Protein 5CJJ (pdb70)

Nearest PDB structures (foldseek):
  5cjj-assembly1_A  TM=1.005E+00  e=1.159E-37  Campylobacter jejuni subsp. jejuni NCTC 11168 = ATCC 700819
  5cjj-assembly1_B  TM=9.776E-01  e=5.437E-34  Campylobacter jejuni subsp. jejuni NCTC 11168 = ATCC 700819
  6v2t-assembly1_A  TM=7.018E-01  e=7.622E-09  Shewanella sp. FDAARGOS_354
  6nbp-assembly1_A-2  TM=7.426E-01  e=2.550E-08  Pantoea ananatis
  6j1f-assembly1_A  TM=6.116E-01  e=8.961E-07  Aquifex aeolicus VF5

Structure (mmCIF, N/CA/C/O backbone):
data_5CJJ
#
_entry.id   5CJJ
#
_cell.length_a   65.162
_cell.length_b   65.162
_cell.length_c   368.905
_cell.angle_alpha   90.00
_cell.angle_beta   90.00
_cell.angle_gamma   120.00
#
_symmetry.space_group_name_H-M   'P 61 2 2'
#
loop_
_entity.id
_entity.type
_entity.pdbx_description
1 polymer 'Phosphoribosylglycinamide formyltransferase'
2 non-polymer GLYCEROL
3 non-polymer DI(HYDROXYETHYL)ETHER
4 non-polymer 'CHLORIDE ION'
5 non-polymer 'SULFATE ION'
6 water water
#
loop_
_atom_site.group_PDB
_atom_site.id
_atom_site.type_symbol
_atom_site.label_atom_id
_atom_site.label_alt_id
_atom_site.label_comp_id
_atom_site.label_asym_id
_atom_site.label_entity_id
_atom_site.label_seq_id
_atom_site.pdbx_PDB_ins_code
_atom_site.Cartn_x
_atom_site.Cartn_y
_atom_site.Cartn_z
_atom_site.occupancy
_atom_site.B_iso_or_equiv
_atom_site.auth_seq_id
_atom_site.auth_comp_id
_atom_site.auth_asym_id
_atom_site.auth_atom_id
_atom_site.pdbx_PDB_model_num
ATOM 1 N N . ASN A 1 2 ? 0.143 22.870 11.556 1.00 102.15 -1 ASN A N 1
ATOM 2 C CA . ASN A 1 2 ? -0.512 22.577 12.825 1.00 103.84 -1 ASN A CA 1
ATOM 3 C C . ASN A 1 2 ? 0.451 21.911 13.805 1.00 105.41 -1 ASN A C 1
ATOM 4 O O . ASN A 1 2 ? 0.036 21.191 14.712 1.00 107.58 -1 ASN A O 1
ATOM 9 N N . ALA A 1 3 ? 1.743 22.165 13.617 1.00 103.61 0 ALA A N 1
ATOM 10 C CA . ALA A 1 3 ? 2.776 21.586 14.470 1.00 98.15 0 ALA A CA 1
ATOM 11 C C . ALA A 1 3 ? 3.267 22.583 15.515 1.00 93.94 0 ALA A C 1
ATOM 12 O O . ALA A 1 3 ? 3.107 23.793 15.354 1.00 89.85 0 ALA A O 1
ATOM 22 N N . LEU A 1 5 ? 6.557 23.491 18.468 1.00 44.60 2 LEU A N 1
ATOM 23 C CA . LEU A 1 5 ? 7.765 23.273 19.248 1.00 38.17 2 LEU A CA 1
ATOM 24 C C . LEU A 1 5 ? 7.591 23.970 20.588 1.00 40.68 2 LEU A C 1
ATOM 25 O O . LEU A 1 5 ? 7.604 25.198 20.665 1.00 44.06 2 LEU A O 1
ATOM 30 N N . VAL A 1 6 ? 7.419 23.185 21.643 1.00 44.08 3 VAL A N 1
ATOM 31 C CA . VAL A 1 6 ? 7.142 23.742 22.959 1.00 40.90 3 VAL A CA 1
ATOM 32 C C . VAL A 1 6 ? 8.413 23.919 23.783 1.00 43.34 3 VAL A C 1
ATOM 33 O O . VAL A 1 6 ? 9.048 22.946 24.188 1.00 40.68 3 VAL A O 1
ATOM 37 N N . LYS A 1 7 ? 8.777 25.173 24.024 1.00 43.00 4 LYS A N 1
ATOM 38 C CA . LYS A 1 7 ? 9.927 25.489 24.857 1.00 35.41 4 LYS A CA 1
ATOM 39 C C . LYS A 1 7 ? 9.511 25.560 26.324 1.00 39.67 4 LYS A C 1
ATOM 40 O O . LYS A 1 7 ? 8.494 26.166 26.665 1.00 28.19 4 LYS A O 1
ATOM 46 N N . LEU A 1 8 ? 10.302 24.939 27.191 1.00 37.84 5 LEU A N 1
ATOM 47 C CA . LEU A 1 8 ? 9.954 24.850 28.603 1.00 33.89 5 LEU A CA 1
ATOM 48 C C . LEU A 1 8 ? 11.045 25.404 29.515 1.00 35.28 5 LEU A C 1
ATOM 49 O O . LEU A 1 8 ? 12.237 25.279 29.231 1.00 33.61 5 LEU A O 1
ATOM 54 N N . ALA A 1 9 ? 10.620 26.019 30.614 1.00 33.22 6 ALA A N 1
ATOM 55 C CA . ALA A 1 9 ? 11.533 26.460 31.660 1.00 32.44 6 ALA A CA 1
ATOM 56 C C . ALA A 1 9 ? 11.210 25.712 32.949 1.00 38.38 6 ALA A C 1
ATOM 57 O O . ALA A 1 9 ? 10.049 25.618 33.346 1.00 36.73 6 ALA A O 1
ATOM 59 N N . VAL A 1 10 ? 12.235 25.161 33.589 1.00 45.43 7 VAL A N 1
ATOM 60 C CA . VAL A 1 10 ? 12.042 24.412 34.825 1.00 48.00 7 VAL A CA 1
ATOM 61 C C . VAL A 1 10 ? 12.816 25.055 35.971 1.00 52.94 7 VAL A C 1
ATOM 62 O O . VAL A 1 10 ? 14.038 25.187 35.910 1.00 58.41 7 VAL A O 1
ATOM 66 N N . LEU A 1 11 ? 12.097 25.453 37.014 1.00 54.26 8 LEU A N 1
ATOM 67 C CA . LEU A 1 11 ? 12.707 26.126 38.155 1.00 54.84 8 LEU A CA 1
ATOM 68 C C . LEU A 1 11 ? 12.913 25.168 39.325 1.00 57.20 8 LEU A C 1
ATOM 69 O O . LEU A 1 11 ? 12.021 24.394 39.672 1.00 55.99 8 LEU A O 1
ATOM 74 N N . PHE A 1 12 ? 14.095 25.228 39.930 1.00 67.96 9 PHE A N 1
ATOM 75 C CA . PHE A 1 12 ? 14.433 24.349 41.043 1.00 75.84 9 PHE A CA 1
ATOM 76 C C . PHE A 1 12 ? 15.347 25.057 42.038 1.00 79.10 9 PHE A C 1
ATOM 77 O O . PHE A 1 12 ? 16.001 26.041 41.698 1.00 70.82 9 PHE A O 1
ATOM 85 N N . SER A 1 13 ? 15.390 24.555 43.268 1.00 86.04 10 SER A N 1
ATOM 86 C CA . SER A 1 13 ? 16.184 25.192 44.312 1.00 86.03 10 SER A CA 1
ATOM 87 C C . SER A 1 13 ? 17.157 24.238 45.002 1.00 90.11 10 SER A C 1
ATOM 88 O O . SER A 1 13 ? 18.030 24.676 45.751 1.00 90.41 10 SER A O 1
ATOM 91 N N . GLY A 1 14 ? 17.017 22.939 44.752 1.00 89.44 11 GLY A N 1
ATOM 92 C CA . GLY A 1 14 ? 17.831 21.964 45.455 1.00 98.31 11 GLY A CA 1
ATOM 93 C C . GLY A 1 14 ? 18.212 20.698 44.709 1.00 106.65 11 GLY A C 1
ATOM 94 O O . GLY A 1 14 ? 19.069 20.718 43.825 1.00 104.30 11 GLY A O 1
ATOM 95 N N . ASN A 1 15 ? 17.568 19.594 45.080 1.00 115.42 12 ASN A N 1
ATOM 96 C CA . ASN A 1 15 ? 17.953 18.252 44.635 1.00 116.70 12 ASN A CA 1
ATOM 97 C C . ASN A 1 15 ? 18.087 18.051 43.122 1.00 107.68 12 ASN A C 1
ATOM 98 O O . ASN A 1 15 ? 19.165 17.719 42.633 1.00 104.62 12 ASN A O 1
ATOM 103 N N . GLY A 1 16 ? 16.994 18.243 42.389 1.00 101.81 13 GLY A N 1
ATOM 104 C CA . GLY A 1 16 ? 17.010 18.089 40.945 1.00 96.22 13 GLY A CA 1
ATOM 105 C C . GLY A 1 16 ? 16.313 16.833 40.453 1.00 92.83 13 GLY A C 1
ATOM 106 O O . GLY A 1 16 ? 16.436 16.463 39.285 1.00 97.34 13 GLY A O 1
ATOM 107 N N . SER A 1 17 ? 15.578 16.178 41.347 1.00 85.70 14 SER A N 1
ATOM 108 C CA . SER A 1 17 ? 14.843 14.962 41.010 1.00 86.14 14 SER A CA 1
ATOM 109 C C . SER A 1 17 ? 13.753 15.210 39.969 1.00 79.78 14 SER A C 1
ATOM 110 O O . SER A 1 17 ? 13.819 14.682 38.860 1.00 75.76 14 SER A O 1
ATOM 113 N N . ASN A 1 18 ? 12.754 16.011 40.331 1.00 84.04 15 ASN A N 1
ATOM 114 C CA . ASN A 1 18 ? 11.662 16.346 39.417 1.00 82.30 15 ASN A CA 1
ATOM 115 C C . ASN A 1 18 ? 12.162 17.055 38.163 1.00 76.56 15 ASN A C 1
ATOM 116 O O . ASN A 1 18 ? 11.551 16.965 37.096 1.00 70.34 15 ASN A O 1
ATOM 121 N N . LEU A 1 19 ? 13.278 17.763 38.306 1.00 75.12 16 LEU A N 1
ATOM 122 C CA . LEU A 1 19 ? 13.943 18.394 37.174 1.00 60.85 16 LEU A CA 1
ATOM 123 C C . LEU A 1 19 ? 14.460 17.343 36.200 1.00 59.65 16 LEU A C 1
ATOM 124 O O . LEU A 1 19 ? 14.218 17.430 34.998 1.00 53.60 16 LEU A O 1
ATOM 129 N N . GLU A 1 20 ? 15.167 16.347 36.723 1.00 69.67 17 GLU A N 1
ATOM 130 C CA . GLU A 1 20 ? 15.749 15.306 35.882 1.00 73.66 17 GLU A CA 1
ATOM 131 C C . GLU A 1 20 ? 14.696 14.422 35.229 1.00 68.38 17 GLU A C 1
ATOM 132 O O . GLU A 1 20 ? 14.880 13.955 34.106 1.00 64.55 17 GLU A O 1
ATOM 138 N N . ASN A 1 21 ? 13.597 14.189 35.938 1.00 63.89 18 ASN A N 1
ATOM 139 C CA . ASN A 1 21 ? 12.516 13.370 35.410 1.00 70.36 18 ASN A CA 1
ATOM 140 C C . ASN A 1 21 ? 11.819 14.033 34.227 1.00 64.50 18 ASN A C 1
ATOM 141 O O . ASN A 1 21 ? 11.367 13.357 33.302 1.00 60.86 18 ASN A O 1
ATOM 146 N N . ILE A 1 22 ? 11.739 15.359 34.256 1.00 58.78 19 ILE A N 1
ATOM 147 C CA . ILE A 1 22 ? 11.085 16.091 33.179 1.00 60.25 19 ILE A CA 1
ATOM 148 C C . ILE A 1 22 ? 11.971 16.157 31.934 1.00 63.34 19 ILE A C 1
ATOM 149 O O . ILE A 1 22 ? 11.472 16.286 30.819 1.00 53.21 19 ILE A O 1
ATOM 154 N N . LEU A 1 23 ? 13.282 16.049 32.127 1.00 63.23 20 LEU A N 1
ATOM 155 C CA . LEU A 1 23 ? 14.229 16.129 31.020 1.00 60.31 20 LEU A CA 1
ATOM 156 C C . LEU A 1 23 ? 14.232 14.841 30.207 1.00 72.94 20 LEU A C 1
ATOM 157 O O . LEU A 1 23 ? 14.160 14.870 28.978 1.00 81.36 20 LEU A O 1
ATOM 162 N N . GLU A 1 24 ? 14.316 13.714 30.906 1.00 73.47 21 GLU A N 1
ATOM 163 C CA . GLU A 1 24 ? 14.360 12.401 30.271 1.00 79.54 21 GLU A CA 1
ATOM 164 C C . GLU A 1 24 ? 13.150 12.135 29.381 1.00 77.21 21 GLU A C 1
ATOM 165 O O . GLU A 1 24 ? 13.253 11.436 28.372 1.00 84.27 21 GLU A O 1
ATOM 171 N N . LYS A 1 25 ? 12.006 12.698 29.753 1.00 69.74 22 LYS A N 1
ATOM 172 C CA . LYS A 1 25 ? 10.762 12.397 29.058 1.00 69.34 22 LYS A CA 1
ATOM 173 C C . LYS A 1 25 ? 10.288 13.508 28.124 1.00 69.42 22 LYS A C 1
ATOM 174 O O . LYS A 1 25 ? 9.313 13.327 27.396 1.00 64.27 22 LYS A O 1
ATOM 176 N N . LEU A 1 26 ? 10.969 14.650 28.131 1.00 67.00 23 LEU A N 1
ATOM 177 C CA . LEU A 1 26 ? 10.511 15.785 27.331 1.00 63.06 23 LEU A CA 1
ATOM 178 C C . LEU A 1 26 ? 11.592 16.500 26.517 1.00 58.11 23 LEU A C 1
ATOM 179 O O . LEU A 1 26 ? 11.321 16.970 25.412 1.00 49.59 23 LEU A O 1
ATOM 184 N N . HIS A 1 27 ? 12.804 16.592 27.059 1.00 42.78 24 HIS A N 1
ATOM 185 C CA . HIS A 1 27 ? 13.859 17.376 26.417 1.00 44.66 24 HIS A CA 1
ATOM 186 C C . HIS A 1 27 ? 14.226 16.850 25.033 1.00 53.56 24 HIS A C 1
ATOM 187 O O . HIS A 1 27 ? 14.770 15.754 24.898 1.00 61.95 24 HIS A O 1
ATOM 194 N N . LYS A 1 28 ? 13.911 17.645 24.013 1.00 53.44 25 LYS A N 1
ATOM 195 C CA . LYS A 1 28 ? 14.164 17.303 22.611 1.00 54.69 25 LYS A CA 1
ATOM 196 C C . LYS A 1 28 ? 13.442 16.038 22.138 1.00 63.42 25 LYS A C 1
ATOM 197 O O . LYS A 1 28 ? 13.636 15.589 21.010 1.00 66.73 25 LYS A O 1
ATOM 203 N N . LYS A 1 29 ? 12.597 15.484 23.003 1.00 60.59 26 LYS A N 1
ATOM 204 C CA . LYS A 1 29 ? 11.769 14.341 22.647 1.00 56.86 26 LYS A CA 1
ATOM 205 C C . LYS A 1 29 ? 10.572 14.806 21.830 1.00 59.63 26 LYS A C 1
ATOM 206 O O . LYS A 1 29 ? 10.021 15.879 22.078 1.00 57.49 26 LYS A O 1
ATOM 212 N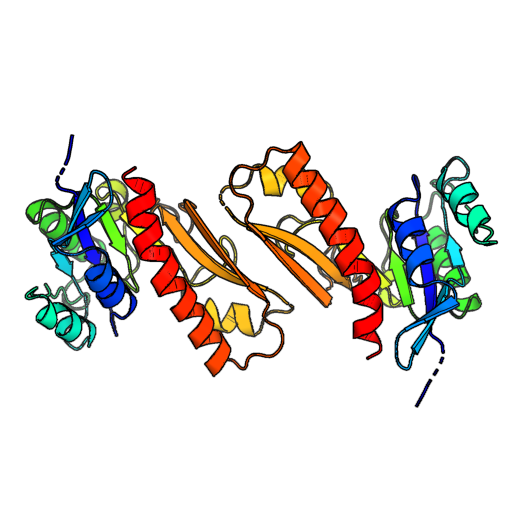 N . THR A 1 30 ? 10.173 13.996 20.857 1.00 66.72 27 THR A N 1
ATOM 213 C CA . THR A 1 30 ? 8.986 14.291 20.066 1.00 63.54 27 THR A CA 1
ATOM 214 C C . THR A 1 30 ? 7.848 13.364 20.468 1.00 63.69 27 THR A C 1
ATOM 215 O O . THR A 1 30 ? 7.950 12.144 20.334 1.00 67.27 27 THR A O 1
ATOM 219 N N . ILE A 1 31 ? 6.766 13.949 20.967 1.00 62.43 28 ILE A N 1
ATOM 220 C CA . ILE A 1 31 ? 5.620 13.173 21.420 1.00 66.98 28 ILE A CA 1
ATOM 221 C C . ILE A 1 31 ? 4.345 13.635 20.726 1.00 68.17 28 ILE A C 1
ATOM 222 O O . ILE A 1 31 ? 3.802 14.694 21.040 1.00 71.98 28 ILE A O 1
ATOM 227 N N . GLY A 1 32 ? 3.876 12.835 19.775 1.00 62.84 29 GLY A N 1
ATOM 228 C CA . GLY A 1 32 ? 2.694 13.178 19.008 1.00 79.60 29 GLY A CA 1
ATOM 229 C C . GLY A 1 32 ? 2.989 14.243 17.972 1.00 73.80 29 GLY A C 1
ATOM 230 O O . GLY A 1 32 ? 3.986 14.167 17.255 1.00 72.85 29 GLY A O 1
ATOM 231 N N . GLU A 1 33 ? 2.121 15.246 17.901 1.00 76.73 30 GLU A N 1
ATOM 232 C CA . GLU A 1 33 ? 2.269 16.322 16.931 1.00 89.89 30 GLU A CA 1
ATOM 233 C C . GLU A 1 33 ? 3.140 17.437 17.501 1.00 88.96 30 GLU A C 1
ATOM 234 O O . GLU A 1 33 ? 3.472 18.398 16.806 1.00 94.40 30 GLU A O 1
ATOM 240 N N . ASN A 1 34 ? 3.512 17.300 18.771 1.00 75.72 31 ASN A N 1
ATOM 241 C CA . ASN A 1 34 ? 4.319 18.313 19.444 1.00 51.12 31 ASN A CA 1
ATOM 242 C C . ASN A 1 34 ? 5.741 17.853 19.750 1.00 51.79 31 ASN A C 1
ATOM 243 O O . ASN A 1 34 ? 5.974 16.689 20.075 1.00 60.63 31 ASN A O 1
ATOM 248 N N . THR A 1 35 ? 6.687 18.780 19.637 1.00 47.23 32 THR A N 1
ATOM 249 C CA . THR A 1 35 ? 8.067 18.532 20.038 1.00 49.40 32 THR A CA 1
ATOM 250 C C . THR A 1 35 ? 8.416 19.474 21.182 1.00 46.25 32 THR A C 1
ATOM 251 O O . THR A 1 35 ? 8.049 20.647 21.161 1.00 45.89 32 THR A O 1
ATOM 255 N N . TYR A 1 36 ? 9.125 18.960 22.180 1.00 44.95 33 TYR A N 1
ATOM 256 C CA . TYR A 1 36 ? 9.409 19.730 23.383 1.00 50.18 33 TYR A CA 1
ATOM 257 C C . TYR A 1 36 ? 10.903 19.899 23.606 1.00 51.86 33 TYR A C 1
ATOM 258 O O . TYR A 1 36 ? 11.691 19.036 23.234 1.00 42.71 33 TYR A O 1
ATOM 267 N N . GLU A 1 37 ? 11.288 21.014 24.219 1.00 32.00 34 GLU A N 1
ATOM 268 C CA . GLU A 1 37 ? 12.662 21.200 24.671 1.00 31.41 34 GLU A CA 1
ATOM 269 C C . GLU A 1 37 ? 12.715 22.154 25.860 1.00 31.91 34 GLU A C 1
ATOM 270 O O . GLU A 1 37 ? 11.961 23.125 25.928 1.00 37.50 34 GLU A O 1
ATOM 276 N N . ILE A 1 38 ? 13.597 21.855 26.807 1.00 40.63 35 ILE A N 1
ATOM 277 C CA . ILE A 1 38 ? 13.800 22.716 27.964 1.00 44.27 35 ILE A CA 1
ATOM 278 C C . ILE A 1 38 ? 14.853 23.767 27.629 1.00 39.21 35 ILE A C 1
ATOM 279 O O . ILE A 1 38 ? 16.018 23.447 27.394 1.00 35.25 35 ILE A O 1
ATOM 284 N N . VAL A 1 39 ? 14.425 25.024 27.595 1.00 42.51 36 VAL A N 1
ATOM 285 C CA . VAL A 1 39 ? 15.298 26.120 27.198 1.00 37.36 36 VAL A CA 1
ATOM 286 C C . VAL A 1 39 ? 15.865 26.869 28.398 1.00 35.38 36 VAL A C 1
ATOM 287 O O . VAL A 1 39 ? 16.672 27.785 28.238 1.00 38.56 36 VAL A O 1
ATOM 291 N N . LEU A 1 40 ? 15.441 26.479 29.597 1.00 37.96 37 LEU A N 1
ATOM 292 C CA . LEU A 1 40 ? 15.904 27.142 30.812 1.00 32.23 37 LEU A CA 1
ATOM 293 C C . LEU A 1 40 ? 15.816 26.265 32.061 1.00 37.28 37 LEU A C 1
ATOM 294 O O . LEU A 1 40 ? 14.771 25.689 32.360 1.00 35.77 37 LEU A O 1
ATOM 299 N N . CYS A 1 41 ? 16.933 26.168 32.777 1.00 50.32 38 CYS A N 1
ATOM 300 C CA . CYS A 1 41 ? 16.962 25.573 34.107 1.00 56.09 38 CYS A CA 1
ATOM 301 C C . CYS A 1 41 ? 17.476 26.630 35.076 1.00 57.18 38 CYS A C 1
ATOM 302 O O . CYS A 1 41 ? 18.581 27.146 34.909 1.00 58.19 38 CYS A O 1
ATOM 305 N N . LEU A 1 42 ? 16.675 26.954 36.085 1.00 57.46 39 LEU A N 1
ATOM 306 C CA . LEU A 1 42 ? 16.996 28.066 36.972 1.00 58.08 39 LEU A CA 1
ATOM 307 C C . LEU A 1 42 ? 17.132 27.631 38.426 1.00 61.54 39 LEU A C 1
ATOM 308 O O . LEU A 1 42 ? 16.355 26.813 38.919 1.00 59.01 39 LEU A O 1
ATOM 313 N N . CYS A 1 43 ? 18.131 28.186 39.105 1.00 70.24 40 CYS A N 1
ATOM 314 C CA . CYS A 1 43 ? 18.347 27.907 40.518 1.00 65.98 40 CYS A CA 1
ATOM 315 C C . CYS A 1 43 ? 18.722 29.183 41.268 1.00 67.11 40 CYS A C 1
ATOM 316 O O . CYS A 1 43 ? 19.309 30.100 40.695 1.00 59.99 40 CYS A O 1
ATOM 319 N N . ASN A 1 44 ? 18.379 29.239 42.551 1.00 74.81 41 ASN A N 1
ATOM 320 C CA . ASN A 1 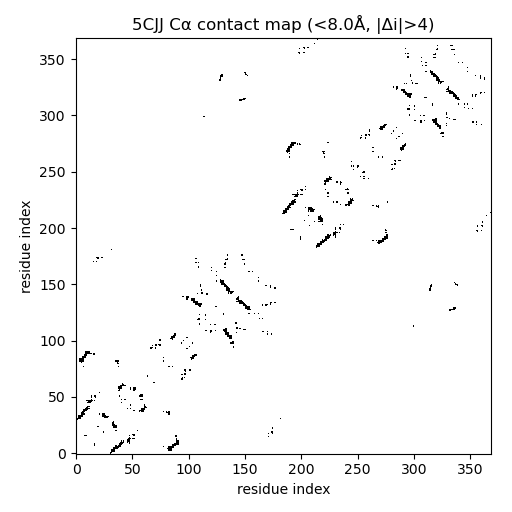44 ? 18.661 30.421 43.360 1.00 83.67 41 ASN A CA 1
ATOM 321 C C . ASN A 1 44 ? 19.796 30.198 44.355 1.00 94.79 41 ASN A C 1
ATOM 322 O O . ASN A 1 44 ? 20.284 31.141 44.978 1.00 95.36 41 ASN A O 1
ATOM 327 N N . LYS A 1 45 ? 20.213 28.944 44.493 1.00 97.55 42 LYS A N 1
ATOM 328 C CA . LYS A 1 45 ? 21.301 28.583 45.392 1.00 103.25 42 LYS A CA 1
ATOM 329 C C . LYS A 1 45 ? 22.378 27.810 44.636 1.00 108.58 42 LYS A C 1
ATOM 330 O O . LYS A 1 45 ? 22.108 26.757 44.060 1.00 109.19 42 LYS A O 1
ATOM 332 N N . LYS A 1 46 ? 23.598 28.338 44.642 1.00 111.57 43 LYS A N 1
ATOM 333 C CA . LYS A 1 46 ? 24.693 27.757 43.868 1.00 108.26 43 LYS A CA 1
ATOM 334 C C . LYS A 1 46 ? 25.112 26.373 44.362 1.00 110.57 43 LYS A C 1
ATOM 335 O O . LYS A 1 46 ? 25.635 25.566 43.594 1.00 105.35 43 LYS A O 1
ATOM 337 N N . ASP A 1 47 ? 24.874 26.101 45.641 1.00 120.76 44 ASP A N 1
ATOM 338 C CA . ASP A 1 47 ? 25.305 24.843 46.244 1.00 127.62 44 ASP A CA 1
ATOM 339 C C . ASP A 1 47 ? 24.367 23.679 45.925 1.00 122.27 44 ASP A C 1
ATOM 340 O O . ASP A 1 47 ? 24.653 22.534 46.273 1.00 127.25 44 ASP A O 1
ATOM 342 N N . ALA A 1 48 ? 23.252 23.976 45.265 1.00 109.46 45 ALA A N 1
ATOM 343 C CA . ALA A 1 48 ? 22.276 22.950 44.912 1.00 98.02 45 ALA A CA 1
ATOM 344 C C . ALA A 1 48 ? 22.870 21.931 43.943 1.00 101.39 45 ALA A C 1
ATOM 345 O O . ALA A 1 48 ? 23.656 22.281 43.063 1.00 104.40 45 ALA A O 1
ATOM 347 N N . PHE A 1 49 ? 22.482 20.670 44.113 1.00 101.70 46 PHE A N 1
ATOM 348 C CA . PHE A 1 49 ? 23.062 19.568 43.352 1.00 97.23 46 PHE A CA 1
ATOM 349 C C . PHE A 1 49 ? 22.442 19.411 41.968 1.00 97.36 46 PHE A C 1
ATOM 350 O O . PHE A 1 49 ? 23.058 18.842 41.066 1.00 100.81 46 PHE A O 1
ATOM 352 N N . GLY A 1 50 ? 21.223 19.917 41.805 1.00 92.04 47 GLY A N 1
ATOM 353 C CA . GLY A 1 50 ? 20.501 19.795 40.550 1.00 78.30 47 GLY A CA 1
ATOM 354 C C . GLY A 1 50 ? 21.180 20.487 39.384 1.00 70.26 47 GLY A C 1
ATOM 355 O O . GLY A 1 50 ? 20.861 20.224 38.224 1.00 64.01 47 GLY A O 1
ATOM 356 N N . ILE A 1 51 ? 22.117 21.376 39.694 1.00 78.65 48 ILE A N 1
ATOM 357 C CA . ILE A 1 51 ? 22.861 22.102 38.672 1.00 84.34 48 ILE A CA 1
ATOM 358 C C . ILE A 1 51 ? 23.729 21.157 37.848 1.00 94.85 48 ILE A C 1
ATOM 359 O O . ILE A 1 51 ? 23.764 21.243 36.621 1.00 89.29 48 ILE A O 1
ATOM 364 N N . GLN A 1 52 ? 24.426 20.254 38.530 1.00 107.68 49 GLN A N 1
ATOM 365 C CA . GLN A 1 52 ? 25.259 19.266 37.854 1.00 108.80 49 GLN A CA 1
ATOM 366 C C . GLN A 1 52 ? 24.404 18.180 37.215 1.00 105.38 49 GLN A C 1
ATOM 367 O O . GLN A 1 52 ? 24.839 17.496 36.289 1.00 105.40 49 GLN A O 1
ATOM 373 N N . ARG A 1 53 ? 23.186 18.023 37.722 1.00 98.51 50 ARG A N 1
ATOM 374 C CA . ARG A 1 53 ? 22.231 17.108 37.120 1.00 90.95 50 ARG A CA 1
ATOM 375 C C . ARG A 1 53 ? 21.755 17.678 35.794 1.00 85.54 50 ARG A C 1
ATOM 376 O O . ARG A 1 53 ? 21.500 16.939 34.842 1.00 83.61 50 ARG A O 1
ATOM 384 N N . ALA A 1 54 ? 21.639 19.000 35.738 1.00 75.20 51 ALA A N 1
ATOM 385 C CA . ALA A 1 54 ? 21.238 19.679 34.514 1.00 69.95 51 ALA A CA 1
ATOM 386 C C . ALA A 1 54 ? 22.350 19.608 33.474 1.00 74.53 51 ALA A C 1
ATOM 387 O O . ALA A 1 54 ? 22.088 19.599 32.272 1.00 69.34 51 ALA A O 1
ATOM 389 N N . LYS A 1 55 ? 23.593 19.544 33.945 1.00 81.94 52 LYS A N 1
ATOM 390 C CA . LYS A 1 55 ? 24.754 19.492 33.061 1.00 81.35 52 LYS A CA 1
ATOM 391 C C . LYS A 1 55 ? 24.875 18.120 32.397 1.00 84.68 52 LYS A C 1
ATOM 392 O O . LYS A 1 55 ? 25.723 17.908 31.529 1.00 89.20 52 LYS A O 1
ATOM 396 N N . LYS A 1 56 ? 24.019 17.191 32.811 1.00 81.48 53 LYS A N 1
ATOM 397 C CA . LYS A 1 56 ? 23.990 15.854 32.227 1.00 82.58 53 LYS A CA 1
ATOM 398 C C . LYS A 1 56 ? 23.139 15.810 30.961 1.00 83.90 53 LYS A C 1
ATOM 399 O O . LYS A 1 56 ? 23.086 14.794 30.273 1.00 90.00 53 LYS A O 1
ATOM 403 N N . PHE A 1 57 ? 22.470 16.916 30.656 1.00 93.80 54 PHE A N 1
ATOM 404 C CA . PHE A 1 57 ? 21.679 17.009 29.435 1.00 89.82 54 PHE A CA 1
ATOM 405 C C . PHE A 1 57 ? 22.190 18.145 28.559 1.00 80.95 54 PHE A C 1
ATOM 406 O O . PHE A 1 57 ? 21.481 18.633 27.678 1.00 72.80 54 PHE A O 1
ATOM 414 N N . GLY A 1 58 ? 23.429 18.558 28.806 1.00 82.58 55 GLY A N 1
ATOM 415 C CA . GLY A 1 58 ? 24.027 19.662 28.079 1.00 83.32 55 GLY A CA 1
ATOM 416 C C . GLY A 1 58 ? 23.349 20.973 28.422 1.00 80.93 55 GLY A C 1
ATOM 417 O O . GLY A 1 58 ? 23.327 21.903 27.616 1.00 82.28 55 GLY A O 1
ATOM 418 N N . LEU A 1 59 ? 22.793 21.043 29.627 1.00 74.10 56 LEU A N 1
ATOM 419 C CA . LEU A 1 59 ? 22.046 22.216 30.060 1.00 66.18 56 LEU A CA 1
ATOM 420 C C . LEU A 1 59 ? 22.695 22.917 31.244 1.00 69.86 56 LEU A C 1
ATOM 421 O O . LEU A 1 59 ? 22.647 22.429 32.373 1.00 76.40 56 LEU A O 1
ATOM 426 N N . ASN A 1 60 ? 23.301 24.068 30.977 1.00 74.11 57 ASN A N 1
ATOM 427 C CA . ASN A 1 60 ? 23.827 24.912 32.038 1.00 79.81 57 ASN A CA 1
ATOM 428 C C . ASN A 1 60 ? 22.683 25.521 32.832 1.00 76.32 57 ASN A C 1
ATOM 429 O O . ASN A 1 60 ? 21.612 25.790 32.288 1.00 76.59 57 ASN A O 1
ATOM 434 N N . THR A 1 61 ? 22.911 25.739 34.122 1.00 76.83 58 THR A N 1
ATOM 435 C CA . THR A 1 61 ? 21.877 26.280 34.995 1.00 72.27 58 THR A CA 1
ATOM 436 C C . THR A 1 61 ? 22.101 27.751 35.324 1.00 74.25 58 THR A C 1
ATOM 437 O O . THR A 1 61 ? 23.168 28.137 35.801 1.00 82.04 58 THR A O 1
ATOM 441 N N . VAL A 1 62 ? 21.085 28.566 35.062 1.00 63.95 59 VAL A N 1
ATOM 442 C CA . VAL A 1 62 ? 21.108 29.969 35.445 1.00 60.64 59 VAL A CA 1
ATOM 443 C C . VAL A 1 62 ? 20.970 30.086 36.956 1.00 62.87 59 VAL A C 1
ATOM 444 O O . VAL A 1 62 ? 19.972 29.653 37.533 1.00 65.27 59 VAL A O 1
ATOM 448 N N . ILE A 1 63 ? 21.984 30.666 37.591 1.00 64.52 60 ILE A N 1
ATOM 449 C CA . ILE A 1 63 ? 22.006 30.816 39.041 1.00 69.50 60 ILE A CA 1
ATOM 450 C C . ILE A 1 63 ? 21.488 32.187 39.469 1.00 65.56 60 ILE A C 1
ATOM 451 O O . ILE A 1 63 ? 22.132 33.208 39.226 1.00 63.17 60 ILE A O 1
ATOM 453 N N . LYS A 1 67 ? 18.031 33.736 48.158 1.00 80.75 64 LYS A N 1
ATOM 454 C CA . LYS A 1 67 ? 18.437 34.401 49.390 1.00 91.37 64 LYS A CA 1
ATOM 455 C C . LYS A 1 67 ? 19.629 35.318 49.144 1.00 95.95 64 LYS A C 1
ATOM 456 O O . LYS A 1 67 ? 20.465 35.522 50.027 1.00 88.97 64 LYS A O 1
ATOM 458 N N . ALA A 1 68 ? 19.696 35.865 47.935 1.00 101.46 65 ALA A N 1
ATOM 459 C CA . ALA A 1 68 ? 20.756 36.789 47.558 1.00 102.62 65 ALA A CA 1
ATOM 460 C C . ALA A 1 68 ? 20.191 38.198 47.411 1.00 99.48 65 ALA A C 1
ATOM 461 O O . ALA A 1 68 ? 20.918 39.146 47.118 1.00 92.53 65 ALA A O 1
ATOM 463 N N . TYR A 1 69 ? 18.882 38.321 47.612 1.00 103.32 66 TYR A N 1
ATOM 464 C CA . TYR A 1 69 ? 18.213 39.616 47.586 1.00 108.05 66 TYR A CA 1
ATOM 465 C C . TYR A 1 69 ? 17.481 39.862 48.899 1.00 110.47 66 TYR A C 1
ATOM 466 O O . TYR A 1 69 ? 17.005 38.923 49.534 1.00 115.27 66 TYR A O 1
ATOM 475 N N . ASN A 1 70 ? 17.393 41.126 49.301 1.00 107.73 67 ASN A N 1
ATOM 476 C CA . ASN A 1 70 ? 16.593 41.509 50.457 1.00 109.75 67 ASN A CA 1
ATOM 477 C C . ASN A 1 70 ? 15.227 41.984 49.987 1.00 108.93 67 ASN A C 1
ATOM 478 O O . ASN A 1 70 ? 14.378 42.376 50.787 1.00 107.04 67 ASN A O 1
ATOM 480 N N . THR A 1 71 ? 15.031 41.941 48.672 1.00 107.08 68 THR A N 1
ATOM 481 C CA . THR A 1 71 ? 13.789 42.378 48.046 1.00 98.89 68 THR A CA 1
ATOM 482 C C . THR A 1 71 ? 13.246 41.284 47.132 1.00 96.19 68 THR A C 1
ATOM 483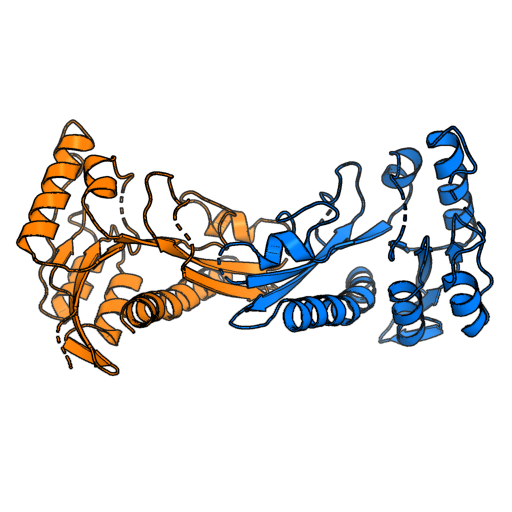 O O . THR A 1 71 ? 13.910 40.875 46.178 1.00 97.24 68 THR A O 1
ATOM 487 N N . ARG A 1 72 ? 12.033 40.823 47.428 1.00 83.19 69 ARG A N 1
ATOM 488 C CA . ARG A 1 72 ? 11.404 39.750 46.665 1.00 73.37 69 ARG A CA 1
ATOM 489 C C . ARG A 1 72 ? 10.960 40.243 45.288 1.00 66.29 69 ARG A C 1
ATOM 490 O O . ARG A 1 72 ? 11.111 39.531 44.294 1.00 56.35 69 ARG A O 1
ATOM 498 N N . GLU A 1 73 ? 10.439 41.468 45.236 1.00 75.56 70 GLU A N 1
ATOM 499 C CA . GLU A 1 73 ? 9.992 42.078 43.988 1.00 73.32 70 GLU A CA 1
ATOM 500 C C . GLU A 1 73 ? 11.158 42.247 43.016 1.00 75.09 70 GLU A C 1
ATOM 501 O O . GLU A 1 73 ? 11.012 42.055 41.807 1.00 78.04 70 GLU A O 1
ATOM 504 N N . GLU A 1 74 ? 12.320 42.595 43.559 1.00 76.83 71 GLU A N 1
ATOM 505 C CA . GLU A 1 74 ? 13.526 42.752 42.758 1.00 75.63 71 GLU A CA 1
ATOM 506 C C . GLU A 1 74 ? 14.046 41.393 42.310 1.00 77.12 71 GLU A C 1
ATOM 507 O O . GLU A 1 74 ? 14.593 41.257 41.216 1.00 70.34 71 GLU A O 1
ATOM 509 N N . PHE A 1 75 ? 13.863 40.387 43.159 1.00 80.07 72 PHE A N 1
ATOM 510 C CA . PHE A 1 75 ? 14.313 39.035 42.849 1.00 75.78 72 PHE A CA 1
ATOM 511 C C . PHE A 1 75 ? 13.459 38.382 41.765 1.00 72.69 72 PHE A C 1
ATOM 512 O O . PHE A 1 75 ? 13.989 37.826 40.803 1.00 67.81 72 PHE A O 1
ATOM 520 N N . ASP A 1 76 ? 12.140 38.458 41.923 1.00 68.99 73 ASP A N 1
ATOM 521 C CA . ASP A 1 76 ? 11.212 37.863 40.964 1.00 60.08 73 ASP A CA 1
ATOM 522 C C . ASP A 1 76 ? 11.285 38.542 39.602 1.00 56.89 73 ASP A C 1
ATOM 523 O O . ASP A 1 76 ? 10.927 37.950 38.584 1.00 53.23 73 ASP A O 1
ATOM 528 N N . THR A 1 77 ? 11.750 39.786 39.589 1.00 56.25 74 THR A N 1
ATOM 529 C CA . THR A 1 77 ? 11.882 40.540 38.350 1.00 52.38 74 THR A CA 1
ATOM 530 C C . THR A 1 77 ? 12.920 39.889 37.438 1.00 50.98 74 THR A C 1
ATOM 531 O O . THR A 1 77 ? 12.786 39.904 36.214 1.00 38.63 74 THR A O 1
ATOM 535 N N . ILE A 1 78 ? 13.952 39.311 38.045 1.00 58.73 75 ILE A N 1
ATOM 536 C CA . ILE A 1 78 ? 15.002 38.634 37.292 1.00 57.29 75 ILE A CA 1
ATOM 537 C C . ILE A 1 78 ? 14.508 37.290 36.763 1.00 51.33 75 ILE A C 1
ATOM 538 O O . ILE A 1 78 ? 14.843 36.890 35.647 1.00 51.45 75 ILE A O 1
ATOM 543 N N . LEU A 1 79 ? 13.708 36.602 37.573 1.00 54.16 76 LEU A N 1
ATOM 544 C CA . LEU A 1 79 ? 13.112 35.332 37.173 1.00 51.24 76 LEU A CA 1
ATOM 545 C C . LEU A 1 79 ? 12.266 35.508 35.917 1.00 43.70 76 LEU A C 1
ATOM 546 O O . LEU A 1 79 ? 12.409 34.756 34.954 1.00 39.18 76 LEU A O 1
ATOM 551 N N . VAL A 1 80 ? 11.388 36.507 35.939 1.00 41.21 77 VAL A N 1
ATOM 552 C CA . VAL A 1 80 ? 10.547 36.831 34.792 1.00 41.11 77 VAL A CA 1
ATOM 553 C C . VAL A 1 80 ? 11.408 37.165 33.581 1.00 41.07 77 VAL A C 1
ATOM 554 O O . VAL A 1 80 ? 11.108 36.757 32.458 1.00 39.64 77 VAL A O 1
ATOM 558 N N . GLN A 1 81 ? 12.485 37.904 33.826 1.00 47.16 78 GLN A N 1
ATOM 559 C CA . GLN A 1 81 ? 13.400 38.319 32.769 1.00 48.71 78 GLN A CA 1
ATOM 560 C C . GLN A 1 81 ? 14.034 37.118 32.073 1.00 46.15 78 GLN A C 1
ATOM 561 O O . GLN A 1 81 ? 14.018 37.024 30.847 1.00 51.83 78 GLN A O 1
ATOM 567 N N . LYS A 1 82 ? 14.574 36.197 32.865 1.00 40.80 79 LYS A N 1
ATOM 568 C CA . LYS A 1 82 ? 15.253 35.019 32.332 1.00 41.22 79 LYS A CA 1
ATOM 569 C C . LYS A 1 82 ? 14.313 34.097 31.560 1.00 42.59 79 LYS A C 1
ATOM 570 O O . LYS A 1 82 ? 14.665 33.591 30.495 1.00 28.96 79 LYS A O 1
ATOM 576 N N . ILE A 1 83 ? 13.121 33.880 32.106 1.00 28.43 80 ILE A N 1
ATOM 577 C CA . ILE A 1 83 ? 12.128 33.018 31.475 1.00 38.86 80 ILE A CA 1
ATOM 578 C C . ILE A 1 83 ? 11.662 33.586 30.136 1.00 39.88 80 ILE A C 1
ATOM 579 O O . ILE A 1 83 ? 11.495 32.852 29.161 1.00 32.10 80 ILE A O 1
ATOM 584 N N . LYS A 1 84 ? 11.463 34.899 30.091 1.00 31.86 81 LYS A N 1
ATOM 585 C CA . LYS A 1 84 ? 10.968 35.552 28.884 1.00 31.77 81 LYS A CA 1
ATOM 586 C C . LYS A 1 84 ? 11.980 35.548 27.741 1.00 27.24 81 LYS A C 1
ATOM 587 O O . LYS A 1 84 ? 11.634 35.234 26.602 1.00 33.00 81 LYS A O 1
ATOM 593 N N . GLU A 1 85 ? 13.229 35.890 28.043 1.00 29.28 82 GLU A N 1
ATOM 594 C CA . GLU A 1 85 ? 14.257 35.959 27.008 1.00 37.12 82 GLU A CA 1
ATOM 595 C C . GLU A 1 85 ? 14.772 34.576 26.610 1.00 40.95 82 GLU A C 1
ATOM 596 O O . GLU A 1 85 ? 15.623 34.451 25.730 1.00 41.75 82 GLU A O 1
ATOM 602 N N . SER A 1 86 ? 14.244 33.543 27.258 1.00 36.65 83 SER A N 1
ATOM 603 C CA . SER A 1 86 ? 14.563 32.168 26.896 1.00 28.73 83 SER A CA 1
ATOM 604 C C . SER A 1 86 ? 13.594 31.679 25.825 1.00 33.93 83 SER A C 1
ATOM 605 O O . SER A 1 86 ? 13.871 30.713 25.115 1.00 32.62 83 SER A O 1
ATOM 608 N N . GLY A 1 87 ? 12.456 32.357 25.716 1.00 33.64 84 GLY A N 1
ATOM 609 C CA . GLY A 1 87 ? 11.441 32.002 24.742 1.00 28.47 84 GLY A CA 1
ATOM 610 C C . GLY A 1 87 ? 10.538 30.889 25.233 1.00 32.74 84 GLY A C 1
ATOM 611 O O . GLY A 1 87 ? 9.812 30.274 24.450 1.00 38.82 84 GLY A O 1
ATOM 612 N N . ALA A 1 88 ? 10.585 30.634 26.536 1.00 28.58 85 ALA A N 1
ATOM 613 C CA . ALA A 1 88 ? 9.802 29.564 27.146 1.00 24.62 85 ALA A CA 1
ATOM 614 C C . ALA A 1 88 ? 8.302 29.814 27.018 1.00 23.66 85 ALA A C 1
ATOM 615 O O . ALA A 1 88 ? 7.814 30.894 27.346 1.00 28.22 85 ALA A O 1
ATOM 617 N N . ASN A 1 89 ? 7.578 28.810 26.537 1.00 21.17 86 ASN A N 1
ATOM 618 C CA . ASN A 1 89 ? 6.135 28.920 26.384 1.00 21.82 86 ASN A CA 1
ATOM 619 C C . ASN A 1 89 ? 5.408 28.565 27.678 1.00 27.49 86 ASN A C 1
ATOM 620 O O . ASN A 1 89 ? 4.288 29.011 27.918 1.00 30.26 86 ASN A O 1
ATOM 625 N N . LEU A 1 90 ? 6.063 27.761 28.508 1.00 22.97 87 LEU A N 1
ATOM 626 C CA . LEU A 1 90 ? 5.500 27.340 29.782 1.00 31.80 87 LEU A CA 1
ATOM 627 C C . LEU A 1 90 ? 6.601 27.159 30.819 1.00 32.77 87 LEU A C 1
ATOM 628 O O . LEU A 1 90 ? 7.660 26.603 30.524 1.00 29.30 87 LEU A O 1
ATOM 633 N N . THR A 1 91 ? 6.350 27.631 32.035 1.00 29.36 88 THR A N 1
ATOM 634 C CA . THR A 1 91 ? 7.294 27.447 33.130 1.00 29.85 88 THR A CA 1
ATOM 635 C C . THR A 1 91 ? 6.803 26.345 34.066 1.00 35.72 88 THR A C 1
ATOM 636 O O . THR A 1 91 ? 5.648 26.348 34.485 1.00 35.51 88 THR A O 1
ATOM 640 N N . VAL A 1 92 ? 7.680 25.400 34.384 1.00 34.73 89 VAL A N 1
ATOM 641 C CA . VAL A 1 92 ? 7.315 24.297 35.265 1.00 32.72 89 VAL A CA 1
ATOM 642 C C . VAL A 1 92 ? 8.070 24.365 36.586 1.00 41.72 89 VAL A C 1
ATOM 643 O O . VAL A 1 92 ? 9.291 24.212 36.622 1.00 48.07 89 VAL A O 1
ATOM 647 N N . LEU A 1 93 ? 7.338 24.599 37.670 1.00 45.58 90 LEU A N 1
ATOM 648 C CA . LEU A 1 93 ? 7.939 24.649 38.997 1.00 51.17 90 LEU A CA 1
ATOM 649 C C . LEU A 1 93 ? 8.183 23.242 39.528 1.00 48.95 90 LEU A C 1
ATOM 650 O O . LEU A 1 93 ? 7.242 22.498 39.805 1.00 51.28 90 LEU A O 1
ATOM 655 N N . ALA A 1 94 ? 9.454 22.885 39.664 1.00 51.42 91 ALA A N 1
ATOM 656 C CA . ALA A 1 94 ? 9.834 21.553 40.115 1.00 72.74 91 ALA A CA 1
ATOM 657 C C . ALA A 1 94 ? 10.755 21.632 41.327 1.00 76.91 91 ALA A C 1
ATOM 658 O O . ALA A 1 94 ? 11.960 21.834 41.187 1.00 70.94 91 ALA A O 1
ATOM 660 N N . GLY A 1 95 ? 10.179 21.477 42.515 1.00 79.24 92 GLY A N 1
ATOM 661 C CA . GLY A 1 95 ? 10.940 21.558 43.748 1.00 61.85 92 GLY A CA 1
ATOM 662 C C . GLY A 1 95 ? 11.444 22.963 44.024 1.00 66.75 92 GLY A C 1
ATOM 663 O O . GLY A 1 95 ? 12.373 23.153 44.808 1.00 65.31 92 GLY A O 1
ATOM 664 N N . PHE A 1 96 ? 10.833 23.949 43.374 1.00 63.59 93 PHE A N 1
ATOM 665 C CA . PHE A 1 96 ? 11.204 25.348 43.566 1.00 69.40 93 PHE A CA 1
ATOM 666 C C . PHE A 1 96 ? 10.650 25.861 44.889 1.00 86.79 93 PHE A C 1
ATOM 667 O O . PHE A 1 96 ? 9.452 26.116 45.012 1.00 90.88 93 PHE A O 1
ATOM 683 N N . ARG A 1 98 ? 10.421 28.714 46.955 1.00 86.03 95 ARG A N 1
ATOM 684 C CA . ARG A 1 98 ? 10.462 30.153 47.157 1.00 80.60 95 ARG A CA 1
ATOM 685 C C . ARG A 1 98 ? 9.055 30.702 46.993 1.00 75.09 95 ARG A C 1
ATOM 686 O O . ARG A 1 98 ? 8.235 30.112 46.292 1.00 67.30 95 ARG A O 1
ATOM 690 N N . ILE A 1 99 ? 8.768 31.818 47.652 1.00 80.57 96 ILE A N 1
ATOM 691 C CA . ILE A 1 99 ? 7.462 32.456 47.513 1.00 77.68 96 ILE A CA 1
ATOM 692 C C . ILE A 1 99 ? 7.484 33.458 46.365 1.00 76.24 96 ILE A C 1
ATOM 693 O O . ILE A 1 99 ? 8.319 34.360 46.331 1.00 83.89 96 ILE A O 1
ATOM 698 N N . LEU A 1 100 ? 6.556 33.297 45.429 1.00 65.56 97 LEU A N 1
ATOM 699 C CA . LEU A 1 100 ? 6.536 34.123 44.230 1.00 49.41 97 LEU A CA 1
ATOM 700 C C . LEU A 1 100 ? 5.505 35.246 44.314 1.00 47.66 97 LEU A C 1
ATOM 701 O O . LEU A 1 100 ? 4.312 35.001 44.484 1.00 64.01 97 LEU A O 1
ATOM 706 N N . SER A 1 101 ? 5.986 36.479 44.195 1.00 50.71 98 SER A N 1
ATOM 707 C CA . SER A 1 101 ? 5.131 37.661 44.219 1.00 48.76 98 SER A CA 1
ATOM 708 C C . SER A 1 101 ? 4.295 37.746 42.940 1.00 52.86 98 SER A C 1
ATOM 709 O O . SER A 1 101 ? 4.567 37.029 41.976 1.00 42.37 98 SER A O 1
ATOM 712 N N . PRO A 1 102 ? 3.267 38.616 42.928 1.00 30.85 99 PRO A N 1
ATOM 713 C CA . PRO A 1 102 ? 2.498 38.848 41.700 1.00 27.20 99 PRO A CA 1
ATOM 714 C C . PRO A 1 102 ? 3.356 39.314 40.526 1.00 32.84 99 PRO A C 1
ATOM 715 O O . PRO A 1 102 ? 2.909 39.233 39.385 1.00 33.80 99 PRO A O 1
ATOM 719 N N . VAL A 1 103 ? 4.565 39.789 40.804 1.00 34.28 100 VAL A N 1
ATOM 720 C CA . VAL A 1 103 ? 5.507 40.151 39.753 1.00 31.45 100 VAL A CA 1
ATOM 721 C C . VAL A 1 103 ? 5.767 38.937 38.861 1.00 30.10 100 VAL A C 1
ATOM 722 O O . VAL A 1 103 ? 5.951 39.068 37.652 1.00 31.08 100 VAL A O 1
ATOM 726 N N . PHE A 1 104 ? 5.757 37.755 39.469 1.00 30.84 101 PHE A N 1
ATOM 727 C CA . PHE A 1 104 ? 5.912 36.505 38.736 1.00 28.52 101 PHE A CA 1
ATOM 728 C C . PHE A 1 104 ? 4.561 35.965 38.275 1.00 20.33 101 PHE A C 1
ATOM 729 O O . PHE A 1 104 ? 4.355 35.699 37.090 1.00 31.13 101 PHE A O 1
ATOM 737 N N . THR A 1 105 ? 3.643 35.806 39.222 1.00 20.88 102 THR A N 1
ATOM 738 C CA . THR A 1 105 ? 2.384 35.107 38.972 1.00 26.43 102 THR A CA 1
ATOM 739 C C . THR A 1 105 ? 1.438 35.814 37.995 1.00 28.45 102 THR A C 1
ATOM 740 O O . THR A 1 105 ? 0.617 35.163 37.348 1.00 33.30 102 THR A O 1
ATOM 744 N N . LYS A 1 106 ? 1.546 37.135 37.891 1.00 22.40 103 LYS A N 1
ATOM 745 C CA . LYS A 1 106 ? 0.692 37.895 36.979 1.00 28.86 103 LYS A CA 1
ATOM 746 C C . LYS A 1 106 ? 1.249 37.938 35.562 1.00 31.92 103 LYS A C 1
ATOM 747 O O . LYS A 1 106 ? 0.525 38.245 34.615 1.00 32.13 103 LYS A O 1
ATOM 753 N N . ASN A 1 107 ? 2.534 37.633 35.418 1.00 26.75 104 ASN A N 1
ATOM 754 C CA . ASN A 1 107 ? 3.212 37.819 34.141 1.00 25.58 104 ASN A CA 1
ATOM 755 C C . ASN A 1 107 ? 3.829 36.549 33.560 1.00 19.55 104 ASN A C 1
ATOM 756 O O . ASN A 1 107 ? 4.321 36.555 32.432 1.00 24.01 104 ASN A O 1
ATOM 761 N N . ILE A 1 108 ? 3.801 35.466 34.329 1.00 23.42 105 ILE A N 1
ATOM 762 C CA . ILE A 1 108 ? 4.361 34.198 33.875 1.00 22.73 105 ILE A CA 1
ATOM 763 C C . ILE A 1 108 ? 3.346 33.060 33.942 1.00 30.36 105 ILE A C 1
ATOM 764 O O . ILE A 1 108 ? 2.788 32.779 35.003 1.00 33.78 105 ILE A O 1
ATOM 769 N N . LYS A 1 109 ? 3.108 32.411 32.805 1.00 33.08 106 LYS A N 1
ATOM 770 C CA . LYS A 1 109 ? 2.269 31.220 32.772 1.00 23.62 106 LYS A CA 1
ATOM 771 C C . LYS A 1 109 ? 3.052 30.042 33.329 1.00 26.19 106 LYS A C 1
ATOM 772 O O . LYS A 1 109 ? 3.886 29.458 32.638 1.00 36.56 106 LYS A O 1
ATOM 776 N N . ALA A 1 110 ? 2.784 29.700 34.584 1.00 32.64 107 ALA A N 1
ATOM 777 C CA . ALA A 1 110 ? 3.534 28.653 35.263 1.00 28.65 107 ALA A CA 1
ATOM 778 C C . ALA A 1 110 ? 2.623 27.576 35.835 1.00 34.46 107 ALA A C 1
ATOM 779 O O . ALA A 1 110 ? 1.453 27.823 36.124 1.00 37.59 107 ALA A O 1
ATOM 781 N N . ILE A 1 111 ? 3.170 26.376 35.995 1.00 35.41 108 ILE A N 1
ATOM 782 C CA . ILE A 1 111 ? 2.435 25.275 36.602 1.00 31.66 108 ILE A CA 1
ATOM 783 C C . ILE A 1 111 ? 3.228 24.703 37.773 1.00 43.28 108 ILE A C 1
ATOM 784 O O . ILE A 1 111 ? 4.456 24.784 37.802 1.00 37.53 108 ILE A O 1
ATOM 789 N N . ASN A 1 112 ? 2.524 24.132 38.744 1.00 51.01 109 ASN A N 1
ATOM 790 C CA . ASN A 1 112 ? 3.180 23.553 39.908 1.00 49.43 109 ASN A CA 1
ATOM 791 C C . ASN A 1 112 ? 2.625 22.175 40.249 1.00 42.46 109 ASN A C 1
ATOM 792 O O . ASN A 1 112 ? 1.475 21.860 39.944 1.00 34.45 109 ASN A O 1
ATOM 797 N N . LEU A 1 113 ? 3.458 21.357 40.879 1.00 35.45 110 LEU A N 1
ATOM 798 C CA . LEU A 1 113 ? 3.073 20.010 41.267 1.00 38.36 110 LEU A CA 1
ATOM 799 C C . LEU A 1 113 ? 2.845 19.932 42.771 1.00 42.70 110 LEU A C 1
ATOM 800 O O . LEU A 1 113 ? 3.677 20.382 43.560 1.00 42.16 110 LEU A O 1
ATOM 805 N N . HIS A 1 114 ? 1.714 19.358 43.164 1.00 48.60 111 HIS A N 1
ATOM 806 C CA . HIS A 1 114 ? 1.378 19.238 44.576 1.00 41.16 111 HIS A CA 1
ATOM 807 C C . HIS A 1 114 ? 0.976 17.809 44.926 1.00 47.18 111 HIS A C 1
ATOM 808 O O . HIS A 1 114 ? 0.100 17.228 44.281 1.00 49.46 111 HIS A O 1
ATOM 815 N N . PRO A 1 115 ? 1.615 17.241 45.960 1.00 44.12 112 PRO A N 1
ATOM 816 C CA . PRO A 1 115 ? 1.413 15.843 46.353 1.00 47.47 112 PRO A CA 1
ATOM 817 C C . PRO A 1 115 ? 0.127 15.606 47.142 1.00 54.38 112 PRO A C 1
ATOM 818 O O . PRO A 1 115 ? 0.139 14.842 48.107 1.00 56.13 112 PRO A O 1
ATOM 822 N N . SER A 1 116 ? -0.965 16.246 46.737 1.00 49.45 113 SER A N 1
ATOM 823 C CA . SER A 1 116 ? -2.254 16.025 47.378 1.00 42.39 113 SER A CA 1
ATOM 824 C C . SER A 1 116 ? -3.391 16.309 46.407 1.00 36.31 113 SER A C 1
ATOM 825 O O . SER A 1 116 ? -3.190 16.936 45.369 1.00 32.50 113 SER A O 1
ATOM 828 N N . LEU A 1 117 ? -4.585 15.840 46.749 1.00 37.12 114 LEU A N 1
ATOM 829 C CA . LEU A 1 117 ? -5.766 16.118 45.947 1.00 38.26 114 LEU A CA 1
ATOM 830 C C . LEU A 1 117 ? -6.305 17.502 46.282 1.00 34.62 114 LEU A C 1
ATOM 831 O O . LEU A 1 117 ? -7.184 17.641 47.131 1.00 45.81 114 LEU A O 1
ATOM 836 N N . LEU A 1 118 ? -5.767 18.519 45.617 1.00 31.87 115 LEU A N 1
ATOM 837 C CA . LEU A 1 118 ? -6.197 19.898 45.823 1.00 37.46 115 LEU A CA 1
ATOM 838 C C . LEU A 1 118 ? -7.705 20.046 45.615 1.00 36.73 115 LEU A C 1
ATOM 839 O O . LEU A 1 118 ? -8.286 19.347 44.784 1.00 38.29 115 LEU A O 1
ATOM 844 N N . PRO A 1 119 ? -8.344 20.963 46.363 1.00 34.63 116 PRO A N 1
ATOM 845 C CA . PRO A 1 119 ? -7.748 21.925 47.300 1.00 37.35 116 PRO A CA 1
ATOM 846 C C . PRO A 1 119 ? -7.420 21.356 48.683 1.00 33.02 116 PRO A C 1
ATOM 847 O O . PRO A 1 119 ? -7.059 22.124 49.576 1.00 30.41 116 PRO A O 1
ATOM 851 N N . LEU A 1 120 ? -7.543 20.044 48.8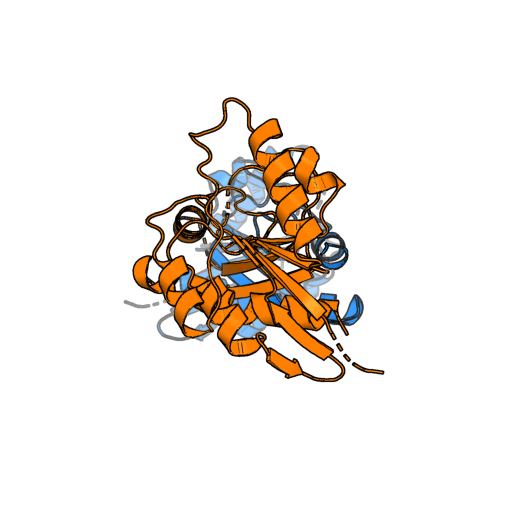59 1.00 36.94 117 LEU A N 1
ATOM 852 C CA . LEU A 1 120 ? -7.226 19.422 50.140 1.00 34.16 117 LEU A CA 1
ATOM 853 C C . LEU A 1 120 ? -5.728 19.440 50.411 1.00 38.57 117 LEU A C 1
ATOM 854 O O . LEU A 1 120 ? -4.920 19.277 49.496 1.00 37.31 117 LEU A O 1
ATOM 859 N N . PHE A 1 121 ? -5.375 19.638 51.677 1.00 26.83 118 PHE A N 1
ATOM 860 C CA . PHE A 1 121 ? -3.989 19.566 52.135 1.00 41.88 118 PHE A CA 1
ATOM 861 C C . PHE A 1 121 ? -3.036 20.479 51.367 1.00 42.78 118 PHE A C 1
ATOM 862 O O . PHE A 1 121 ? -2.042 20.020 50.805 1.00 44.74 118 PHE A O 1
ATOM 870 N N . LYS A 1 122 ? -3.345 21.770 51.346 1.00 43.58 119 LYS A N 1
ATOM 871 C CA . LYS A 1 122 ? -2.445 22.752 50.761 1.00 34.04 119 LYS A CA 1
ATOM 872 C C . LYS A 1 122 ? -1.236 22.933 51.671 1.00 28.49 119 LYS A C 1
ATOM 873 O O . LYS A 1 122 ? -1.296 22.618 52.859 1.00 37.00 119 LYS A O 1
ATOM 879 N N . GLY A 1 123 ? -0.139 23.430 51.114 1.00 29.52 120 GLY A N 1
ATOM 880 C CA . GLY A 1 123 ? 1.053 23.684 51.901 1.00 36.49 120 GLY A CA 1
ATOM 881 C C . GLY A 1 123 ? 2.119 22.617 51.754 1.00 44.85 120 GLY A C 1
ATOM 882 O O . GLY A 1 123 ? 2.006 21.718 50.923 1.00 49.97 120 GLY A O 1
ATOM 883 N N . ALA A 1 124 ? 3.156 22.715 52.580 1.00 49.23 121 ALA A N 1
ATOM 884 C CA . ALA A 1 124 ? 4.308 21.824 52.484 1.00 57.48 121 ALA A CA 1
ATOM 885 C C . ALA A 1 124 ? 4.035 20.402 52.979 1.00 59.97 121 ALA A C 1
ATOM 886 O O . ALA A 1 124 ? 4.374 19.431 52.304 1.00 65.41 121 ALA A O 1
ATOM 888 N N . HIS A 1 125 ? 3.422 20.283 54.153 1.00 52.47 122 HIS A N 1
ATOM 889 C CA . HIS A 1 125 ? 3.272 18.986 54.814 1.00 52.53 122 HIS A CA 1
ATOM 890 C C . HIS A 1 125 ? 2.102 18.170 54.268 1.00 47.23 122 HIS A C 1
ATOM 891 O O . HIS A 1 125 ? 1.389 17.514 55.026 1.00 52.07 122 HIS A O 1
ATOM 898 N N . ALA A 1 126 ? 1.922 18.200 52.952 1.00 32.16 123 ALA A N 1
ATOM 899 C CA . ALA A 1 126 ? 0.790 17.539 52.311 1.00 41.81 123 ALA A CA 1
ATOM 900 C C . ALA A 1 126 ? 0.816 16.019 52.458 1.00 41.58 123 ALA A C 1
ATOM 901 O O . ALA A 1 126 ? -0.188 15.411 52.827 1.00 47.49 123 ALA A O 1
ATOM 903 N N . ILE A 1 127 ? 1.963 15.415 52.162 1.00 45.69 124 ILE A N 1
ATOM 904 C CA . ILE A 1 127 ? 2.104 13.962 52.207 1.00 48.60 124 ILE A CA 1
ATOM 905 C C . ILE A 1 127 ? 1.842 13.414 53.607 1.00 56.39 124 ILE A C 1
ATOM 906 O O . ILE A 1 127 ? 1.141 12.415 53.776 1.00 56.73 124 ILE A O 1
ATOM 911 N N . LYS A 1 128 ? 2.402 14.084 54.608 1.00 55.92 125 LYS A N 1
ATOM 912 C CA . LYS A 1 128 ? 2.227 13.677 55.995 1.00 48.46 125 LYS A CA 1
ATOM 913 C C . LYS A 1 128 ? 0.770 13.794 56.432 1.00 45.18 125 LYS A C 1
ATOM 914 O O . LYS A 1 128 ? 0.176 12.826 56.904 1.00 47.25 125 LYS A O 1
ATOM 919 N N . GLU A 1 129 ? 0.200 14.984 56.264 1.00 40.59 126 GLU A N 1
ATOM 920 C CA . GLU A 1 129 ? -1.169 15.257 56.694 1.00 41.51 126 GLU A CA 1
ATOM 921 C C . GLU A 1 129 ? -2.209 14.390 55.981 1.00 42.66 126 GLU A C 1
ATOM 922 O O . GLU A 1 129 ? -3.230 14.031 56.567 1.00 42.00 126 GLU A O 1
ATOM 928 N N . SER A 1 130 ? -1.947 14.052 54.722 1.00 45.92 127 SER A N 1
ATOM 929 C CA . SER A 1 130 ? -2.888 13.251 53.944 1.00 47.31 127 SER A CA 1
ATOM 930 C C . SER A 1 130 ? -2.857 11.782 54.352 1.00 46.89 127 SER A C 1
ATOM 931 O O . SER A 1 130 ? -3.868 11.083 54.269 1.00 49.57 127 SER A O 1
ATOM 934 N N . TYR A 1 131 ? -1.692 11.316 54.790 1.00 42.96 128 TYR A N 1
ATOM 935 C CA . TYR A 1 131 ? -1.553 9.939 55.242 1.00 44.16 128 TYR A CA 1
ATOM 936 C C . TYR A 1 131 ? -2.197 9.752 56.611 1.00 48.57 128 TYR A C 1
ATOM 937 O O . TYR A 1 131 ? -2.891 8.765 56.853 1.00 49.54 128 TYR A O 1
ATOM 946 N N . GLU A 1 132 ? -1.965 10.710 57.502 1.00 50.37 129 GLU A N 1
ATOM 947 C CA . GLU A 1 132 ? -2.520 10.657 58.848 1.00 42.82 129 GLU A CA 1
ATOM 948 C C . GLU A 1 132 ? -4.014 10.957 58.839 1.00 47.57 129 GLU A C 1
ATOM 949 O O . GLU A 1 132 ? -4.713 10.709 59.821 1.00 51.74 129 GLU A O 1
ATOM 955 N N . SER A 1 133 ? -4.492 11.498 57.724 1.00 48.44 130 SER A N 1
ATOM 956 C CA . SER A 1 133 ? -5.904 11.819 57.567 1.00 43.14 130 SER A CA 1
ATOM 957 C C . SER A 1 133 ? -6.765 10.564 57.639 1.00 41.80 130 SER A C 1
ATOM 958 O O . SER A 1 133 ? -6.309 9.466 57.323 1.00 42.66 130 SER A O 1
ATOM 961 N N . ASP A 1 134 ? -8.015 10.733 58.057 1.00 32.91 131 ASP A N 1
ATOM 962 C CA . ASP A 1 134 ? -8.945 9.614 58.129 1.00 38.47 131 ASP A CA 1
ATOM 963 C C . ASP A 1 134 ? -9.551 9.335 56.756 1.00 39.71 131 ASP A C 1
ATOM 964 O O . ASP A 1 134 ? -10.341 8.405 56.591 1.00 42.38 131 ASP A O 1
ATOM 977 N N . LYS A 1 136 ? -9.594 7.936 52.998 1.00 36.82 133 LYS A N 1
ATOM 978 C CA . LYS A 1 136 ? -9.142 6.635 52.527 1.00 43.96 133 LYS A CA 1
ATOM 979 C C . LYS A 1 136 ? -8.489 6.727 51.151 1.00 46.14 133 LYS A C 1
ATOM 980 O O . LYS A 1 136 ? -7.883 5.767 50.677 1.00 54.24 133 LYS A O 1
ATOM 986 N N . VAL A 1 137 ? -8.616 7.888 50.517 1.00 41.74 134 VAL A N 1
ATOM 987 C CA . VAL A 1 137 ? -7.987 8.124 49.223 1.00 39.15 134 VAL A CA 1
ATOM 988 C C . VAL A 1 137 ? -7.021 9.302 49.292 1.00 46.06 134 VAL A C 1
ATOM 989 O O . VAL A 1 137 ? -7.168 10.196 50.124 1.00 49.46 134 VAL A O 1
ATOM 993 N N . ALA A 1 138 ? -6.028 9.285 48.411 1.00 42.65 135 ALA A N 1
ATOM 994 C CA . ALA A 1 138 ? -5.058 10.364 48.312 1.00 40.40 135 ALA A CA 1
ATOM 995 C C . ALA A 1 138 ? -4.640 10.504 46.857 1.00 49.64 135 ALA A C 1
ATOM 996 O O . ALA A 1 138 ? -5.160 9.803 45.990 1.00 58.04 135 ALA A O 1
ATOM 998 N N . GLY A 1 139 ? -3.702 11.403 46.585 1.00 47.93 136 GLY A N 1
ATOM 999 C CA . GLY A 1 139 ? -3.225 11.582 45.227 1.00 49.20 136 GLY A CA 1
ATOM 1000 C C . GLY A 1 139 ? -2.284 12.753 45.029 1.00 53.49 136 GLY A C 1
ATOM 1001 O O . GLY A 1 139 ? -1.667 13.237 45.976 1.00 54.98 136 GLY A O 1
ATOM 1002 N N . VAL A 1 140 ? -2.168 13.198 43.782 1.00 51.97 137 VAL A N 1
ATOM 1003 C CA . VAL A 1 140 ? -1.305 14.318 43.431 1.00 53.83 137 VAL A CA 1
ATOM 1004 C C . VAL A 1 140 ? -2.046 15.261 42.499 1.00 49.59 137 VAL A C 1
ATOM 1005 O O . VAL A 1 140 ? -2.987 14.856 41.823 1.00 47.50 137 VAL A O 1
ATOM 1009 N N . SER A 1 141 ? -1.621 16.518 42.460 1.00 33.43 138 SER A N 1
ATOM 1010 C CA . SER A 1 141 ? -2.287 17.502 41.616 1.00 32.66 138 SER A CA 1
ATOM 1011 C C . SER A 1 141 ? -1.309 18.388 40.852 1.00 38.20 138 SER A C 1
ATOM 1012 O O . SER A 1 141 ? -0.207 18.672 41.321 1.00 38.13 138 SER A O 1
ATOM 1015 N N . VAL A 1 142 ? -1.727 18.813 39.665 1.00 37.98 139 VAL A N 1
ATOM 1016 C CA . VAL A 1 142 ? -0.998 19.809 38.898 1.00 32.93 139 VAL A CA 1
ATOM 1017 C C . VAL A 1 142 ? -1.923 20.989 38.641 1.00 34.60 139 VAL A C 1
ATOM 1018 O O . VAL A 1 142 ? -3.045 20.819 38.167 1.00 36.99 139 VAL A O 1
ATOM 1022 N N . HIS A 1 143 ? -1.454 22.185 38.974 1.00 31.19 140 HIS A N 1
ATOM 1023 C CA . HIS A 1 143 ? -2.286 23.373 38.878 1.00 37.30 140 HIS A CA 1
ATOM 1024 C C . HIS A 1 143 ? -1.496 24.555 38.341 1.00 37.28 140 HIS A C 1
ATOM 1025 O O . HIS A 1 143 ? -0.270 24.597 38.450 1.00 40.37 140 HIS A O 1
ATOM 1032 N N . TRP A 1 144 ? -2.209 25.514 37.760 1.00 34.94 141 TRP A N 1
ATOM 1033 C CA . TRP A 1 144 ? -1.604 26.765 37.335 1.00 36.25 141 TRP A CA 1
ATOM 1034 C C . TRP A 1 144 ? -1.180 27.558 38.563 1.00 39.96 141 TRP A C 1
ATOM 1035 O O . TRP A 1 144 ? -1.772 27.425 39.632 1.00 40.65 141 TRP A O 1
ATOM 1046 N N . VAL A 1 145 ? -0.146 28.376 38.409 1.00 39.34 142 VAL A N 1
ATOM 1047 C CA . VAL A 1 145 ? 0.323 29.214 39.503 1.00 28.95 142 VAL A CA 1
ATOM 1048 C C . VAL A 1 145 ? -0.407 30.551 39.498 1.00 39.68 142 VAL A C 1
ATOM 1049 O O . VAL A 1 145 ? -0.412 31.261 38.493 1.00 38.54 142 VAL A O 1
ATOM 1053 N N . SER A 1 146 ? -1.031 30.883 40.622 1.00 41.81 143 SER A N 1
ATOM 1054 C CA . SER A 1 146 ? -1.756 32.139 40.755 1.00 31.62 143 SER A CA 1
ATOM 1055 C C . SER A 1 146 ? -1.261 32.903 41.974 1.00 38.31 143 SER A C 1
ATOM 1056 O O . SER A 1 146 ? -0.230 32.563 42.554 1.00 39.21 143 SER A O 1
ATOM 1059 N N . GLU A 1 147 ? -1.999 33.937 42.361 1.00 45.06 144 GLU A N 1
ATOM 1060 C CA . GLU A 1 147 ? -1.650 34.721 43.539 1.00 42.96 144 GLU A CA 1
ATOM 1061 C C . GLU A 1 147 ? -2.037 33.948 44.795 1.00 40.53 144 GLU A C 1
ATOM 1062 O O . GLU A 1 147 ? -1.463 34.145 45.868 1.00 48.75 144 GLU A O 1
ATOM 1068 N N . GLU A 1 148 ? -3.018 33.064 44.648 1.00 38.39 145 GLU A N 1
ATOM 1069 C CA . GLU A 1 148 ? -3.469 32.225 45.752 1.00 41.50 145 GLU A CA 1
ATOM 1070 C C . GLU A 1 148 ? -2.598 30.974 45.882 1.00 39.79 145 GLU A C 1
ATOM 1071 O O . GLU A 1 148 ? -2.469 30.191 44.940 1.00 48.35 145 GLU A O 1
ATOM 1077 N N . LEU A 1 149 ? -2.001 30.800 47.059 1.00 36.52 146 LEU A N 1
ATOM 1078 C CA . LEU A 1 149 ? -1.066 29.704 47.311 1.00 34.63 146 LEU A CA 1
ATOM 1079 C C . LEU A 1 149 ? -1.733 28.346 47.120 1.00 36.22 146 LEU A C 1
ATOM 1080 O O . LEU A 1 149 ? -2.678 28.004 47.833 1.00 37.57 146 LEU A O 1
ATOM 1085 N N . ASP A 1 150 ? -1.235 27.581 46.149 1.00 34.00 147 ASP A N 1
ATOM 1086 C CA . ASP A 1 150 ? -1.787 26.264 45.806 1.00 39.49 147 ASP A CA 1
ATOM 1087 C C . ASP A 1 150 ? -3.271 26.335 45.444 1.00 40.80 147 ASP A C 1
ATOM 1088 O O . ASP A 1 150 ? -3.991 25.341 45.542 1.00 48.00 147 ASP A O 1
ATOM 1093 N N . GLY A 1 151 ? -3.720 27.511 45.015 1.00 30.38 148 GLY A N 1
ATOM 1094 C CA . GLY A 1 151 ? -5.127 27.726 44.734 1.00 31.94 148 GLY A CA 1
ATOM 1095 C C . GLY A 1 151 ? -5.432 27.962 43.269 1.00 35.28 148 GLY A C 1
ATOM 1096 O O . GLY A 1 151 ? -6.582 28.201 42.902 1.00 41.91 148 GLY A O 1
ATOM 1097 N N . GLY A 1 152 ? -4.403 27.891 42.430 1.00 30.09 149 GLY A N 1
ATOM 1098 C CA . GLY A 1 152 ? -4.571 28.085 41.002 1.00 35.82 149 GLY A CA 1
ATOM 1099 C C . GLY A 1 152 ? -5.474 27.041 40.375 1.00 36.59 149 GLY A C 1
ATOM 1100 O O . GLY A 1 152 ? -5.779 26.019 40.992 1.00 45.81 149 GLY A O 1
ATOM 1109 N N . ILE A 1 154 ? -6.841 23.999 38.771 1.00 42.00 151 ILE A N 1
ATOM 1110 C CA . ILE A 1 154 ? -6.330 22.634 38.704 1.00 44.28 151 ILE A CA 1
ATOM 1111 C C . ILE A 1 154 ? -6.308 22.108 37.272 1.00 47.09 151 ILE A C 1
ATOM 1112 O O . ILE A 1 154 ? -7.326 22.118 36.579 1.00 55.89 151 ILE A O 1
ATOM 1117 N N . ILE A 1 155 ? -5.139 21.647 36.840 1.00 34.98 152 ILE A N 1
ATOM 1118 C CA . ILE A 1 155 ? -4.966 21.118 35.494 1.00 44.86 152 ILE A CA 1
ATOM 1119 C C . ILE A 1 155 ? -5.291 19.632 35.439 1.00 57.91 152 ILE A C 1
ATOM 1120 O O . ILE A 1 155 ? -6.110 19.194 34.631 1.00 61.42 152 ILE A O 1
ATOM 1125 N N . ALA A 1 156 ? -4.642 18.860 36.303 1.00 59.68 153 ALA A N 1
ATOM 1126 C CA . ALA A 1 156 ? -4.849 17.420 36.342 1.00 61.98 153 ALA A CA 1
ATOM 1127 C C . ALA A 1 156 ? -4.544 16.853 37.723 1.00 55.40 153 ALA A C 1
ATOM 1128 O O . ALA A 1 156 ? -3.671 17.353 38.433 1.00 55.19 153 ALA A O 1
ATOM 1130 N N . GLN A 1 157 ? -5.271 15.806 38.095 1.00 47.27 154 GLN A N 1
ATOM 1131 C CA . GLN A 1 157 ? -5.010 15.106 39.346 1.00 48.44 154 GLN A CA 1
ATOM 1132 C C . GLN A 1 157 ? -5.406 13.634 39.281 1.00 50.12 154 GLN A C 1
ATOM 1133 O O . GLN A 1 157 ? -6.413 13.273 38.672 1.00 52.50 154 GLN A O 1
ATOM 1139 N N . LYS A 1 158 ? -4.590 12.790 39.904 1.00 48.22 155 LYS A N 1
ATOM 1140 C CA . LYS A 1 158 ? -4.832 11.353 39.928 1.00 53.10 155 LYS A CA 1
ATOM 1141 C C . LYS A 1 158 ? -5.027 10.879 41.362 1.00 52.02 155 LYS A C 1
ATOM 1142 O O . LYS A 1 158 ? -4.291 11.284 42.259 1.00 54.39 155 LYS A O 1
ATOM 1144 N N . ALA A 1 159 ? -6.019 10.022 41.575 1.00 46.45 156 ALA A N 1
ATOM 1145 C CA . ALA A 1 159 ? -6.326 9.541 42.916 1.00 43.66 156 ALA A CA 1
ATOM 1146 C C . ALA A 1 159 ? -6.110 8.039 43.048 1.00 51.18 156 ALA A C 1
ATOM 1147 O O . ALA A 1 159 ? -6.291 7.286 42.091 1.00 58.37 156 ALA A O 1
ATOM 1149 N N . PHE A 1 160 ? -5.723 7.612 44.245 1.00 51.95 157 PHE A N 1
ATOM 1150 C CA . PHE A 1 160 ? -5.519 6.197 44.530 1.00 48.96 157 PHE A CA 1
ATOM 1151 C C . PHE A 1 160 ? -6.027 5.864 45.929 1.00 51.10 157 PHE A C 1
ATOM 1152 O O . PHE A 1 160 ? -6.342 6.759 46.711 1.00 50.41 157 PHE A O 1
ATOM 1160 N N . GLU A 1 161 ? -6.101 4.575 46.242 1.00 62.10 158 GLU A N 1
ATOM 1161 C CA . GLU A 1 161 ? -6.620 4.137 47.532 1.00 52.96 158 GLU A CA 1
ATOM 1162 C C . GLU A 1 161 ? -5.495 3.801 48.507 1.00 48.97 158 GLU A C 1
ATOM 1163 O O . GLU A 1 161 ? -4.610 3.002 48.202 1.00 58.62 158 GLU A O 1
ATOM 1169 N N . LYS A 1 162 ? -5.542 4.421 49.683 1.00 47.13 159 LYS A N 1
ATOM 1170 C CA . LYS A 1 162 ? -4.463 4.322 50.661 1.00 51.63 159 LYS A CA 1
ATOM 1171 C C . LYS A 1 162 ? -4.322 2.915 51.236 1.00 58.51 159 LYS A C 1
ATOM 1172 O O . LYS A 1 162 ? -3.211 2.402 51.362 1.00 62.66 159 LYS A O 1
ATOM 1178 N N . ARG A 1 163 ? -5.452 2.304 51.584 1.00 59.50 160 ARG A N 1
ATOM 1179 C CA . ARG A 1 163 ? -5.482 0.934 52.098 1.00 60.24 160 ARG A CA 1
ATOM 1180 C C . ARG A 1 163 ? -4.603 0.731 53.332 1.00 57.89 160 ARG A C 1
ATOM 1181 O O . ARG A 1 163 ? -4.690 1.487 54.300 1.00 58.23 160 ARG A O 1
ATOM 1189 N N . ASN A 1 164 ? -3.759 -0.294 53.288 1.00 60.31 161 ASN A N 1
ATOM 1190 C CA . ASN A 1 164 ? -2.914 -0.641 54.424 1.00 66.95 161 ASN A CA 1
ATOM 1191 C C . ASN A 1 164 ? -1.446 -0.316 54.165 1.00 68.14 161 ASN A C 1
ATOM 1192 O O . ASN A 1 164 ? -0.553 -0.902 54.778 1.00 71.48 161 ASN A O 1
ATOM 1197 N N . LEU A 1 165 ? -1.205 0.621 53.253 1.00 65.91 162 LEU A N 1
ATOM 1198 C CA . LEU A 1 165 ? 0.151 1.039 52.917 1.00 66.70 162 LEU A CA 1
ATOM 1199 C C . LEU A 1 165 ? 0.827 1.720 54.102 1.00 67.82 162 LEU A C 1
ATOM 1200 O O . LEU A 1 165 ? 0.203 2.507 54.814 1.00 63.75 162 LEU A O 1
ATOM 1205 N N . SER A 1 166 ? 2.104 1.414 54.311 1.00 71.79 163 SER A N 1
ATOM 1206 C CA . SER A 1 166 ? 2.892 2.110 55.320 1.00 75.85 163 SER A CA 1
ATOM 1207 C C . SER A 1 166 ? 3.204 3.506 54.800 1.00 74.89 163 SER A C 1
ATOM 1208 O O . SER A 1 166 ? 2.922 3.815 53.643 1.00 75.49 163 SER A O 1
ATOM 1211 N N . PHE A 1 167 ? 3.781 4.351 55.646 1.00 94.30 164 PHE A N 1
ATOM 1212 C CA . PHE A 1 167 ? 4.106 5.707 55.220 1.00 91.70 164 PHE A CA 1
ATOM 1213 C C . PHE A 1 167 ? 5.162 5.706 54.120 1.00 86.78 164 PHE A C 1
ATOM 1214 O O . PHE A 1 167 ? 5.113 6.528 53.207 1.00 89.10 164 PHE A O 1
ATOM 1222 N N . GLU A 1 168 ? 6.113 4.779 54.211 1.00 82.33 165 GLU A N 1
ATOM 1223 C CA . GLU A 1 168 ? 7.117 4.615 53.166 1.00 85.49 165 GLU A CA 1
ATOM 1224 C C . GLU A 1 168 ? 6.451 4.257 51.844 1.00 82.15 165 GLU A C 1
ATOM 1225 O O . GLU A 1 168 ? 6.692 4.898 50.822 1.00 78.99 165 GLU A O 1
ATOM 1231 N N . GLU A 1 169 ? 5.605 3.232 51.879 1.00 82.96 166 GLU A N 1
ATOM 1232 C CA . GLU A 1 169 ? 4.906 2.758 50.691 1.00 83.54 166 GLU A CA 1
ATOM 1233 C C . GLU A 1 169 ? 3.946 3.808 50.144 1.00 82.81 166 GLU A C 1
ATOM 1234 O O . GLU A 1 169 ? 3.795 3.954 48.931 1.00 82.26 166 GLU A O 1
ATOM 1240 N N . PHE A 1 170 ? 3.296 4.532 51.049 1.00 79.36 167 PHE A N 1
ATOM 1241 C CA . PHE A 1 170 ? 2.396 5.616 50.674 1.00 80.56 167 PHE A CA 1
ATOM 1242 C C . PHE A 1 170 ? 3.166 6.719 49.966 1.00 81.39 167 PHE A C 1
ATOM 1243 O O . PHE A 1 170 ? 2.766 7.184 48.900 1.00 81.39 167 PHE A O 1
ATOM 1251 N N . GLU A 1 171 ? 4.278 7.126 50.568 1.00 78.63 168 GLU A N 1
ATOM 1252 C CA . GLU A 1 171 ? 5.100 8.199 50.028 1.00 66.80 168 GLU A CA 1
ATOM 1253 C C . GLU A 1 171 ? 5.676 7.814 48.670 1.00 66.92 168 GLU A C 1
ATOM 1254 O O . GLU A 1 171 ? 5.777 8.647 47.771 1.00 81.06 168 GLU A O 1
ATOM 1260 N N . GLU A 1 172 ? 6.043 6.545 48.526 1.00 68.04 169 GLU A N 1
ATOM 1261 C CA . GLU A 1 172 ? 6.596 6.040 47.273 1.00 83.88 169 GLU A CA 1
ATOM 1262 C C . GLU A 1 172 ? 5.562 6.058 46.154 1.00 76.65 169 GLU A C 1
ATOM 1263 O O . GLU A 1 172 ? 5.908 6.186 44.980 1.00 76.73 169 GLU A O 1
ATOM 1269 N N . LYS A 1 173 ? 4.293 5.929 46.523 1.00 75.96 170 LYS A N 1
ATOM 1270 C CA . LYS A 1 173 ? 3.209 5.976 45.550 1.00 74.87 170 LYS A CA 1
ATOM 1271 C C . LYS A 1 173 ? 2.977 7.404 45.066 1.00 73.85 170 LYS A C 1
ATOM 1272 O O . LYS A 1 173 ? 2.700 7.628 43.887 1.00 70.03 170 LYS A O 1
ATOM 1278 N N . ILE A 1 174 ? 3.089 8.365 45.980 1.00 74.73 171 ILE A N 1
ATOM 1279 C CA . ILE A 1 174 ? 2.940 9.777 45.630 1.00 66.49 171 ILE A CA 1
ATOM 1280 C C . ILE A 1 174 ? 4.048 10.212 44.677 1.00 71.20 171 ILE A C 1
ATOM 1281 O O . ILE A 1 174 ? 3.778 10.792 43.625 1.00 77.25 171 ILE A O 1
ATOM 1286 N N . HIS A 1 175 ? 5.291 9.911 45.044 1.00 72.37 172 HIS A N 1
ATOM 1287 C CA . HIS A 1 175 ? 6.446 10.299 44.242 1.00 79.73 172 HIS A CA 1
ATOM 1288 C C . HIS A 1 175 ? 6.432 9.619 42.878 1.00 64.51 172 HIS A C 1
ATOM 1289 O O . HIS A 1 175 ? 7.014 10.124 41.920 1.00 81.69 172 HIS A O 1
ATOM 1296 N N . SER A 1 176 ? 5.764 8.474 42.798 1.00 74.26 173 SER A N 1
ATOM 1297 C CA . SER A 1 176 ? 5.612 7.765 41.536 1.00 72.17 173 SER A CA 1
ATOM 1298 C C . SER A 1 176 ? 4.497 8.391 40.705 1.00 72.28 173 SER A C 1
ATOM 1299 O O . SER A 1 176 ? 4.634 8.562 39.494 1.00 77.91 173 SER A O 1
ATOM 1302 N N . LEU A 1 177 ? 3.394 8.731 41.366 1.00 73.00 174 LEU A N 1
ATOM 1303 C CA . LEU A 1 177 ? 2.267 9.380 40.701 1.00 73.96 174 LEU A CA 1
ATOM 1304 C C . LEU A 1 177 ? 2.654 10.755 40.171 1.00 71.73 174 LEU A C 1
ATOM 1305 O O . LEU A 1 177 ? 2.140 11.202 39.146 1.00 67.46 174 LEU A O 1
ATOM 1310 N N . GLU A 1 178 ? 3.558 11.419 40.884 1.00 69.56 175 GLU A N 1
ATOM 1311 C CA . GLU A 1 178 ? 4.093 12.705 40.457 1.00 74.90 175 GLU A CA 1
ATOM 1312 C C . GLU A 1 178 ? 4.820 12.570 39.129 1.00 80.58 175 GLU A C 1
ATOM 1313 O O . GLU A 1 178 ? 4.515 13.275 38.166 1.00 72.49 175 GLU A O 1
ATOM 1319 N N . HIS A 1 179 ? 5.786 11.655 39.092 1.00 79.75 176 HIS A N 1
ATOM 1320 C CA . HIS A 1 179 ? 6.602 11.419 37.905 1.00 73.23 176 HIS A CA 1
ATOM 1321 C C . HIS A 1 179 ? 5.758 10.992 36.715 1.00 71.83 176 HIS A C 1
ATOM 1322 O O . HIS A 1 179 ? 6.180 11.114 35.567 1.00 74.55 176 HIS A O 1
ATOM 1329 N N . GLU A 1 180 ? 4.565 10.483 36.993 1.00 73.34 177 GLU A N 1
ATOM 1330 C CA . GLU A 1 180 ? 3.625 10.179 35.932 1.00 76.90 177 GLU A CA 1
ATOM 1331 C C . GLU A 1 180 ? 2.948 11.469 35.493 1.00 77.51 177 GLU A C 1
ATOM 1332 O O . GLU A 1 180 ? 3.164 11.944 34.382 1.00 82.71 177 GLU A O 1
ATOM 1338 N N . ILE A 1 181 ? 2.170 12.056 36.397 1.00 74.02 178 ILE A N 1
ATOM 1339 C CA . ILE A 1 181 ? 1.279 13.164 36.062 1.00 70.52 178 ILE A CA 1
ATOM 1340 C C . ILE A 1 181 ? 1.959 14.444 35.552 1.00 69.18 178 ILE A C 1
ATOM 1341 O O . ILE A 1 181 ? 1.415 15.125 34.684 1.00 59.54 178 ILE A O 1
ATOM 1346 N N . LEU A 1 182 ? 3.140 14.767 36.071 1.00 67.65 179 LEU A N 1
ATOM 1347 C CA . LEU A 1 182 ? 3.785 16.037 35.727 1.00 68.26 179 LEU A CA 1
ATOM 1348 C C . LEU A 1 182 ? 4.283 16.141 34.274 1.00 71.74 179 LEU A C 1
ATOM 1349 O O . LEU A 1 182 ? 4.015 17.144 33.610 1.00 68.03 179 LEU A O 1
ATOM 1354 N N . PRO A 1 183 ? 5.013 15.122 33.775 1.00 72.61 180 PRO A N 1
ATOM 1355 C CA . PRO A 1 183 ? 5.350 15.176 32.347 1.00 75.68 180 PRO A CA 1
ATOM 1356 C C . PRO A 1 183 ? 4.108 15.107 31.468 1.00 60.70 180 PRO A C 1
ATOM 1357 O O . PRO A 1 183 ? 4.062 15.746 30.416 1.00 60.68 180 PRO A O 1
ATOM 1361 N N . LEU A 1 184 ? 3.115 14.336 31.900 1.00 60.58 181 LEU A N 1
ATOM 1362 C CA . LEU A 1 184 ? 1.873 14.206 31.154 1.00 60.43 181 LEU A CA 1
ATOM 1363 C C . LEU A 1 184 ? 1.123 15.530 31.135 1.00 73.85 181 LEU A C 1
ATOM 1364 O O . LEU A 1 184 ? 0.465 15.862 30.151 1.00 78.05 181 LEU A O 1
ATOM 1369 N N . SER A 1 185 ? 1.240 16.282 32.226 1.00 69.98 182 SER A N 1
ATOM 1370 C CA . SER A 1 185 ? 0.533 17.551 32.387 1.00 67.02 182 SER A CA 1
ATOM 1371 C C . SER A 1 185 ? 0.814 18.521 31.242 1.00 68.99 182 SER A C 1
ATOM 1372 O O . SER A 1 185 ? -0.110 19.068 30.644 1.00 70.16 182 SER A O 1
ATOM 1375 N N . VAL A 1 186 ? 2.093 18.717 30.940 1.00 71.94 183 VAL A N 1
ATOM 1376 C CA . VAL A 1 186 ? 2.511 19.630 29.879 1.00 65.20 183 VAL A CA 1
ATOM 1377 C C . VAL A 1 186 ? 1.899 19.246 28.532 1.00 65.75 183 VAL A C 1
ATOM 1378 O O . VAL A 1 186 ? 1.512 20.110 27.747 1.00 61.88 183 VAL A O 1
ATOM 1382 N N . ILE A 1 187 ? 1.808 17.945 28.275 1.00 67.98 184 ILE A N 1
ATOM 1383 C CA . ILE A 1 187 ? 1.266 17.444 27.016 1.00 67.12 184 ILE A CA 1
ATOM 1384 C C . ILE A 1 187 ? -0.183 17.882 26.787 1.00 70.96 184 ILE A C 1
ATOM 1385 O O . ILE A 1 187 ? -0.497 18.451 25.744 1.00 73.97 184 ILE A O 1
ATOM 1390 N N . GLU A 1 188 ? -1.054 17.634 27.766 1.00 68.00 185 GLU A N 1
ATOM 1391 C CA . GLU A 1 188 ? -2.481 17.952 27.640 1.00 65.26 185 GLU A CA 1
ATOM 1392 C C . GLU A 1 188 ? -2.739 19.435 27.406 1.00 74.12 185 GLU A C 1
ATOM 1393 O O . GLU A 1 188 ? -3.712 19.809 26.751 1.00 83.34 185 GLU A O 1
ATOM 1399 N N . ILE A 1 189 ? -1.863 20.270 27.954 1.00 59.56 186 ILE A N 1
ATOM 1400 C CA . ILE A 1 189 ? -1.997 21.717 27.842 1.00 68.63 186 ILE A CA 1
ATOM 1401 C C . ILE A 1 189 ? -1.922 22.178 26.384 1.00 71.01 186 ILE A C 1
ATOM 1402 O O . ILE A 1 189 ? -2.568 23.153 25.996 1.00 71.05 186 ILE A O 1
ATOM 1407 N N . PHE A 1 190 ? -1.156 21.457 25.572 1.00 79.31 187 PHE A N 1
ATOM 1408 C CA . PHE A 1 190 ? -0.949 21.861 24.184 1.00 83.36 187 PHE A CA 1
ATOM 1409 C C . PHE A 1 190 ? -1.663 20.982 23.154 1.00 89.73 187 PHE A C 1
ATOM 1410 O O . PHE A 1 190 ? -1.702 21.321 21.973 1.00 94.28 187 PHE A O 1
ATOM 1418 N N . SER A 1 191 ? -2.236 19.882 23.637 1.00 80.28 188 SER A N 1
ATOM 1419 C CA . SER A 1 191 ? -3.141 19.098 22.853 1.00 74.11 188 SER A CA 1
ATOM 1420 C C . SER A 1 191 ? -4.545 19.505 23.156 1.00 71.78 188 SER A C 1
ATOM 1421 O O . SER A 1 191 ? -5.335 19.731 22.254 1.00 73.23 188 SER A O 1
ATOM 1424 N N . ASN B 1 2 ? -18.727 -18.793 66.016 1.00 109.35 -1 ASN B N 1
ATOM 1425 C CA . ASN B 1 2 ? -19.373 -17.495 66.158 1.00 110.10 -1 ASN B CA 1
ATOM 1426 C C . ASN B 1 2 ? -20.109 -17.078 64.890 1.00 117.35 -1 ASN B C 1
ATOM 1427 O O . ASN B 1 2 ? -19.556 -17.149 63.794 1.00 122.21 -1 ASN B O 1
ATOM 1429 N N . ALA B 1 3 ? -21.358 -16.646 65.045 1.00 116.37 0 ALA B N 1
ATOM 1430 C CA . ALA B 1 3 ? -22.169 -16.202 63.910 1.00 111.90 0 ALA B CA 1
ATOM 1431 C C . ALA B 1 3 ? -23.300 -15.272 64.339 1.00 112.12 0 ALA B C 1
ATOM 1432 O O . ALA B 1 3 ? -24.444 -15.697 64.473 1.00 114.46 0 ALA B O 1
ATOM 1442 N N . LEU B 1 5 ? -26.164 -12.250 64.466 1.00 87.42 2 LEU B N 1
ATOM 1443 C CA . LEU B 1 5 ? -27.228 -11.757 63.594 1.00 75.28 2 LEU B CA 1
ATOM 1444 C C . LEU B 1 5 ? -27.219 -10.234 63.600 1.00 71.24 2 LEU B C 1
ATOM 1445 O O . LEU B 1 5 ? -27.766 -9.602 64.504 1.00 72.17 2 LEU B O 1
ATOM 1450 N N . VAL B 1 6 ? -26.597 -9.647 62.586 1.00 62.70 3 VAL B N 1
ATOM 1451 C CA . VAL B 1 6 ? -26.486 -8.198 62.512 1.00 43.71 3 VAL B CA 1
ATOM 1452 C C . VAL B 1 6 ? -27.801 -7.577 62.059 1.00 44.98 3 VAL B C 1
ATOM 1453 O O . VAL B 1 6 ? -28.220 -7.753 60.915 1.00 41.05 3 VAL B O 1
ATOM 1457 N N . LYS B 1 7 ? -28.450 -6.856 62.967 1.00 30.34 4 LYS B N 1
ATOM 1458 C CA . LYS B 1 7 ? -29.687 -6.159 62.645 1.00 37.34 4 LYS B CA 1
ATOM 1459 C C . LYS B 1 7 ? -29.393 -4.760 62.116 1.00 35.74 4 LYS B C 1
ATOM 1460 O O . LYS B 1 7 ? -28.590 -4.022 62.686 1.00 41.23 4 LYS B O 1
ATOM 1466 N N . LEU B 1 8 ? -30.044 -4.405 61.015 1.00 33.47 5 LEU B N 1
ATOM 1467 C CA . LEU B 1 8 ? -29.794 -3.128 60.366 1.00 26.63 5 LEU B CA 1
ATOM 1468 C C . LEU B 1 8 ? -31.067 -2.308 60.210 1.00 31.65 5 LEU B C 1
ATOM 1469 O O . LEU B 1 8 ? -32.118 -2.832 59.846 1.00 35.56 5 LEU B O 1
ATOM 1474 N N . ALA B 1 9 ? -30.962 -1.016 60.496 1.00 24.69 6 ALA B N 1
ATOM 1475 C CA . ALA B 1 9 ? -32.045 -0.083 60.225 1.00 22.71 6 ALA B CA 1
ATOM 1476 C C . ALA B 1 9 ? -31.614 0.838 59.094 1.00 31.69 6 ALA B C 1
ATOM 1477 O O . ALA B 1 9 ? -30.518 1.393 59.124 1.00 38.42 6 ALA B O 1
ATOM 1479 N N . VAL B 1 10 ? -32.469 0.992 58.089 1.00 28.09 7 VAL B N 1
ATOM 1480 C CA . VAL B 1 10 ? -32.137 1.832 56.947 1.00 28.87 7 VAL B CA 1
ATOM 1481 C C . VAL B 1 10 ? -33.083 3.023 56.843 1.00 32.91 7 VAL B C 1
ATOM 1482 O O . VAL B 1 10 ? -34.303 2.867 56.858 1.00 29.24 7 VAL B O 1
ATOM 1486 N N . LEU B 1 11 ? -32.507 4.216 56.748 1.00 31.49 8 LEU B N 1
ATOM 1487 C CA . LEU B 1 11 ? -33.292 5.439 56.639 1.00 25.91 8 LEU B CA 1
ATOM 1488 C C . LEU B 1 11 ? -33.099 6.092 55.275 1.00 24.72 8 LEU B C 1
ATOM 1489 O O . LEU B 1 11 ? -31.973 6.254 54.807 1.00 25.69 8 LEU B O 1
ATOM 1494 N N . PHE B 1 12 ? -34.207 6.463 54.643 1.00 22.09 9 PHE B N 1
ATOM 1495 C CA . PHE B 1 12 ? -34.174 7.061 53.312 1.00 27.29 9 PHE B CA 1
ATOM 1496 C C . PHE B 1 12 ? -35.302 8.074 53.151 1.00 29.46 9 PHE B C 1
ATOM 1497 O O . PHE B 1 12 ? -36.212 8.135 53.976 1.00 36.44 9 PHE B O 1
ATOM 1505 N N . SER B 1 13 ? -35.243 8.859 52.080 1.00 38.37 10 SER B N 1
ATOM 1506 C CA . SER B 1 13 ? -36.209 9.930 51.867 1.00 41.04 10 SER B CA 1
ATOM 1507 C C . SER B 1 13 ? -36.899 9.882 50.502 1.00 49.36 10 SER B C 1
ATOM 1508 O O . SER B 1 13 ? -37.996 10.415 50.342 1.00 60.11 10 SER B O 1
ATOM 1511 N N . GLY B 1 14 ? -36.263 9.247 49.521 1.00 42.09 11 GLY B N 1
ATOM 1512 C CA . GLY B 1 14 ? -36.771 9.279 48.161 1.00 39.47 11 GLY B CA 1
ATOM 1513 C C . GLY B 1 14 ? -36.783 7.967 47.402 1.00 30.88 11 GLY B C 1
ATOM 1514 O O . GLY B 1 14 ? -37.450 7.011 47.801 1.00 26.98 11 GLY B O 1
ATOM 1515 N N . ASN B 1 15 ? -36.043 7.937 46.297 1.00 30.62 12 ASN B N 1
ATOM 1516 C CA . ASN B 1 15 ? -36.034 6.801 45.371 1.00 28.70 12 ASN B CA 1
ATOM 1517 C C . ASN B 1 15 ? -35.632 5.470 46.003 1.00 26.68 12 ASN B C 1
ATOM 1518 O O . ASN B 1 15 ? -36.140 4.416 45.620 1.00 23.26 12 ASN B O 1
ATOM 1523 N N . GLY B 1 16 ? -34.716 5.523 46.964 1.00 25.85 13 GLY B N 1
ATOM 1524 C CA . GLY B 1 16 ? -34.309 4.339 47.701 1.00 20.06 13 GLY B CA 1
ATOM 1525 C C . GLY B 1 16 ? -33.463 3.354 46.917 1.00 20.56 13 GLY B C 1
ATOM 1526 O O . GLY B 1 16 ? -33.556 2.145 47.129 1.00 24.03 13 GLY B O 1
ATOM 1527 N N . SER B 1 17 ? -32.631 3.866 46.016 1.00 23.79 14 SER B N 1
ATOM 1528 C CA . SER B 1 17 ? -31.764 3.014 45.208 1.00 27.37 14 SER B CA 1
ATOM 1529 C C . SER B 1 17 ? -30.684 2.354 46.062 1.00 32.07 14 SER B C 1
ATOM 1530 O O . SER B 1 17 ? -30.403 1.165 45.913 1.00 36.33 14 SER B O 1
ATOM 1533 N N . ASN B 1 18 ? -30.080 3.133 46.955 1.00 32.05 15 ASN B N 1
ATOM 1534 C CA . ASN B 1 18 ? -29.086 2.602 47.882 1.00 33.98 15 ASN B CA 1
ATOM 1535 C C . ASN B 1 18 ? -29.719 1.687 48.921 1.00 29.07 15 ASN B C 1
ATOM 1536 O O . ASN B 1 18 ? -29.093 0.734 49.383 1.00 28.99 15 ASN B O 1
ATOM 1541 N N . LEU B 1 19 ? -30.961 1.986 49.288 1.00 18.39 16 LEU B N 1
ATOM 1542 C CA . LEU B 1 19 ? -31.726 1.121 50.180 1.00 20.26 16 LEU B CA 1
ATOM 1543 C C . LEU B 1 19 ? -31.934 -0.240 49.529 1.00 25.54 16 LEU B C 1
ATOM 1544 O O . LEU B 1 19 ? -31.650 -1.277 50.127 1.00 26.51 16 LEU B O 1
ATOM 1549 N N . GLU B 1 20 ? -32.429 -0.220 48.295 1.00 26.70 17 GLU B N 1
ATOM 1550 C CA . GLU B 1 20 ? -32.669 -1.437 47.529 1.00 28.17 17 GLU B CA 1
ATOM 1551 C C . GLU B 1 20 ? -31.379 -2.227 47.335 1.00 32.84 17 GLU B C 1
ATOM 1552 O O . GLU B 1 20 ? -31.377 -3.459 47.378 1.00 41.54 17 GLU B O 1
ATOM 1558 N N . ASN B 1 21 ? -30.281 -1.509 47.131 1.00 26.51 18 ASN B N 1
ATOM 1559 C CA . ASN B 1 21 ? -28.984 -2.139 46.934 1.00 23.06 18 ASN B CA 1
ATOM 1560 C C . ASN B 1 21 ? -28.469 -2.789 48.211 1.00 25.87 18 ASN B C 1
ATOM 1561 O O . ASN B 1 21 ? -27.816 -3.831 48.167 1.00 32.94 18 ASN B O 1
ATOM 1566 N N . ILE B 1 22 ? -28.761 -2.159 49.345 1.00 24.69 19 ILE B N 1
ATOM 1567 C CA . ILE B 1 22 ? -28.424 -2.717 50.648 1.00 22.36 19 ILE B CA 1
ATOM 1568 C C . ILE B 1 22 ? -29.182 -4.022 50.853 1.00 21.89 19 ILE B C 1
ATOM 1569 O O . ILE B 1 22 ? -28.602 -5.036 51.240 1.00 22.62 19 ILE B O 1
ATOM 1574 N N . LEU B 1 23 ? -30.480 -3.984 50.571 1.00 21.43 20 LEU B N 1
ATOM 1575 C CA . LEU B 1 23 ? -31.345 -5.148 50.710 1.00 27.23 20 LEU B CA 1
ATOM 1576 C C . LEU B 1 23 ? -30.897 -6.293 49.808 1.00 27.91 20 LEU B C 1
ATOM 1577 O O . LEU B 1 23 ? -30.937 -7.457 50.20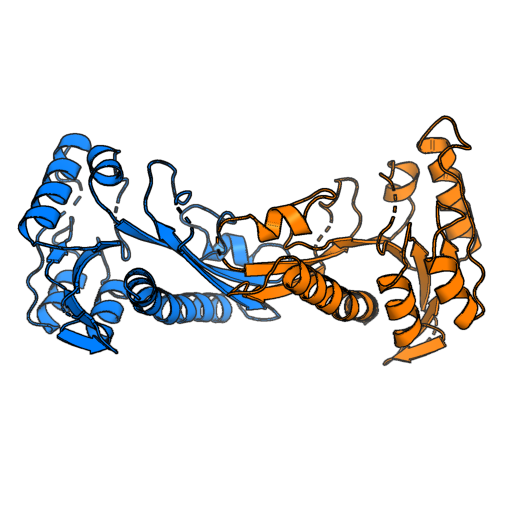2 1.00 47.25 20 LEU B O 1
ATOM 1582 N N . GLU B 1 24 ? -30.471 -5.957 48.595 1.00 27.93 21 GLU B N 1
ATOM 1583 C CA . GLU B 1 24 ? -30.079 -6.965 47.617 1.00 30.80 21 GLU B CA 1
ATOM 1584 C C . GLU B 1 24 ? -28.783 -7.673 47.993 1.00 28.19 21 GLU B C 1
ATOM 1585 O O . GLU B 1 24 ? -28.549 -8.811 47.587 1.00 65.32 21 GLU B O 1
ATOM 1591 N N . LYS B 1 25 ? -27.946 -7.001 48.776 1.00 35.81 22 LYS B N 1
ATOM 1592 C CA . LYS B 1 25 ? -26.642 -7.552 49.130 1.00 37.80 22 LYS B CA 1
ATOM 1593 C C . LYS B 1 25 ? -26.570 -8.081 50.562 1.00 40.17 22 LYS B C 1
ATOM 1594 O O . LYS B 1 25 ? -25.733 -8.929 50.872 1.00 48.94 22 LYS B O 1
ATOM 1600 N N . LEU B 1 26 ? -27.443 -7.587 51.434 1.00 35.90 23 LEU B N 1
ATOM 1601 C CA . LEU B 1 26 ? -27.330 -7.904 52.855 1.00 28.52 23 LEU B CA 1
ATOM 1602 C C . LEU B 1 26 ? -28.554 -8.580 53.477 1.00 34.99 23 LEU B C 1
ATOM 1603 O O . LEU B 1 26 ? -28.408 -9.474 54.310 1.00 44.32 23 LEU B O 1
ATOM 1608 N N . HIS B 1 27 ? -29.750 -8.153 53.081 1.00 30.15 24 HIS B N 1
ATOM 1609 C CA . HIS B 1 27 ? -30.982 -8.629 53.714 1.00 37.14 24 HIS B CA 1
ATOM 1610 C C . HIS B 1 27 ? -31.153 -10.146 53.641 1.00 45.00 24 HIS B C 1
ATOM 1611 O O . HIS B 1 27 ? -31.202 -10.722 52.554 1.00 48.27 24 HIS B O 1
ATOM 1618 N N . LYS B 1 28 ? -31.241 -10.775 54.812 1.00 46.60 25 LYS B N 1
ATOM 1619 C CA . LYS B 1 28 ? -31.365 -12.229 54.935 1.00 41.67 25 LYS B CA 1
ATOM 1620 C C . LYS B 1 28 ? -30.228 -12.981 54.256 1.00 33.48 25 LYS B C 1
ATOM 1621 O O . LYS B 1 28 ? -30.362 -14.161 53.934 1.00 44.47 25 LYS B O 1
ATOM 1627 N N . LYS B 1 29 ? -29.109 -12.296 54.051 1.00 31.74 26 LYS B N 1
ATOM 1628 C CA . LYS B 1 29 ? -27.964 -12.888 53.377 1.00 39.65 26 LYS B CA 1
ATOM 1629 C C . LYS B 1 29 ? -26.834 -13.101 54.376 1.00 41.77 26 LYS B C 1
ATOM 1630 O O . LYS B 1 29 ? -26.723 -12.371 55.362 1.00 43.56 26 LYS B O 1
ATOM 1636 N N . THR B 1 30 ? -26.011 -14.116 54.128 1.00 44.50 27 THR B N 1
ATOM 1637 C CA . THR B 1 30 ? -24.953 -14.487 55.059 1.00 52.37 27 THR B CA 1
ATOM 1638 C C . THR B 1 30 ? -23.569 -14.315 54.446 1.00 50.38 27 THR B C 1
ATOM 1639 O O . THR B 1 30 ? -23.162 -15.087 53.578 1.00 50.77 27 THR B O 1
ATOM 1643 N N . ILE B 1 31 ? -22.848 -13.302 54.912 1.00 48.14 28 ILE B N 1
ATOM 1644 C CA . ILE B 1 31 ? -21.493 -13.047 54.442 1.00 56.73 28 ILE B CA 1
ATOM 1645 C C . ILE B 1 31 ? -20.489 -13.265 55.568 1.00 69.65 28 ILE B C 1
ATOM 1646 O O . ILE B 1 31 ? -20.566 -12.614 56.609 1.00 74.15 28 ILE B O 1
ATOM 1651 N N . GLY B 1 32 ? -19.550 -14.182 55.355 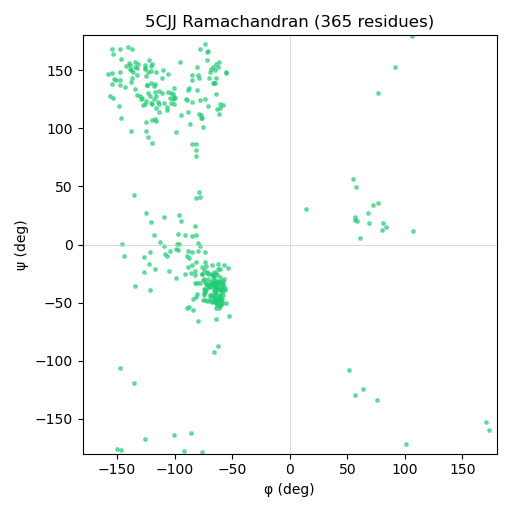1.00 72.37 29 GLY B N 1
ATOM 1652 C CA . GLY B 1 32 ? -18.538 -14.488 56.351 1.00 74.74 29 GLY B CA 1
ATOM 1653 C C . GLY B 1 32 ? -19.135 -15.074 57.614 1.00 76.27 29 GLY B C 1
ATOM 1654 O O . GLY B 1 32 ? -19.839 -16.081 57.566 1.00 74.42 29 GLY B O 1
ATOM 1655 N N . GLU B 1 33 ? -18.856 -14.439 58.748 1.00 76.87 30 GLU B N 1
ATOM 1656 C CA . GLU B 1 33 ? -19.383 -14.897 60.028 1.00 78.10 30 GLU B CA 1
ATOM 1657 C C . GLU B 1 33 ? -20.754 -14.301 60.323 1.00 72.15 30 GLU B C 1
ATOM 1658 O O . GLU B 1 33 ? -21.436 -14.740 61.243 1.00 70.66 30 GLU B O 1
ATOM 1664 N N . ASN B 1 34 ? -21.163 -13.309 59.540 1.00 61.00 31 ASN B N 1
ATOM 1665 C CA . ASN B 1 34 ? -22.392 -12.584 59.846 1.00 60.60 31 ASN B CA 1
ATOM 1666 C C . ASN B 1 34 ? -23.587 -12.907 58.952 1.00 59.17 31 ASN B C 1
ATOM 1667 O O . ASN B 1 34 ? -23.435 -13.214 57.771 1.00 60.22 31 ASN B O 1
ATOM 1672 N N . THR B 1 35 ? -24.776 -12.845 59.544 1.00 60.64 32 THR B N 1
ATOM 1673 C CA . THR B 1 35 ? -26.026 -12.959 58.805 1.00 68.52 32 THR B CA 1
ATOM 1674 C C . THR B 1 35 ? -26.822 -11.675 59.003 1.00 71.82 32 THR B C 1
ATOM 1675 O O . THR B 1 35 ? -27.367 -11.427 60.081 1.00 75.42 32 THR B O 1
ATOM 1679 N N . TYR B 1 36 ? -26.877 -10.856 57.960 1.00 59.38 33 TYR B N 1
ATOM 1680 C CA . TYR B 1 36 ? -27.490 -9.538 58.055 1.00 44.63 33 TYR B CA 1
ATOM 1681 C C . TYR B 1 36 ? -28.999 -9.578 57.849 1.00 42.63 33 TYR B C 1
ATOM 1682 O O . TYR B 1 36 ? -29.514 -10.385 57.076 1.00 49.31 33 TYR B O 1
ATOM 1691 N N . GLU B 1 37 ? -29.699 -8.699 58.558 1.00 42.28 34 GLU B N 1
ATOM 1692 C CA . GLU B 1 37 ? -31.141 -8.558 58.416 1.00 34.42 34 GLU B CA 1
ATOM 1693 C C . GLU B 1 37 ? -31.566 -7.118 58.659 1.00 36.75 34 GLU B C 1
ATOM 1694 O O . GLU B 1 37 ? -31.353 -6.569 59.741 1.00 38.81 34 GLU B O 1
ATOM 1700 N N . ILE B 1 38 ? -32.162 -6.508 57.643 1.00 33.53 35 ILE B N 1
ATOM 1701 C CA . ILE B 1 38 ? -32.706 -5.168 57.790 1.00 35.59 35 ILE B CA 1
ATOM 1702 C C . ILE B 1 38 ? -34.024 -5.264 58.551 1.00 32.77 35 ILE B C 1
ATOM 1703 O O . ILE B 1 38 ? -35.024 -5.758 58.030 1.00 28.01 35 ILE B O 1
ATOM 1708 N N . VAL B 1 39 ? -34.008 -4.806 59.798 1.00 34.43 36 VAL B N 1
ATOM 1709 C CA . VAL B 1 39 ? -35.148 -4.966 60.694 1.00 36.07 36 VAL B CA 1
ATOM 1710 C C . VAL B 1 39 ? -36.020 -3.709 60.715 1.00 41.38 36 VAL B C 1
ATOM 1711 O O . VAL B 1 39 ? -37.082 -3.684 61.342 1.00 36.61 36 VAL B O 1
ATOM 1715 N N . LEU B 1 40 ? -35.572 -2.669 60.018 1.00 45.08 37 LEU B N 1
ATOM 1716 C CA . LEU B 1 40 ? -36.341 -1.433 59.927 1.00 26.11 37 LEU B CA 1
ATOM 1717 C C . LEU B 1 40 ? -36.057 -0.639 58.654 1.00 28.79 37 LEU B C 1
ATOM 1718 O O . LEU B 1 40 ? -34.908 -0.332 58.339 1.00 25.56 37 LEU B O 1
ATOM 1723 N N . CYS B 1 41 ? -37.119 -0.318 57.925 1.00 34.42 38 CYS B N 1
ATOM 1724 C CA . CYS B 1 41 ? -37.041 0.628 56.822 1.00 36.44 38 CYS B CA 1
ATOM 1725 C C . CYS B 1 41 ? -37.901 1.839 57.169 1.00 35.76 38 CYS B C 1
ATOM 1726 O O . CYS B 1 41 ? -39.111 1.716 57.346 1.00 46.05 38 CYS B O 1
ATOM 1729 N N . LEU B 1 42 ? -37.271 3.004 57.276 1.00 30.61 39 LEU B N 1
ATOM 1730 C CA . LEU B 1 42 ? -37.974 4.213 57.696 1.00 36.55 39 LEU B CA 1
ATOM 1731 C C . LEU B 1 42 ? -37.824 5.343 56.679 1.00 34.26 39 LEU B C 1
ATOM 1732 O O . LEU B 1 42 ? -36.739 5.573 56.145 1.00 36.17 39 LEU B O 1
ATOM 1737 N N . CYS B 1 43 ? -38.924 6.044 56.419 1.00 30.21 40 CYS B N 1
ATOM 1738 C CA . CYS B 1 43 ? -38.912 7.190 55.518 1.00 32.55 40 CYS B CA 1
ATOM 1739 C C . CYS B 1 43 ? -39.754 8.329 56.082 1.00 35.99 40 CYS B C 1
ATOM 1740 O O . CYS B 1 43 ? -40.726 8.097 56.798 1.00 44.94 40 CYS B O 1
ATOM 1743 N N . ASN B 1 44 ? -39.373 9.560 55.759 1.00 33.39 41 ASN B N 1
ATOM 1744 C CA . ASN B 1 44 ? -40.093 10.732 56.241 1.00 37.18 41 ASN B CA 1
ATOM 1745 C C . ASN B 1 44 ? -41.085 11.270 55.216 1.00 52.33 41 ASN B C 1
ATOM 1746 O O . ASN B 1 44 ? -41.767 12.267 55.458 1.00 60.24 41 ASN B O 1
ATOM 1751 N N . LYS B 1 45 ? -41.160 10.603 54.070 1.00 49.46 42 LYS B N 1
ATOM 1752 C CA . LYS B 1 45 ? -42.081 10.993 53.009 1.00 49.82 42 LYS B CA 1
ATOM 1753 C C . LYS B 1 45 ? -42.917 9.801 52.554 1.00 53.59 42 LYS B C 1
ATOM 1754 O O . LYS B 1 45 ? -42.382 8.755 52.191 1.00 48.41 42 LYS B O 1
ATOM 1760 N N . LYS B 1 46 ? -44.234 9.973 52.577 1.00 63.07 43 LYS B N 1
ATOM 1761 C CA . LYS B 1 46 ? -45.163 8.885 52.293 1.00 59.78 43 LYS B CA 1
ATOM 1762 C C . LYS B 1 46 ? -45.202 8.490 50.820 1.00 55.85 43 LYS B C 1
ATOM 1763 O O . LYS B 1 46 ? -45.560 7.361 50.486 1.00 40.11 43 LYS B O 1
ATOM 1765 N N . ASP B 1 47 ? -44.835 9.415 49.940 1.00 58.97 44 ASP B N 1
ATOM 1766 C CA . ASP B 1 47 ? -44.916 9.164 48.504 1.00 60.04 44 ASP B CA 1
ATOM 1767 C C . ASP B 1 47 ? -43.587 8.711 47.901 1.00 55.88 44 ASP B C 1
ATOM 1768 O O . ASP B 1 47 ? -43.454 8.617 46.682 1.00 62.51 44 ASP B O 1
ATOM 1770 N N . ALA B 1 48 ? -42.610 8.430 48.758 1.00 50.95 45 ALA B N 1
ATOM 1771 C CA . ALA B 1 48 ? -41.296 7.988 48.302 1.00 39.11 45 ALA B CA 1
ATOM 1772 C C . ALA B 1 48 ? -41.379 6.633 47.612 1.00 44.08 45 ALA B C 1
ATOM 1773 O O . ALA B 1 48 ? -42.090 5.736 48.066 1.00 48.70 45 ALA B O 1
ATOM 1775 N N . PHE B 1 49 ? -40.640 6.488 46.517 1.00 44.84 46 PHE B N 1
ATOM 1776 C CA . PHE B 1 49 ? -40.668 5.258 45.734 1.00 43.40 46 PHE B CA 1
ATOM 1777 C C . PHE B 1 49 ? -39.886 4.130 46.402 1.00 38.33 46 PHE B C 1
ATOM 1778 O O . PHE B 1 49 ? -40.093 2.954 46.097 1.00 43.65 46 PHE B O 1
ATOM 1786 N N . GLY B 1 50 ? -38.993 4.494 47.317 1.00 35.53 47 GLY B N 1
ATOM 1787 C CA . GLY B 1 50 ? -38.169 3.524 48.017 1.00 40.36 47 GLY B CA 1
ATOM 1788 C C . GLY B 1 50 ? -38.981 2.558 48.857 1.00 40.28 47 GLY B C 1
ATOM 1789 O O . GLY B 1 50 ? -38.513 1.473 49.202 1.00 40.30 47 GLY B O 1
ATOM 1790 N N . ILE B 1 51 ? -40.205 2.959 49.185 1.00 36.81 48 ILE B N 1
ATOM 1791 C CA . ILE B 1 51 ? -41.124 2.119 49.939 1.00 37.86 48 ILE B CA 1
ATOM 1792 C C . ILE B 1 51 ? -41.506 0.889 49.124 1.00 39.22 48 ILE B C 1
ATOM 1793 O O . ILE B 1 51 ? -41.605 -0.216 49.658 1.00 45.44 48 ILE B O 1
ATOM 1798 N N . GLN B 1 52 ? -41.717 1.091 47.827 1.00 38.63 49 GLN B N 1
ATOM 1799 C CA . GLN B 1 52 ? -42.093 0.005 46.928 1.00 44.43 49 GLN B CA 1
ATOM 1800 C C . GLN B 1 52 ? -40.934 -0.966 46.739 1.00 42.97 49 GLN B C 1
ATOM 1801 O O . GLN B 1 52 ? -41.138 -2.175 46.626 1.00 41.88 49 GLN B O 1
ATOM 1807 N N . ARG B 1 53 ? -39.718 -0.429 46.699 1.00 44.03 50 ARG B N 1
ATOM 1808 C CA . ARG B 1 53 ? -38.524 -1.256 46.574 1.00 39.07 50 ARG B CA 1
ATOM 1809 C C . ARG B 1 53 ? -38.372 -2.131 47.807 1.00 34.50 50 ARG B C 1
ATOM 1810 O O . ARG B 1 53 ? -37.889 -3.260 47.727 1.00 35.24 50 ARG B O 1
ATOM 1818 N N . ALA B 1 54 ? -38.794 -1.597 48.948 1.00 36.50 51 ALA B N 1
ATOM 1819 C CA . ALA B 1 54 ? -38.730 -2.321 50.208 1.00 36.67 51 ALA B CA 1
ATOM 1820 C C . ALA B 1 54 ? -39.764 -3.442 50.257 1.00 39.91 51 ALA B C 1
ATOM 1821 O O . ALA B 1 54 ? -39.512 -4.498 50.835 1.00 31.23 51 ALA B O 1
ATOM 1823 N N . LYS B 1 55 ? -40.923 -3.207 49.647 1.00 45.59 52 LYS B N 1
ATOM 1824 C CA . LYS B 1 55 ? -42.013 -4.182 49.652 1.00 49.75 52 LYS B CA 1
ATOM 1825 C C . LYS B 1 55 ? -41.623 -5.496 48.987 1.00 54.54 52 LYS B C 1
ATOM 1826 O O . LYS B 1 55 ? -42.096 -6.563 49.380 1.00 64.21 52 LYS B O 1
ATOM 1832 N N . LYS B 1 56 ? -40.765 -5.407 47.976 1.00 55.31 53 LYS B N 1
ATOM 1833 C CA . LYS B 1 56 ? -40.272 -6.584 47.269 1.00 53.96 53 LYS B CA 1
ATOM 1834 C C . LYS B 1 56 ? -39.627 -7.575 48.231 1.00 45.91 53 LYS B C 1
ATOM 1835 O O . LYS B 1 56 ? -39.771 -8.789 48.083 1.00 48.72 53 LYS B O 1
ATOM 1841 N N . PHE B 1 57 ? -38.925 -7.044 49.226 1.00 32.80 54 PHE B N 1
ATOM 1842 C CA . PHE B 1 57 ? -38.240 -7.873 50.207 1.00 32.68 54 PHE B CA 1
ATOM 1843 C C . PHE B 1 57 ? -39.138 -8.160 51.409 1.00 49.49 54 PHE B C 1
ATOM 1844 O O . PHE B 1 57 ? -38.692 -8.717 52.412 1.00 47.12 54 PHE B O 1
ATOM 1852 N N . GLY B 1 58 ? -40.408 -7.780 51.296 1.00 35.72 55 GLY B N 1
ATOM 1853 C CA . GLY B 1 58 ? -41.399 -8.074 52.317 1.00 64.23 55 GLY B CA 1
ATOM 1854 C C . GLY B 1 58 ? -41.363 -7.134 53.506 1.00 56.08 55 GLY B C 1
ATOM 1855 O O . GLY B 1 58 ? -41.986 -7.399 54.533 1.00 61.83 55 GLY B O 1
ATOM 1856 N N . LEU B 1 59 ? -40.638 -6.030 53.365 1.00 42.37 56 LEU B N 1
ATOM 1857 C CA . LEU B 1 59 ? -40.487 -5.070 54.450 1.00 41.45 56 LEU B CA 1
ATOM 1858 C C . LEU B 1 59 ? -41.410 -3.866 54.280 1.00 48.24 56 LEU B C 1
ATOM 1859 O O . LEU B 1 59 ? -41.414 -3.219 53.233 1.00 44.28 56 LEU B O 1
ATOM 1864 N N . ASN B 1 60 ? -42.195 -3.573 55.312 1.00 53.75 57 ASN B N 1
ATOM 1865 C CA . ASN B 1 60 ? -42.997 -2.357 55.330 1.00 57.51 57 ASN B CA 1
ATOM 1866 C C . ASN B 1 60 ? -42.142 -1.164 55.730 1.00 58.77 57 ASN B C 1
ATOM 1867 O O . ASN B 1 60 ? -41.148 -1.316 56.438 1.00 58.84 57 ASN B O 1
ATOM 1872 N N . THR B 1 61 ? -42.526 0.020 55.269 1.00 56.08 58 THR B N 1
ATOM 1873 C CA . THR B 1 61 ? -41.783 1.231 55.587 1.00 48.56 58 THR B CA 1
ATOM 1874 C C . THR B 1 61 ? -42.558 2.117 56.555 1.00 49.87 58 THR B C 1
ATOM 1875 O O . THR B 1 61 ? -43.680 2.533 56.269 1.00 52.39 58 THR B O 1
ATOM 1879 N N . VAL B 1 62 ? -41.956 2.397 57.706 1.00 40.76 59 VAL B N 1
ATOM 1880 C CA . VAL B 1 62 ? -42.561 3.294 58.681 1.00 33.07 59 VAL B CA 1
ATOM 1881 C C . VAL B 1 62 ? -42.454 4.732 58.194 1.00 41.68 59 VAL B C 1
ATOM 1882 O O . VAL B 1 62 ? -41.362 5.214 57.896 1.00 47.48 59 VAL B O 1
ATOM 1886 N N . ILE B 1 63 ? -43.589 5.417 58.121 1.00 43.11 60 ILE B N 1
ATOM 1887 C CA . ILE B 1 63 ? -43.610 6.791 57.640 1.00 43.78 60 ILE B CA 1
ATOM 1888 C C . ILE B 1 63 ? -43.755 7.789 58.784 1.00 48.40 60 ILE B C 1
ATOM 1889 O O . ILE B 1 63 ? -44.716 7.737 59.550 1.00 53.74 60 ILE B O 1
ATOM 1894 N N . ILE B 1 64 ? -42.788 8.695 58.895 1.00 43.95 61 ILE B N 1
ATOM 1895 C CA . ILE B 1 64 ? -42.837 9.745 59.902 1.00 39.99 61 ILE B CA 1
ATOM 1896 C C . ILE B 1 64 ? -42.747 11.114 59.235 1.00 47.68 61 ILE B C 1
ATOM 1897 O O . ILE B 1 64 ? -41.655 11.626 58.990 1.00 45.50 61 ILE B O 1
ATOM 1902 N N . ASP B 1 65 ? -43.907 11.691 58.933 1.00 58.78 62 ASP B N 1
ATOM 1903 C CA . ASP B 1 65 ? -43.976 12.995 58.282 1.00 61.27 62 ASP B CA 1
ATOM 1904 C C . ASP B 1 65 ? -43.376 14.077 59.169 1.00 61.79 62 ASP B C 1
ATOM 1905 O O . ASP B 1 65 ? -43.877 14.349 60.260 1.00 54.59 62 ASP B O 1
ATOM 1910 N N . HIS B 1 66 ? -42.299 14.692 58.691 1.00 66.75 63 HIS B N 1
ATOM 1911 C CA . HIS B 1 66 ? -41.604 15.728 59.445 1.00 70.02 63 HIS B CA 1
ATOM 1912 C C . HIS B 1 66 ? -42.454 16.986 59.592 1.00 78.34 63 HIS B C 1
ATOM 1913 O O . HIS B 1 66 ? -42.187 17.830 60.447 1.00 84.71 63 HIS B O 1
ATOM 1920 N N . LYS B 1 67 ? -43.477 17.106 58.752 1.00 79.68 64 LYS B N 1
ATOM 1921 C CA . LYS B 1 67 ? -44.394 18.238 58.813 1.00 80.16 64 LYS B CA 1
ATOM 1922 C C . LYS B 1 67 ? -45.445 18.038 59.900 1.00 79.80 64 LYS B C 1
ATOM 1923 O O . LYS B 1 67 ? -46.131 18.981 60.295 1.00 85.68 64 LYS B O 1
ATOM 1925 N N . ALA B 1 68 ? -45.565 16.805 60.382 1.00 71.98 65 ALA B N 1
ATOM 1926 C CA . ALA B 1 68 ? -46.551 16.475 61.406 1.00 65.30 65 ALA B CA 1
ATOM 1927 C C . ALA B 1 68 ? -46.040 16.770 62.813 1.00 61.90 65 ALA B C 1
ATOM 1928 O O . ALA B 1 68 ? -46.690 16.426 63.799 1.00 59.62 65 ALA B O 1
ATOM 1930 N N . TYR B 1 69 ? -44.875 17.404 62.902 1.00 57.88 66 TYR B N 1
ATOM 1931 C CA . TYR B 1 69 ? -44.295 17.752 64.194 1.00 56.78 66 TYR B CA 1
ATOM 1932 C C . TYR B 1 69 ? -43.697 19.156 64.171 1.00 63.63 66 TYR B C 1
ATOM 1933 O O . TYR B 1 69 ? -43.082 19.564 63.186 1.00 65.03 66 TYR B O 1
ATOM 1942 N N . ASN B 1 70 ? -43.891 19.892 65.261 1.00 66.59 67 ASN B N 1
ATOM 1943 C CA . ASN B 1 70 ? -43.471 21.287 65.335 1.00 68.72 67 ASN B CA 1
ATOM 1944 C C . ASN B 1 70 ? -41.966 21.487 65.478 1.00 63.77 67 ASN B C 1
ATOM 1945 O O . ASN B 1 70 ? -41.419 22.475 64.991 1.00 59.42 67 ASN B O 1
ATOM 1950 N N . THR B 1 71 ? -41.299 20.555 66.148 1.00 65.58 68 THR B N 1
ATOM 1951 C CA . THR B 1 71 ? -39.859 20.663 66.341 1.00 62.28 68 THR B CA 1
ATOM 1952 C C . THR B 1 71 ? -39.110 19.484 65.735 1.00 46.68 68 THR B C 1
ATOM 1953 O O . THR B 1 71 ? -39.664 18.396 65.573 1.00 41.24 68 THR B O 1
ATOM 1957 N N . ARG B 1 72 ? -37.846 19.713 65.396 1.00 39.69 69 ARG B N 1
ATOM 1958 C CA . ARG B 1 72 ? -36.980 18.650 64.910 1.00 43.07 69 ARG B CA 1
ATOM 1959 C C . ARG B 1 72 ? -36.754 17.633 66.022 1.00 52.97 69 ARG B C 1
ATOM 1960 O O . ARG B 1 72 ? -36.571 16.443 65.765 1.00 53.13 69 ARG B O 1
ATOM 1968 N N . GLU B 1 73 ? -36.785 18.112 67.261 1.00 53.25 70 GLU B N 1
ATOM 1969 C CA . GLU B 1 73 ? -36.526 17.270 68.424 1.00 46.26 70 GLU B CA 1
ATOM 1970 C C . GLU B 1 73 ? -37.605 16.208 68.652 1.00 43.97 70 GLU B C 1
ATOM 1971 O O . GLU B 1 73 ? -37.284 15.037 68.847 1.00 55.01 70 GLU B O 1
ATOM 1977 N N . GLU B 1 74 ? -38.874 16.609 68.630 1.00 37.80 71 GLU B N 1
ATOM 1978 C CA . GLU B 1 74 ? -39.966 15.652 68.812 1.00 45.37 71 GLU B CA 1
ATOM 1979 C C . GLU B 1 74 ? -39.986 14.662 67.656 1.00 42.26 71 GLU B C 1
ATOM 1980 O O . GLU B 1 74 ? -40.277 13.479 67.838 1.00 44.07 71 GLU B O 1
ATOM 1986 N N . PHE B 1 75 ? -39.673 15.162 66.466 1.00 41.35 72 PHE B N 1
ATOM 1987 C CA . PHE B 1 75 ? -39.540 14.321 65.288 1.00 39.70 72 PHE B CA 1
ATOM 1988 C C . PHE B 1 75 ? -38.445 13.284 65.506 1.00 42.52 72 PHE B C 1
ATOM 1989 O O . PHE B 1 75 ? -38.583 12.128 65.109 1.00 44.26 72 PHE B O 1
ATOM 1997 N N . ASP B 1 76 ? -37.360 13.705 66.149 1.00 35.78 73 ASP B N 1
ATOM 1998 C CA . ASP B 1 76 ? -36.214 12.828 66.360 1.00 33.75 73 ASP B CA 1
ATOM 1999 C C . ASP B 1 76 ? -36.447 11.775 67.441 1.00 32.42 73 ASP B C 1
ATOM 2000 O O . ASP B 1 76 ? -36.066 10.621 67.265 1.00 34.95 73 ASP B O 1
ATOM 2005 N N . THR B 1 77 ? -37.078 12.167 68.547 1.00 35.51 74 THR B N 1
ATOM 2006 C CA . THR B 1 77 ? -37.368 11.235 69.639 1.00 34.99 74 THR B CA 1
ATOM 2007 C C . THR B 1 77 ? -38.198 10.046 69.162 1.00 38.85 74 THR B C 1
ATOM 2008 O O . THR B 1 77 ? -38.104 8.949 69.713 1.00 47.06 74 THR B O 1
ATOM 2012 N N . ILE B 1 78 ? -39.010 10.272 68.136 1.00 30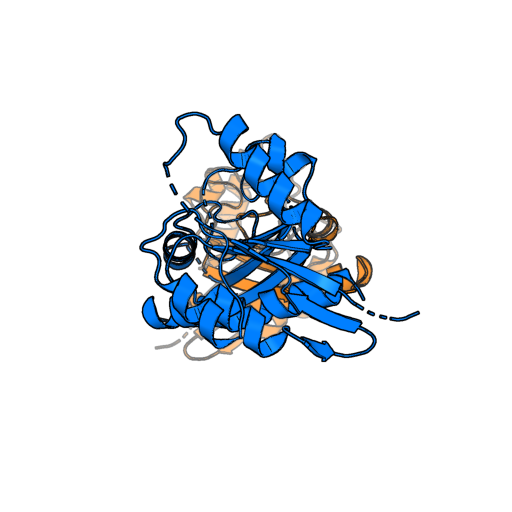.44 75 ILE B N 1
ATOM 2013 C CA . ILE B 1 78 ? -39.853 9.222 67.574 1.00 31.45 75 ILE B CA 1
ATOM 2014 C C . ILE B 1 78 ? -39.055 8.332 66.623 1.00 29.49 75 ILE B C 1
ATOM 2015 O O . ILE B 1 78 ? -39.308 7.130 66.523 1.00 42.32 75 ILE B O 1
ATOM 2020 N N . LEU B 1 79 ? -38.084 8.925 65.935 1.00 28.51 76 LEU B N 1
ATOM 2021 C CA . LEU B 1 79 ? -37.140 8.148 65.143 1.00 25.89 76 LEU B CA 1
ATOM 2022 C C . LEU B 1 79 ? -36.391 7.188 66.058 1.00 32.87 76 LEU B C 1
ATOM 2023 O O . LEU B 1 79 ? -36.256 6.003 65.753 1.00 34.83 76 LEU B O 1
ATOM 2028 N N . VAL B 1 80 ? -35.913 7.712 67.185 1.00 34.30 77 VAL B N 1
ATOM 2029 C CA . VAL B 1 80 ? -35.107 6.943 68.129 1.00 33.73 77 VAL B CA 1
ATOM 2030 C C . VAL B 1 80 ? -35.842 5.715 68.642 1.00 26.69 77 VAL B C 1
ATOM 2031 O O . VAL B 1 80 ? -35.316 4.603 68.606 1.00 39.86 77 VAL B O 1
ATOM 2035 N N . GLN B 1 81 ? -37.062 5.931 69.120 1.00 30.73 78 GLN B N 1
ATOM 2036 C CA . GLN B 1 81 ? -37.861 4.863 69.703 1.00 33.66 78 GLN B CA 1
ATOM 2037 C C . GLN B 1 81 ? -38.150 3.747 68.706 1.00 40.84 78 GLN B C 1
ATOM 2038 O O . GLN B 1 81 ? -38.150 2.573 69.067 1.00 45.98 78 GLN B O 1
ATOM 2044 N N . LYS B 1 82 ? -38.392 4.115 67.453 1.00 33.33 79 LYS B N 1
ATOM 2045 C CA . LYS B 1 82 ? -38.681 3.127 66.420 1.00 38.47 79 LYS B CA 1
ATOM 2046 C C . LYS B 1 82 ? -37.433 2.368 65.976 1.00 28.44 79 LYS B C 1
ATOM 2047 O O . LYS B 1 82 ? -37.520 1.209 65.575 1.00 37.74 79 LYS B O 1
ATOM 2053 N N . ILE B 1 83 ? -36.277 3.018 66.051 1.00 38.87 80 ILE B N 1
ATOM 2054 C CA . ILE B 1 83 ? -35.015 2.327 65.819 1.00 34.84 80 ILE B CA 1
ATOM 2055 C C . ILE B 1 83 ? -34.709 1.439 67.020 1.00 32.13 80 ILE B C 1
ATOM 2056 O O . ILE B 1 83 ? -34.250 0.306 66.869 1.00 29.31 80 ILE B O 1
ATOM 2061 N N . LYS B 1 84 ? -34.978 1.959 68.214 1.00 37.49 81 LYS B N 1
ATOM 2062 C CA . LYS B 1 84 ? -34.766 1.204 69.445 1.00 40.82 81 LYS B CA 1
ATOM 2063 C C . LYS B 1 84 ? -35.678 -0.013 69.520 1.00 43.69 81 LYS B C 1
ATOM 2064 O O . LYS B 1 84 ? -35.230 -1.114 69.839 1.00 48.72 81 LYS B O 1
ATOM 2069 N N . GLU B 1 85 ? -36.959 0.185 69.224 1.00 40.51 82 GLU B N 1
ATOM 2070 C CA . GLU B 1 85 ? -37.922 -0.908 69.310 1.00 46.55 82 GLU B CA 1
ATOM 2071 C C . GLU B 1 85 ? -37.856 -1.824 68.092 1.00 44.44 82 GLU B C 1
ATOM 2072 O O . GLU B 1 85 ? -38.615 -2.786 67.987 1.00 50.27 82 GLU B O 1
ATOM 2078 N N . SER B 1 86 ? -36.942 -1.521 67.174 1.00 43.81 83 SER B N 1
ATOM 2079 C CA . SER B 1 86 ? -36.674 -2.409 66.052 1.00 39.55 83 SER B CA 1
ATOM 2080 C C . SER B 1 86 ? -35.558 -3.369 66.442 1.00 40.25 83 SER B C 1
ATOM 2081 O O . SER B 1 86 ? -35.449 -4.467 65.898 1.00 39.43 83 SER B O 1
ATOM 2084 N N . GLY B 1 87 ? -34.728 -2.940 67.388 1.00 36.06 84 GLY B N 1
ATOM 2085 C CA . GLY B 1 87 ? -33.647 -3.765 67.894 1.00 32.67 84 GLY B CA 1
ATOM 2086 C C . GLY B 1 87 ? -32.423 -3.748 67.003 1.00 34.88 84 GLY B C 1
ATOM 2087 O O . GLY B 1 87 ? -31.565 -4.626 67.099 1.00 38.55 84 GLY B O 1
ATOM 2088 N N . ALA B 1 88 ? -32.340 -2.741 66.139 1.00 32.09 85 ALA B N 1
ATOM 2089 C CA . ALA B 1 88 ? -31.236 -2.628 65.193 1.00 30.40 85 ALA B CA 1
ATOM 2090 C C . ALA B 1 88 ? -29.900 -2.410 65.895 1.00 31.50 85 ALA B C 1
ATOM 2091 O O . ALA B 1 88 ? -29.841 -1.823 66.975 1.00 33.20 85 ALA B O 1
ATOM 2093 N N . ASN B 1 89 ? -28.831 -2.890 65.269 1.00 33.31 86 ASN B N 1
ATOM 2094 C CA . ASN B 1 89 ? -27.490 -2.742 65.816 1.00 27.84 86 ASN B CA 1
ATOM 2095 C C . ASN B 1 89 ? -26.757 -1.579 65.158 1.00 29.15 86 ASN B C 1
ATOM 2096 O O . ASN B 1 89 ? -25.890 -0.953 65.763 1.00 28.77 86 ASN B O 1
ATOM 2101 N N . LEU B 1 90 ? -27.116 -1.298 63.911 1.00 29.27 87 LEU B N 1
ATOM 2102 C CA . LEU B 1 90 ? -26.547 -0.176 63.181 1.00 27.52 87 LEU B CA 1
ATOM 2103 C C . LEU B 1 90 ? -27.606 0.471 62.298 1.00 26.31 87 LEU B C 1
ATOM 2104 O O . LEU B 1 90 ? -28.367 -0.219 61.619 1.00 30.72 87 LEU B O 1
ATOM 2109 N N . THR B 1 91 ? -27.656 1.797 62.313 1.00 22.62 88 THR B N 1
ATOM 2110 C CA . THR B 1 91 ? -28.577 2.530 61.455 1.00 21.96 88 THR B CA 1
ATOM 2111 C C . THR B 1 91 ? -27.846 3.089 60.238 1.00 23.07 88 THR B C 1
ATOM 2112 O O . THR B 1 91 ? -26.847 3.792 60.374 1.00 32.49 88 THR B O 1
ATOM 2116 N N . VAL B 1 92 ? -28.344 2.769 59.049 1.00 26.34 89 VAL B N 1
ATOM 2117 C CA . VAL B 1 92 ? -27.704 3.214 57.819 1.00 20.47 89 VAL B CA 1
ATOM 2118 C C . VAL B 1 92 ? -28.502 4.316 57.136 1.00 24.04 89 VAL B C 1
ATOM 2119 O O . VAL B 1 92 ? -29.635 4.101 56.700 1.00 34.98 89 VAL B O 1
ATOM 2123 N N . LEU B 1 93 ? -27.902 5.498 57.052 1.00 26.74 90 LEU B N 1
ATOM 2124 C CA . LEU B 1 93 ? -28.520 6.628 56.371 1.00 23.49 90 LEU B CA 1
ATOM 2125 C C . LEU B 1 93 ? -28.199 6.586 54.883 1.00 26.06 90 LEU B C 1
ATOM 2126 O O . LEU B 1 93 ? -27.085 6.908 54.468 1.00 32.68 90 LEU B O 1
ATOM 2131 N N . ALA B 1 94 ? -29.181 6.180 54.086 1.00 29.82 91 ALA B N 1
ATOM 2132 C CA . ALA B 1 94 ? -29.003 6.056 52.644 1.00 31.35 91 ALA B CA 1
ATOM 2133 C C . ALA B 1 94 ? -29.968 6.969 51.900 1.00 33.81 91 ALA B C 1
ATOM 2134 O O . ALA B 1 94 ? -31.063 6.555 51.519 1.00 32.47 91 ALA B O 1
ATOM 2136 N N . GLY B 1 95 ? -29.553 8.212 51.690 1.00 29.61 92 GLY B N 1
ATOM 2137 C CA . GLY B 1 95 ? -30.404 9.198 51.055 1.00 33.57 92 GLY B CA 1
ATOM 2138 C C . GLY B 1 95 ? -31.460 9.716 52.010 1.00 45.71 92 GLY B C 1
ATOM 2139 O O . GLY B 1 95 ? -32.588 9.999 51.609 1.00 51.33 92 GLY B O 1
ATOM 2140 N N . PHE B 1 96 ? -31.090 9.836 53.281 1.00 40.76 93 PHE B N 1
ATOM 2141 C CA . PHE B 1 96 ? -31.984 10.381 54.295 1.00 41.11 93 PHE B CA 1
ATOM 2142 C C . PHE B 1 96 ? -31.765 11.886 54.419 1.00 39.31 93 PHE B C 1
ATOM 2143 O O . PHE B 1 96 ? -30.745 12.338 54.938 1.00 46.47 93 PHE B O 1
ATOM 2159 N N . ARG B 1 98 ? -32.796 14.574 56.159 1.00 50.68 95 ARG B N 1
ATOM 2160 C CA . ARG B 1 98 ? -33.244 15.306 57.336 1.00 48.35 95 ARG B CA 1
ATOM 2161 C C . ARG B 1 98 ? -32.059 15.599 58.246 1.00 46.91 95 ARG B C 1
ATOM 2162 O O . ARG B 1 98 ? -31.273 14.703 58.557 1.00 57.98 95 ARG B O 1
ATOM 2170 N N . ILE B 1 99 ? -31.925 16.852 58.666 1.00 39.15 96 ILE B N 1
ATOM 2171 C CA . ILE B 1 99 ? -30.904 17.208 59.643 1.00 40.15 96 ILE B CA 1
ATOM 2172 C C . ILE B 1 99 ? -31.271 16.541 60.964 1.00 46.87 96 ILE B C 1
ATOM 2173 O O . ILE B 1 99 ? -32.442 16.505 61.338 1.00 53.71 96 ILE B O 1
ATOM 2178 N N . LEU B 1 100 ? -30.279 16.003 61.664 1.00 40.03 97 LEU B N 1
ATOM 2179 C CA . LEU B 1 100 ? -30.547 15.248 62.883 1.00 35.67 97 LEU B CA 1
ATOM 2180 C C . LEU B 1 100 ? -29.996 15.927 64.136 1.00 41.89 97 LEU B C 1
ATOM 2181 O O . LEU B 1 100 ? -28.801 16.203 64.235 1.00 44.51 97 LEU B O 1
ATOM 2186 N N . SER B 1 101 ? -30.887 16.196 65.086 1.00 32.29 98 SER B N 1
ATOM 2187 C CA . SER B 1 101 ? -30.526 16.826 66.350 1.00 29.32 98 SER B CA 1
ATOM 2188 C C . SER B 1 101 ? -29.747 15.839 67.222 1.00 35.35 98 SER B C 1
ATOM 2189 O O . SER B 1 101 ? -29.730 14.643 66.932 1.00 30.47 98 SER B O 1
ATOM 2192 N N . PRO B 1 102 ? -29.092 16.334 68.290 1.00 30.34 99 PRO B N 1
ATOM 2193 C CA . PRO B 1 102 ? -28.393 15.456 69.238 1.00 29.11 99 PRO B CA 1
ATOM 2194 C C . PRO B 1 102 ? -29.268 14.338 69.807 1.00 31.03 99 PRO B C 1
ATOM 2195 O O . PRO B 1 102 ? -28.728 13.345 70.292 1.00 30.07 99 PRO B O 1
ATOM 2199 N N . VAL B 1 103 ? -30.588 14.500 69.744 1.00 29.84 100 VAL B N 1
ATOM 2200 C CA . VAL B 1 103 ? -31.518 13.469 70.191 1.00 33.60 100 VAL B CA 1
ATOM 2201 C C . VAL B 1 103 ? -31.241 12.167 69.454 1.00 30.78 100 VAL B C 1
ATOM 2202 O O . VAL B 1 103 ? -31.287 11.085 70.038 1.00 30.83 100 VAL B O 1
ATOM 2206 N N . PHE B 1 104 ? -30.936 12.285 68.168 1.00 22.69 101 PHE B N 1
ATOM 2207 C CA . PHE B 1 104 ? -30.595 11.129 67.354 1.00 22.30 101 PHE B CA 1
ATOM 2208 C C . PHE B 1 104 ? -29.116 10.770 67.501 1.00 26.10 101 PHE B C 1
ATOM 2209 O O . PHE B 1 104 ? -28.773 9.647 67.868 1.00 31.96 101 PHE B O 1
ATOM 2217 N N . THR B 1 105 ? -28.249 11.738 67.220 1.00 23.35 102 THR B N 1
ATOM 2218 C CA . THR B 1 105 ? -26.813 11.491 67.094 1.00 22.24 102 THR B CA 1
ATOM 2219 C C . THR B 1 105 ? -26.119 10.991 68.368 1.00 26.82 102 THR B C 1
ATOM 2220 O O . THR B 1 105 ? -25.093 10.314 68.293 1.00 32.50 102 THR B O 1
ATOM 2224 N N . LYS B 1 106 ? -26.677 11.324 69.528 1.00 22.44 103 LYS B N 1
ATOM 2225 C CA . LYS B 1 106 ? -26.091 10.918 70.805 1.00 30.65 103 LYS B CA 1
ATOM 2226 C C . LYS B 1 106 ? -26.610 9.566 71.284 1.00 34.01 103 LYS B C 1
ATOM 2227 O O . LYS B 1 106 ? -26.091 9.001 72.248 1.00 43.38 103 LYS B O 1
ATOM 2233 N N . ASN B 1 107 ? -27.634 9.053 70.609 1.00 35.76 104 ASN B N 1
ATOM 2234 C CA . ASN B 1 107 ? -28.305 7.835 71.050 1.00 35.81 104 ASN B CA 1
ATOM 2235 C C . ASN B 1 107 ? -28.310 6.706 70.020 1.00 34.14 104 ASN B C 1
ATOM 2236 O O . ASN B 1 107 ? -28.570 5.554 70.366 1.00 33.93 104 ASN B O 1
ATOM 2241 N N . ILE B 1 108 ? -28.031 7.026 68.760 1.00 36.23 105 ILE B N 1
ATOM 2242 C CA . ILE B 1 108 ? -28.033 6.007 67.710 1.00 28.27 105 ILE B CA 1
ATOM 2243 C C . ILE B 1 108 ? -26.672 5.834 67.039 1.00 28.13 105 ILE B C 1
ATOM 2244 O O . ILE B 1 108 ? -26.082 6.795 66.548 1.00 30.99 105 ILE B O 1
ATOM 2249 N N . LYS B 1 109 ? -26.177 4.601 67.024 1.00 27.76 106 LYS B N 1
ATOM 2250 C CA . LYS B 1 109 ? -24.960 4.290 66.287 1.00 22.30 106 LYS B CA 1
ATOM 2251 C C . LYS B 1 109 ? -25.294 4.210 64.801 1.00 25.57 106 LYS B C 1
ATOM 2252 O O . LYS B 1 109 ? -25.958 3.274 64.356 1.00 26.94 106 LYS B O 1
ATOM 2256 N N . ALA B 1 110 ? -24.841 5.199 64.036 1.00 27.30 107 ALA B N 1
ATOM 2257 C CA . ALA B 1 110 ? -25.237 5.305 62.636 1.00 24.10 107 ALA B CA 1
ATOM 2258 C C . ALA B 1 110 ? -24.099 5.686 61.696 1.00 27.62 107 ALA B C 1
ATOM 2259 O O . ALA B 1 110 ? -23.121 6.314 62.101 1.00 27.51 107 ALA B O 1
ATOM 2261 N N . ILE B 1 111 ? -24.246 5.299 60.433 1.00 30.17 108 ILE B N 1
ATOM 2262 C CA . ILE B 1 111 ? -23.331 5.713 59.379 1.00 29.69 108 ILE B CA 1
ATOM 2263 C C . ILE B 1 111 ? -24.112 6.422 58.277 1.00 33.80 108 ILE B C 1
ATOM 2264 O O . ILE B 1 111 ? -25.324 6.246 58.150 1.00 20.17 108 ILE B O 1
ATOM 2269 N N . ASN B 1 112 ? -23.414 7.226 57.484 1.00 31.88 109 ASN B N 1
ATOM 2270 C CA . ASN B 1 112 ? -24.057 7.991 56.423 1.00 28.06 109 ASN B CA 1
ATOM 2271 C C . ASN B 1 112 ? -23.319 7.880 55.094 1.00 30.87 109 ASN B C 1
ATOM 2272 O O . ASN B 1 112 ? -22.092 7.787 55.057 1.00 27.55 109 ASN B O 1
ATOM 2277 N N . LEU B 1 113 ? -24.078 7.890 54.005 1.00 25.96 110 LEU B N 1
ATOM 2278 C CA . LEU B 1 113 ? -23.503 7.881 52.668 1.00 32.91 110 LEU B CA 1
ATOM 2279 C C . LEU B 1 113 ? -23.528 9.286 52.079 1.00 27.49 110 LEU B C 1
ATOM 2280 O O . LEU B 1 113 ? -24.562 9.953 52.086 1.00 28.95 110 LEU B O 1
ATOM 2285 N N . HIS B 1 114 ? -22.384 9.736 51.575 1.00 28.44 111 HIS B N 1
ATOM 2286 C CA . HIS B 1 114 ? -22.284 11.064 50.988 1.00 22.50 111 HIS B CA 1
ATOM 2287 C C . HIS B 1 114 ? -21.571 11.013 49.641 1.00 28.34 111 HIS B C 1
ATOM 2288 O O . HIS B 1 114 ? -20.476 10.462 49.533 1.00 31.08 111 HIS B O 1
ATOM 2295 N N . PRO B 1 115 ? -22.194 11.601 48.608 1.00 33.17 112 PRO B N 1
ATOM 2296 C CA . PRO B 1 115 ? -21.717 11.525 47.223 1.00 35.03 112 PRO B CA 1
ATOM 2297 C C . PRO B 1 115 ? -20.566 12.478 46.905 1.00 44.20 112 PRO B C 1
ATOM 2298 O O . PRO B 1 115 ? -20.594 13.131 45.863 1.00 49.59 112 PRO B O 1
ATOM 2302 N N . SER B 1 116 ? -19.570 12.554 47.781 1.00 41.99 113 SER B N 1
ATOM 2303 C CA . SER B 1 116 ? -18.387 13.365 47.514 1.00 25.31 113 SER B CA 1
ATOM 2304 C C . SER B 1 116 ? -17.188 12.829 48.284 1.00 31.43 113 SER B C 1
ATOM 2305 O O . SER B 1 116 ? -17.331 11.981 49.164 1.00 26.21 113 SER B O 1
ATOM 2308 N N . LEU B 1 117 ? -16.003 13.318 47.939 1.00 32.27 114 LEU B N 1
ATOM 2309 C CA . LEU B 1 117 ? -14.793 12.949 48.658 1.00 25.84 114 LEU B CA 1
ATOM 2310 C C . LEU B 1 117 ? -14.626 13.843 49.881 1.00 34.23 114 LEU B C 1
ATOM 2311 O O . LEU B 1 117 ? -13.962 14.877 49.817 1.00 31.13 114 LEU B O 1
ATOM 2316 N N . LEU B 1 118 ? -15.244 13.438 50.988 1.00 25.11 115 LEU B N 1
ATOM 2317 C CA . LEU B 1 118 ? -15.183 14.188 52.237 1.00 25.76 115 LEU B CA 1
ATOM 2318 C C . LEU B 1 118 ? -13.739 14.436 52.669 1.00 25.60 115 LEU B C 1
ATOM 2319 O O . LEU B 1 118 ? -12.862 13.612 52.411 1.00 28.43 115 LEU B O 1
ATOM 2324 N N . PRO B 1 119 ? -13.483 15.572 53.340 1.00 26.00 116 PRO B N 1
ATOM 2325 C CA . PRO B 1 119 ? -14.440 16.575 53.825 1.00 30.69 116 PRO B CA 1
ATOM 2326 C C . PRO B 1 119 ? -14.889 17.595 52.776 1.00 32.19 116 PRO B C 1
ATOM 2327 O O . PRO B 1 119 ? -15.443 18.633 53.143 1.00 37.16 116 PRO B O 1
ATOM 2331 N N . LEU B 1 120 ? -14.656 17.310 51.500 1.00 30.37 117 LEU B N 1
ATOM 2332 C CA . LEU B 1 120 ? -15.057 18.225 50.437 1.00 38.65 117 LEU B CA 1
ATOM 2333 C C . LEU B 1 120 ? -16.541 18.112 50.104 1.00 39.92 117 LEU B C 1
ATOM 2334 O O . LEU B 1 120 ? -17.125 17.031 50.182 1.00 30.35 117 LEU B O 1
ATOM 2339 N N . PHE B 1 121 ? -17.137 19.243 49.742 1.00 27.63 118 PHE B N 1
ATOM 2340 C CA . PHE B 1 121 ? -18.515 19.299 49.256 1.00 30.49 118 PHE B CA 1
ATOM 2341 C C . PHE B 1 121 ? -19.554 18.726 50.221 1.00 35.35 118 PHE B C 1
ATOM 2342 O O . PHE B 1 121 ? -20.392 17.915 49.831 1.00 32.40 118 PHE B O 1
ATOM 2350 N N . LYS B 1 122 ? -19.496 19.153 51.478 1.00 34.95 119 LYS B N 1
ATOM 2351 C CA . LYS B 1 122 ? -20.540 18.822 52.436 1.00 34.87 119 LYS B CA 1
ATOM 2352 C C . LYS B 1 122 ? -21.824 19.520 52.006 1.00 45.28 119 LYS B C 1
ATOM 2353 O O . LYS B 1 122 ? -21.780 20.559 51.347 1.00 55.81 119 LYS B O 1
ATOM 2359 N N . GLY B 1 123 ? -22.966 18.949 52.372 1.00 40.25 120 GLY B N 1
ATOM 2360 C CA . GLY B 1 123 ? -24.245 19.519 51.991 1.00 43.67 120 GLY B CA 1
ATOM 2361 C C . GLY B 1 123 ? -24.924 18.723 50.894 1.00 58.39 120 GLY B C 1
ATOM 2362 O O . GLY B 1 123 ? -24.382 17.732 50.407 1.00 65.47 120 GLY B O 1
ATOM 2363 N N . ALA B 1 124 ? -26.112 19.165 50.497 1.00 63.02 121 ALA B N 1
ATOM 2364 C CA . ALA B 1 124 ? -26.933 18.407 49.556 1.00 65.27 121 ALA B CA 1
ATOM 2365 C C . ALA B 1 124 ? -26.764 18.833 48.098 1.00 65.93 121 ALA B C 1
ATOM 2366 O O . ALA B 1 124 ? -27.629 18.561 47.264 1.00 70.94 121 ALA B O 1
ATOM 2368 N N . HIS B 1 125 ? -25.653 19.495 47.792 1.00 60.62 122 HIS B N 1
ATOM 2369 C CA . HIS B 1 125 ? -25.366 19.900 46.419 1.00 58.94 122 HIS B CA 1
ATOM 2370 C C . HIS B 1 125 ? -24.004 19.374 45.981 1.00 50.66 122 HIS B C 1
ATOM 2371 O O . HIS B 1 125 ? -23.355 19.951 45.112 1.00 53.07 122 HIS B O 1
ATOM 2378 N N . ALA B 1 126 ? -23.587 18.267 46.587 1.00 49.72 123 ALA B N 1
ATOM 2379 C CA . ALA B 1 126 ? -22.261 17.700 46.362 1.00 37.93 123 ALA B CA 1
ATOM 2380 C C . ALA B 1 126 ? -22.012 17.305 44.909 1.00 41.89 123 ALA B C 1
ATOM 2381 O O . ALA B 1 126 ? -20.992 17.673 44.329 1.00 55.22 123 ALA B O 1
ATOM 2383 N N . ILE B 1 127 ? -22.941 16.551 44.331 1.00 41.37 124 ILE B N 1
ATOM 2384 C CA . ILE B 1 127 ? -22.783 16.033 42.974 1.00 44.65 124 ILE B CA 1
ATOM 2385 C C . ILE B 1 127 ? -22.645 17.150 41.944 1.00 49.29 124 ILE B C 1
ATOM 2386 O O . ILE B 1 127 ? -21.799 17.085 41.052 1.00 55.61 124 ILE B O 1
ATOM 2391 N N . LYS B 1 128 ? -23.477 18.177 42.078 1.00 55.65 125 LYS B N 1
ATOM 2392 C CA . LYS B 1 128 ? -23.453 19.301 41.153 1.00 50.02 125 LYS B CA 1
ATOM 2393 C C . LYS B 1 128 ? -22.178 20.119 41.329 1.00 52.89 125 LYS B C 1
ATOM 2394 O O . LYS B 1 128 ? -21.540 20.510 40.352 1.00 51.50 125 LYS B O 1
ATOM 2397 N N . GLU B 1 129 ? -21.805 20.367 42.581 1.00 51.94 126 GLU B N 1
ATOM 2398 C CA . GLU B 1 129 ? -20.614 21.154 42.885 1.00 44.94 126 GLU B CA 1
ATOM 2399 C C . GLU B 1 129 ? -19.321 20.421 42.532 1.00 43.32 126 GLU B C 1
ATOM 2400 O O . GLU B 1 129 ? -18.358 21.037 42.075 1.00 55.47 126 GLU B O 1
ATOM 2406 N N . SER B 1 130 ? -19.302 19.108 42.742 1.00 39.26 127 SER B N 1
ATOM 2407 C CA . SER B 1 130 ? -18.120 18.306 42.439 1.00 44.45 127 SER B CA 1
ATOM 2408 C C . SER B 1 130 ? -17.926 18.151 40.935 1.00 49.82 127 SER B C 1
ATOM 2409 O O . SER B 1 130 ? -16.814 17.907 40.466 1.00 59.50 127 SER B O 1
ATOM 2412 N N . TYR B 1 131 ? -19.011 18.292 40.182 1.00 43.46 128 TYR B N 1
ATOM 2413 C CA . TYR B 1 131 ? -18.939 18.208 38.730 1.00 52.18 128 TYR B CA 1
ATOM 2414 C C . TYR B 1 131 ? -18.466 19.526 38.127 1.00 46.62 128 TYR B C 1
ATOM 2415 O O . TYR B 1 131 ? -17.609 19.543 37.245 1.00 48.60 128 TYR B O 1
ATOM 2424 N N . GLU B 1 132 ? -19.030 20.628 38.610 1.00 45.52 129 GLU B N 1
ATOM 2425 C CA . GLU B 1 132 ? -18.681 21.952 38.106 1.00 59.00 129 GLU B CA 1
ATOM 2426 C C . GLU B 1 132 ? -17.300 22.395 38.575 1.00 66.09 129 GLU B C 1
ATOM 2427 O O . GLU B 1 132 ? -16.707 23.305 37.996 1.00 75.92 129 GLU B O 1
ATOM 2433 N N . SER B 1 133 ? -16.796 21.752 39.624 1.00 59.51 130 SER B N 1
ATOM 2434 C CA . SER B 1 133 ? -15.487 22.086 40.174 1.00 50.03 130 SER B CA 1
ATOM 2435 C C . SER B 1 133 ? -14.373 21.860 39.158 1.00 51.21 130 SER B C 1
ATOM 2436 O O . SER B 1 133 ? -14.522 21.078 38.220 1.00 54.42 130 SER B O 1
ATOM 2439 N N . ASP B 1 134 ? -13.253 22.550 39.352 1.00 44.60 131 ASP B N 1
ATOM 2440 C CA . ASP B 1 134 ? -12.108 22.404 38.462 1.00 49.48 131 ASP B CA 1
ATOM 2441 C C . ASP B 1 134 ? -11.288 21.168 38.825 1.00 49.87 131 ASP B C 1
ATOM 2442 O O . ASP B 1 134 ? -10.246 20.905 38.226 1.00 46.92 131 ASP B O 1
ATOM 2455 N N . LYS B 1 136 ? -10.291 17.289 38.925 1.00 41.78 133 LYS B N 1
ATOM 2456 C CA . LYS B 1 136 ? -10.320 16.282 37.871 1.00 43.01 133 LYS B CA 1
ATOM 2457 C C . LYS B 1 136 ? -10.680 14.904 38.413 1.00 47.17 133 LYS B C 1
ATOM 2458 O O . LYS B 1 136 ? -10.749 13.932 37.664 1.00 51.82 133 LYS B O 1
ATOM 2464 N N . VAL B 1 137 ? -10.914 14.829 39.720 1.00 43.71 134 VAL B N 1
ATOM 2465 C CA . VAL B 1 137 ? -11.390 13.598 40.340 1.00 47.85 134 VAL B CA 1
ATOM 2466 C C . VAL B 1 137 ? -12.572 13.876 41.264 1.00 41.78 134 VAL B C 1
ATOM 2467 O O . VAL B 1 137 ? -12.734 14.986 41.767 1.00 39.21 134 VAL B O 1
ATOM 2471 N N . ALA B 1 138 ? -13.396 12.856 41.472 1.00 39.34 135 ALA B N 1
ATOM 2472 C CA . ALA B 1 138 ? -14.518 12.937 42.397 1.00 37.52 135 ALA B CA 1
ATOM 2473 C C . ALA B 1 138 ? -14.774 11.547 42.955 1.00 40.11 135 ALA B C 1
ATOM 2474 O O . ALA B 1 138 ? -14.034 10.613 42.654 1.00 48.86 135 ALA B O 1
ATOM 2476 N N . GLY B 1 139 ? -15.817 11.402 43.764 1.00 42.39 136 GLY B N 1
ATOM 2477 C CA . GLY B 1 139 ? -16.142 10.105 44.327 1.00 40.55 136 GLY B CA 1
ATOM 2478 C C . GLY B 1 139 ? -17.214 10.128 45.397 1.00 41.17 136 GLY B C 1
ATOM 2479 O O . GLY B 1 139 ? -18.084 10.999 45.406 1.00 41.28 136 GLY B O 1
ATOM 2480 N N . VAL B 1 140 ? -17.152 9.154 46.299 1.00 35.19 137 VAL B N 1
ATOM 2481 C CA . VAL B 1 140 ? -18.139 9.017 47.362 1.00 37.97 137 VAL B CA 1
ATOM 2482 C C . VAL B 1 140 ? -17.473 8.697 48.693 1.00 37.83 137 VAL B C 1
ATOM 2483 O O . VAL B 1 140 ? -16.286 8.371 48.745 1.00 37.14 137 VAL B O 1
ATOM 2487 N N . SER B 1 141 ? -18.247 8.782 49.770 1.00 31.44 138 SER B N 1
ATOM 2488 C CA . SER B 1 141 ? -17.722 8.518 51.103 1.00 27.63 138 SER B CA 1
ATOM 2489 C C . SER B 1 141 ? -18.770 7.900 52.022 1.00 27.23 138 SER B C 1
ATOM 2490 O O . SER B 1 141 ? -19.965 8.164 51.891 1.00 33.40 138 SER B O 1
ATOM 2493 N N . VAL B 1 142 ? -18.307 7.068 52.947 1.00 25.41 139 VAL B N 1
ATOM 2494 C CA . VAL B 1 142 ? -19.146 6.558 54.018 1.00 21.96 139 VAL B CA 1
ATOM 2495 C C . VAL B 1 142 ? -18.482 6.921 55.339 1.00 24.49 139 VAL B C 1
ATOM 2496 O O . VAL B 1 142 ? -17.285 6.697 55.519 1.00 25.36 139 VAL B O 1
ATOM 2500 N N . HIS B 1 143 ? -19.250 7.503 56.252 1.00 25.49 140 HIS B N 1
ATOM 2501 C CA . HIS B 1 143 ? -18.690 7.982 57.508 1.00 27.16 140 HIS B CA 1
ATOM 2502 C C . HIS B 1 143 ? -19.640 7.757 58.675 1.00 28.64 140 HIS B C 1
ATOM 2503 O O . HIS B 1 143 ? -20.856 7.691 58.496 1.00 33.85 140 HIS B O 1
ATOM 2510 N N . TRP B 1 144 ? -19.071 7.638 59.871 1.00 29.85 141 TRP B N 1
ATOM 2511 C CA . TRP B 1 144 ? -19.860 7.558 61.092 1.00 31.47 141 TRP B CA 1
ATOM 2512 C C . TRP B 1 144 ? -20.620 8.861 61.289 1.00 24.66 141 TRP B C 1
ATOM 2513 O O . TRP B 1 144 ? -20.215 9.904 60.779 1.00 23.71 141 TRP B O 1
ATOM 2524 N N . VAL B 1 145 ? -21.726 8.803 62.021 1.00 23.58 142 VAL B N 1
ATOM 2525 C CA . VAL B 1 145 ? -22.523 9.997 62.265 1.00 31.18 142 VAL B CA 1
ATOM 2526 C C . VAL B 1 145 ? -22.220 10.595 63.632 1.00 38.55 142 VAL B C 1
ATOM 2527 O O . VAL B 1 145 ? -22.764 10.161 64.648 1.00 54.86 142 VAL B O 1
ATOM 2531 N N . SER B 1 146 ? -21.341 11.591 63.648 1.00 53.36 143 SER B N 1
ATOM 2532 C CA . SER B 1 146 ? -21.012 12.295 64.877 1.00 55.85 143 SER B CA 1
ATOM 2533 C C . SER B 1 146 ? -22.022 13.409 65.106 1.00 61.34 143 SER B C 1
ATOM 2534 O O . SER B 1 146 ? -23.106 13.401 64.524 1.00 55.36 143 SER B O 1
ATOM 2537 N N . GLU B 1 147 ? -21.668 14.362 65.960 1.00 75.03 144 GLU B N 1
ATOM 2538 C CA . GLU B 1 147 ? -22.514 15.525 66.176 1.00 77.58 144 GLU B CA 1
ATOM 2539 C C . GLU B 1 147 ? -22.273 16.551 65.076 1.00 70.57 144 GLU B C 1
ATOM 2540 O O . GLU B 1 147 ? -23.151 17.352 64.758 1.00 65.03 144 GLU B O 1
ATOM 2546 N N . GLU B 1 148 ? -21.079 16.512 64.493 1.00 66.75 145 GLU B N 1
ATOM 2547 C CA . GLU B 1 148 ? -20.728 17.412 63.402 1.00 63.06 145 GLU B CA 1
ATOM 2548 C C . GLU B 1 148 ? -21.355 16.941 62.094 1.00 65.72 145 GLU B C 1
ATOM 2549 O O . GLU B 1 148 ? -21.150 15.803 61.671 1.00 74.71 145 GLU B O 1
ATOM 2551 N N . LEU B 1 149 ? -22.119 17.826 61.461 1.00 59.57 146 LEU B N 1
ATOM 2552 C CA . LEU B 1 149 ? -22.828 17.504 60.226 1.00 56.65 146 LEU B CA 1
ATOM 2553 C C . LEU B 1 149 ? -21.867 17.105 59.111 1.00 64.79 146 LEU B C 1
ATOM 2554 O O . LEU B 1 149 ? -20.981 17.876 58.740 1.00 62.38 146 LEU B O 1
ATOM 2557 N N . ASP B 1 150 ? -22.048 15.891 58.593 1.00 65.64 147 ASP B N 1
ATOM 2558 C CA . ASP B 1 150 ? -21.201 15.345 57.532 1.00 60.44 147 ASP B CA 1
ATOM 2559 C C . ASP B 1 150 ? -19.725 15.288 57.919 1.00 52.81 147 ASP B C 1
ATOM 2560 O O . ASP B 1 150 ? -18.857 15.198 57.053 1.00 48.44 147 ASP B O 1
ATOM 2565 N N . GLY B 1 151 ? -19.445 15.326 59.218 1.00 54.66 148 GLY B N 1
ATOM 2566 C CA . GLY B 1 151 ? -18.078 15.434 59.690 1.00 58.56 148 GLY B CA 1
ATOM 2567 C C . GLY B 1 151 ? -17.589 14.272 60.531 1.00 52.24 148 GLY B C 1
ATOM 2568 O O . GLY B 1 151 ? -16.500 14.336 61.098 1.00 58.09 148 GLY B O 1
ATOM 2569 N N . GLY B 1 152 ? -18.383 13.210 60.614 1.00 42.39 149 GLY B N 1
ATOM 2570 C CA . GLY B 1 152 ? -18.001 12.039 61.383 1.00 42.60 149 GLY B CA 1
ATOM 2571 C C . GLY B 1 152 ? -16.790 11.330 60.807 1.00 39.64 149 GLY B C 1
ATOM 2572 O O . GLY B 1 152 ? -16.354 11.633 59.696 1.00 40.44 149 GLY B O 1
ATOM 2581 N N . ILE B 1 154 ? -14.409 9.034 58.886 1.00 39.55 151 ILE B N 1
ATOM 2582 C CA . ILE B 1 154 ? -14.517 8.363 57.596 1.00 27.81 151 ILE B CA 1
ATOM 2583 C C . ILE B 1 154 ? -14.071 6.905 57.691 1.00 29.75 151 ILE B C 1
ATOM 2584 O O . ILE B 1 154 ? -13.036 6.603 58.285 1.00 32.09 151 ILE B O 1
ATOM 2589 N N . ILE B 1 155 ? -14.860 6.005 57.108 1.00 24.83 152 ILE B N 1
ATOM 2590 C CA . ILE B 1 155 ? -14.541 4.580 57.122 1.00 37.91 152 ILE B CA 1
ATOM 2591 C C . ILE B 1 155 ? -14.314 4.009 55.722 1.00 40.33 152 ILE B C 1
ATOM 2592 O O . ILE B 1 155 ? -13.668 2.973 55.570 1.00 51.37 152 ILE B O 1
ATOM 2597 N N . ALA B 1 156 ? -14.840 4.687 54.706 1.00 32.83 153 ALA B N 1
ATOM 2598 C CA . ALA B 1 156 ? -14.707 4.216 53.329 1.00 36.10 153 ALA B CA 1
ATOM 2599 C C . ALA B 1 156 ? -14.795 5.347 52.305 1.00 38.21 153 ALA B C 1
ATOM 2600 O O . ALA B 1 156 ? -15.620 6.252 52.430 1.00 38.39 153 ALA B O 1
ATOM 2602 N N . GLN B 1 157 ? -13.932 5.281 51.295 1.00 31.38 154 GLN B N 1
ATOM 2603 C CA . GLN B 1 157 ? -13.917 6.253 50.207 1.00 24.97 154 GLN B CA 1
ATOM 2604 C C . GLN B 1 157 ? -13.480 5.601 48.895 1.00 38.01 154 GLN B C 1
ATOM 2605 O O . GLN B 1 157 ? -12.595 4.745 48.882 1.00 39.73 154 GLN B O 1
ATOM 2611 N N . LYS B 1 158 ? -14.114 5.999 47.796 1.00 34.79 155 LYS B N 1
ATOM 2612 C CA . LYS B 1 158 ? -13.684 5.577 46.465 1.00 34.72 155 LYS B CA 1
ATOM 2613 C C . LYS B 1 158 ? -13.726 6.752 45.500 1.00 35.98 155 LYS B C 1
ATOM 2614 O O . LYS B 1 158 ? -14.611 7.602 45.584 1.00 34.58 155 LYS B O 1
ATOM 2618 N N . ALA B 1 159 ? -12.762 6.800 44.588 1.00 39.43 156 ALA B N 1
ATOM 2619 C CA . ALA B 1 159 ? -12.661 7.912 43.653 1.00 40.34 156 ALA B CA 1
ATOM 2620 C C . ALA B 1 159 ? -12.621 7.456 42.200 1.00 48.68 156 ALA B C 1
ATOM 2621 O O . ALA B 1 159 ? -12.147 6.364 41.891 1.00 53.08 156 ALA B O 1
ATOM 2623 N N . PHE B 1 160 ? -13.121 8.306 41.312 1.00 42.42 157 PHE B N 1
ATOM 2624 C CA . PHE B 1 160 ? -13.030 8.061 39.881 1.00 39.27 157 PHE B CA 1
ATOM 2625 C C . PHE B 1 160 ? -12.547 9.327 39.194 1.00 48.04 157 PHE B C 1
ATOM 2626 O O . PHE B 1 160 ? -12.778 10.432 39.681 1.00 40.29 157 PHE B O 1
ATOM 2634 N N . GLU B 1 161 ? -11.874 9.164 38.063 1.00 52.35 158 GLU B N 1
ATOM 2635 C CA . GLU B 1 161 ? -11.396 10.311 37.307 1.00 53.63 158 GLU B CA 1
ATOM 2636 C C . GLU B 1 161 ? -12.519 10.904 36.466 1.00 56.12 158 GLU B C 1
ATOM 2637 O O . GLU B 1 161 ? -13.249 10.182 35.787 1.00 59.25 158 GLU B O 1
ATOM 2643 N N . LYS B 1 162 ? -12.655 12.224 36.527 1.00 57.63 159 LYS B N 1
ATOM 2644 C CA . LYS B 1 162 ? -13.757 12.911 35.867 1.00 55.50 159 LYS B CA 1
ATOM 2645 C C . LYS B 1 162 ? -13.673 12.784 34.346 1.00 59.54 159 LYS B C 1
ATOM 2646 O O . LYS B 1 162 ? -14.675 12.498 33.689 1.00 55.16 159 LYS B O 1
ATOM 2652 N N . ARG B 1 163 ? -12.476 12.990 33.803 1.00 67.86 160 ARG B N 1
ATOM 2653 C CA . ARG B 1 163 ? -12.221 12.863 32.365 1.00 66.59 160 ARG B CA 1
ATOM 2654 C C . ARG B 1 163 ? -13.193 13.662 31.489 1.00 70.55 160 ARG B C 1
ATOM 2655 O O . ARG B 1 163 ? -13.125 14.891 31.446 1.00 77.26 160 ARG B O 1
ATOM 2663 N N . ASN B 1 164 ? -14.093 12.967 30.798 1.00 66.19 161 ASN B N 1
ATOM 2664 C CA . ASN B 1 164 ? -15.046 13.631 29.906 1.00 72.38 161 ASN B CA 1
ATOM 2665 C C . ASN B 1 164 ? -16.486 13.136 30.021 1.00 67.04 161 ASN B C 1
ATOM 2666 O O . ASN B 1 164 ? -17.167 12.960 29.013 1.00 77.46 161 ASN B O 1
ATOM 2671 N N . LEU B 1 165 ? -16.944 12.930 31.250 1.00 57.26 162 LEU B N 1
ATOM 2672 C CA . LEU B 1 165 ? -18.325 12.543 31.496 1.00 64.20 162 LEU B CA 1
ATOM 2673 C C . LEU B 1 165 ? -19.213 13.780 31.558 1.00 69.34 162 LEU B C 1
ATOM 2674 O O . LEU B 1 165 ? -18.805 14.814 32.088 1.00 59.88 162 LEU B O 1
ATOM 2679 N N . SER B 1 166 ? -20.422 13.680 31.012 1.00 72.65 163 SER B N 1
ATOM 2680 C CA . SER B 1 166 ? -21.407 14.741 31.179 1.00 76.72 163 SER B CA 1
ATOM 2681 C C . SER B 1 166 ? -22.001 14.597 32.570 1.00 78.86 163 SER B C 1
ATOM 2682 O O . SER B 1 166 ? -21.789 13.580 33.228 1.00 80.28 163 SER B O 1
ATOM 2685 N N . PHE B 1 167 ? -22.745 15.603 33.019 1.00 79.01 164 PHE B N 1
ATOM 2686 C CA . PHE B 1 167 ? -23.326 15.562 34.360 1.00 77.54 164 PHE B CA 1
ATOM 2687 C C . PHE B 1 167 ? -24.297 14.395 34.525 1.00 80.95 164 PHE B C 1
ATOM 2688 O O . PHE B 1 167 ? -24.419 13.831 35.612 1.00 81.77 164 PHE B O 1
ATOM 2696 N N . GLU B 1 168 ? -24.980 14.038 33.441 1.00 83.21 165 GLU B N 1
ATOM 2697 C CA . GLU B 1 168 ? -25.887 12.896 33.447 1.00 78.02 165 GLU B CA 1
ATOM 2698 C C . GLU B 1 168 ? -25.113 11.601 33.650 1.00 75.70 165 GLU B C 1
ATOM 2699 O O . GLU B 1 168 ? -25.567 10.693 34.347 1.00 76.31 165 GLU B O 1
ATOM 2702 N N . GLU B 1 169 ? -23.940 11.527 33.032 1.00 74.89 166 GLU B N 1
ATOM 2703 C CA . GLU B 1 169 ? -23.082 10.353 33.124 1.00 71.38 166 GLU B CA 1
ATOM 2704 C C . GLU B 1 169 ? -22.271 10.393 34.416 1.00 68.76 166 GLU B C 1
ATOM 2705 O O . GLU B 1 169 ? -21.969 9.356 35.006 1.00 75.58 166 GLU B O 1
ATOM 2711 N N . PHE B 1 170 ? -21.917 11.604 34.838 1.00 61.52 167 PHE B N 1
ATOM 2712 C CA . PHE B 1 170 ? -21.203 11.823 36.088 1.00 54.87 167 PHE B CA 1
ATOM 2713 C C . PHE B 1 170 ? -22.039 11.312 37.253 1.00 54.61 167 PHE B C 1
ATOM 2714 O O . PHE B 1 170 ? -21.538 10.620 38.139 1.00 49.86 167 PHE B O 1
ATOM 2722 N N . GLU B 1 171 ? -23.322 11.657 37.232 1.00 59.88 168 GLU B N 1
ATOM 2723 C CA . GLU B 1 171 ? -24.253 11.276 38.284 1.00 58.76 168 GLU B CA 1
ATOM 2724 C C . GLU B 1 171 ? -24.435 9.763 38.340 1.00 57.44 168 GLU B C 1
ATOM 2725 O O . GLU B 1 171 ? -24.542 9.184 39.420 1.00 59.34 168 GLU B O 1
ATOM 2731 N N . GLU B 1 172 ? -24.464 9.130 37.170 1.00 65.53 169 GLU B N 1
ATOM 2732 C CA . GLU B 1 172 ? -24.581 7.678 37.084 1.00 65.13 169 GLU B CA 1
ATOM 2733 C C . GLU B 1 172 ? -23.397 6.993 37.755 1.00 56.91 169 GLU B C 1
ATOM 2734 O O . GLU B 1 172 ? -23.566 6.034 38.508 1.00 52.20 169 GLU B O 1
ATOM 2740 N N . LYS B 1 173 ? -22.198 7.493 37.474 1.00 51.62 170 LYS B N 1
ATOM 2741 C CA . LYS B 1 173 ? -20.979 6.946 38.058 1.00 52.02 170 LYS B CA 1
ATOM 2742 C C . LYS B 1 173 ? -20.969 7.120 39.573 1.00 55.73 170 LYS B C 1
ATOM 2743 O O . LYS B 1 173 ? -20.477 6.258 40.301 1.00 58.81 170 LYS B O 1
ATOM 2749 N N . ILE B 1 174 ? -21.505 8.245 40.037 1.00 46.27 171 ILE B N 1
ATOM 2750 C CA . ILE B 1 174 ? -21.591 8.531 41.466 1.00 40.57 171 ILE B CA 1
ATOM 2751 C C . ILE B 1 174 ? -22.483 7.517 42.170 1.00 42.54 171 ILE B C 1
ATOM 2752 O O . ILE B 1 174 ? -22.082 6.907 43.162 1.00 43.66 171 ILE B O 1
ATOM 2757 N N . HIS B 1 175 ? -23.690 7.335 41.643 1.00 46.23 172 HIS B N 1
ATOM 2758 C CA . HIS B 1 175 ? -24.634 6.382 42.208 1.00 49.73 172 HIS B CA 1
ATOM 2759 C C . HIS B 1 175 ? -24.140 4.953 42.017 1.00 48.81 172 HIS B C 1
ATOM 2760 O O . HIS B 1 175 ? -24.500 4.060 42.782 1.00 48.22 172 HIS B O 1
ATOM 2767 N N . SER B 1 176 ? -23.316 4.742 40.995 1.00 42.37 173 SER B N 1
ATOM 2768 C CA . SER B 1 176 ? -22.713 3.436 40.770 1.00 40.36 173 SER B CA 1
ATOM 2769 C C . SER B 1 176 ? -21.790 3.075 41.925 1.00 33.45 173 SER B C 1
ATOM 2770 O O . SER B 1 176 ? -21.846 1.967 42.458 1.00 47.22 173 SER B O 1
ATOM 2773 N N . LEU B 1 177 ? -20.942 4.024 42.307 1.00 43.44 174 LEU B N 1
ATOM 2774 C CA . LEU B 1 177 ? -20.003 3.817 43.401 1.00 47.06 174 LEU B CA 1
ATOM 2775 C C . LEU B 1 177 ? -20.732 3.718 44.733 1.00 49.46 174 LEU B C 1
ATOM 2776 O O . LEU B 1 177 ? -20.311 2.983 45.625 1.00 50.53 174 LEU B O 1
ATOM 2781 N N . GLU B 1 178 ? -21.826 4.465 44.856 1.00 40.03 175 GLU B N 1
ATOM 2782 C CA . GLU B 1 178 ? -22.648 4.454 46.061 1.00 32.91 175 GLU B CA 1
ATOM 2783 C C . GLU B 1 178 ? -23.177 3.058 46.354 1.00 38.21 175 GLU B C 1
ATOM 2784 O O . GLU B 1 178 ? -23.106 2.575 47.486 1.00 42.19 175 GLU B O 1
ATOM 2790 N N . HIS B 1 179 ? -23.701 2.415 45.316 1.00 42.27 176 HIS B N 1
ATOM 2791 C CA . HIS B 1 179 ? -24.293 1.091 45.436 1.00 29.07 176 HIS B CA 1
ATOM 2792 C C . HIS B 1 179 ? -23.247 0.045 45.795 1.00 35.19 176 HIS B C 1
ATOM 2793 O O . HIS B 1 179 ? -23.559 -0.978 46.403 1.00 42.57 176 HIS B O 1
ATOM 2800 N N . GLU B 1 180 ? -22.002 0.306 45.416 1.00 35.68 177 GLU B N 1
ATOM 2801 C CA . GLU B 1 180 ? -20.917 -0.621 45.700 1.00 35.95 177 GLU B CA 1
ATOM 2802 C C . GLU B 1 180 ? -20.356 -0.416 47.102 1.00 39.10 177 GLU B C 1
ATOM 2803 O O . GLU B 1 180 ? -20.165 -1.373 47.852 1.00 49.64 177 GLU B O 1
ATOM 2809 N N . ILE B 1 181 ? -20.109 0.840 47.457 1.00 31.65 178 ILE B N 1
ATOM 2810 C CA . ILE B 1 181 ? -19.351 1.152 48.665 1.00 27.92 178 ILE B CA 1
ATOM 2811 C C . ILE B 1 181 ? -20.145 1.024 49.969 1.00 30.41 178 ILE B C 1
ATOM 2812 O O . ILE B 1 181 ? -19.588 0.644 50.998 1.00 34.60 178 ILE B O 1
ATOM 2817 N N . LEU B 1 182 ? -21.439 1.322 49.925 1.00 29.32 179 LEU B N 1
ATOM 2818 C CA . LEU B 1 182 ? -22.254 1.331 51.140 1.00 34.47 179 LEU B CA 1
ATOM 2819 C C . LEU B 1 182 ? -22.460 -0.049 51.791 1.00 37.60 179 LEU B C 1
ATOM 2820 O O . LEU B 1 182 ? -22.257 -0.187 52.999 1.00 43.54 179 LEU B O 1
ATOM 2825 N N . PRO B 1 183 ? -22.868 -1.070 51.009 1.00 36.20 180 PRO B N 1
ATOM 2826 C CA . PRO B 1 183 ? -23.018 -2.388 51.638 1.00 37.31 180 PRO B CA 1
ATOM 2827 C C . PRO B 1 183 ? -21.683 -2.965 52.096 1.00 38.70 180 PRO B C 1
ATOM 2828 O O . PRO B 1 183 ? -21.638 -3.704 53.080 1.00 37.67 180 PRO B O 1
ATOM 2832 N N . LEU B 1 184 ? -20.613 -2.632 51.382 1.00 34.15 181 LEU B N 1
ATOM 2833 C CA . LEU B 1 184 ? -19.280 -3.094 51.749 1.00 39.78 181 LEU B CA 1
ATOM 2834 C C . LEU B 1 184 ? -18.829 -2.454 53.053 1.00 44.97 181 LEU B C 1
ATOM 2835 O O . LEU B 1 184 ? -18.127 -3.076 53.851 1.00 48.56 181 LEU B O 1
ATOM 2840 N N . SER B 1 185 ? -19.238 -1.208 53.262 1.00 40.07 182 SER B N 1
ATOM 2841 C CA . SER B 1 185 ? -18.919 -0.494 54.488 1.00 38.56 182 SER B CA 1
ATOM 2842 C C . SER B 1 185 ? -19.526 -1.218 55.687 1.00 40.59 182 SER B C 1
ATOM 2843 O O . SER B 1 185 ? -18.847 -1.458 56.684 1.00 43.91 182 SER B O 1
ATOM 2846 N N . VAL B 1 186 ? -20.802 -1.578 55.573 1.00 34.22 183 VAL B N 1
ATOM 2847 C CA . VAL B 1 186 ? -21.511 -2.295 56.631 1.00 33.30 183 VAL B CA 1
ATOM 2848 C C . VAL B 1 186 ? -20.825 -3.616 56.971 1.00 40.90 183 VAL B C 1
ATOM 2849 O O . VAL B 1 186 ? -20.677 -3.971 58.142 1.00 39.30 183 VAL B O 1
ATOM 2853 N N . ILE B 1 187 ? -20.407 -4.340 55.938 1.00 45.43 184 ILE B N 1
ATOM 2854 C CA . ILE B 1 187 ? -19.685 -5.594 56.119 1.00 42.94 184 ILE B CA 1
ATOM 2855 C C . ILE B 1 187 ? -18.336 -5.353 56.791 1.00 48.84 184 ILE B C 1
ATOM 2856 O O . ILE B 1 187 ? -17.959 -6.072 57.716 1.00 56.89 184 ILE B O 1
ATOM 2861 N N . GLU B 1 188 ? -17.621 -4.331 56.327 1.00 40.92 185 GLU B N 1
ATOM 2862 C CA . GLU B 1 188 ? -16.309 -3.986 56.872 1.00 46.79 185 GLU B CA 1
ATOM 2863 C C . GLU B 1 188 ? -16.369 -3.666 58.366 1.00 50.83 185 GLU B C 1
ATOM 2864 O O . GLU B 1 188 ? -15.442 -3.977 59.116 1.00 65.18 185 GLU B O 1
ATOM 2870 N N . ILE B 1 189 ? -17.467 -3.051 58.792 1.00 45.68 186 ILE B N 1
ATOM 2871 C CA . ILE B 1 189 ? -17.660 -2.697 60.195 1.00 44.02 186 ILE B CA 1
ATOM 2872 C C . ILE B 1 189 ? -17.772 -3.939 61.080 1.00 51.95 186 ILE B C 1
ATOM 2873 O O . ILE B 1 189 ? -17.204 -3.989 62.172 1.00 55.13 186 ILE B O 1
ATOM 2878 N N . PHE B 1 190 ? -18.487 -4.948 60.594 1.00 53.36 187 PHE B N 1
ATOM 2879 C CA . PHE B 1 190 ? -18.739 -6.146 61.387 1.00 54.77 187 PHE B CA 1
ATOM 2880 C C . PHE B 1 190 ? -17.760 -7.287 61.103 1.00 59.68 187 PHE B C 1
ATOM 2881 O O . PHE B 1 190 ? -18.055 -8.448 61.383 1.00 57.63 187 PHE B O 1
ATOM 2889 N N . SER B 1 191 ? -16.573 -6.999 60.643 1.00 66.52 188 SER B N 1
ATOM 2890 C CA . SER B 1 191 ? -15.596 -8.050 60.629 1.00 72.75 188 SER B CA 1
ATOM 2891 C C . SER B 1 191 ? -14.331 -7.603 61.318 1.00 78.58 188 SER B C 1
ATOM 2892 O O . SER B 1 191 ? -13.310 -7.404 60.683 1.00 86.56 188 SER B O 1
#

Foldseek 3Di:
DAEAEEAEEAEAEQPLVLLLCVLAAQDDDPRYHYHYLAYEYADPPHPNQVVCVVNVHHHHYVPDPDQLVVLLVVLVVCVVSVHPEYEYDNHDDHACSDQVRHWYKYKALWDPPPQFDDCRLVCVLPDDWKTWMFMATDHNDRSPGGQDIDMDTRPPDDSVRSVVVSVVRRSVCRSVSVVVVVD/DAEAEEEEEAEAACPLVLLLCVVQDQDDDDRYHYHHLAAEYQDPPHNSQVSCVVVPDGYHYNPPVVDDDLLVSQLVVLVVCVVSVHPEYEYDHHDDHACSNQVRHWYKYKFLWDPPPQFDDCRLVCVLPDDWKIEIFMATRHNDRVPGGQDIDMDTRPDDDSVRSVVVSVVRSSVTRSVSVVVVVD

InterPro domains:
  IPR002376 Formyl transferase, N-terminal [PF00551] (4-181)
  IPR004607 Phosphoribosylglycinamide formyltransferase [MF_01930] (4-188)
  IPR004607 Phosphoribosylglycinamide formyltransferase [TIGR00639] (4-184)
  IPR004607 Phosphoribosylglycinamide formyltransferase [cd08645] (4-186)
  IPR036477 Formyl transferase, N-terminal domain superfamily [SSF53328] (4-183)

Sequence (369 aa):
NALVKLAVLFSGNGSNLENILEKLHKKTIGENTYEIVLCLCNKKDAFGIQRAKKFGLNTVIKAYNTREEFDTILVQKIKESGANLTVLAGFRILSPVFTKNIKAINLHPSLLPLFKGAHAIKESYESDKVAGVSVHWVSEELDGGIIAQKAFEKRNLSFEEFEEKIHSLEHEILPLSVIEIFSNALVKLAVLFSGNGSNLENILEKLHKKTIGENTYEIVLCLCNKKDAFGIQRAKKFGLNTVIIDHKAYNTREEFDTILVQKIKESGANLTVLAGFRILSPVFTKNIKAINLHPSLLPLFKGAHAIKESYESDKVAGVSVHWVSEELDGGIIAQKAFEKRNLSFEEFEEKIHSLEHEILPLSVIEIFS

Radius of gyration: 26.23 Å; Cα contacts (8 Å, |Δi|>4): 731; chains: 2; bo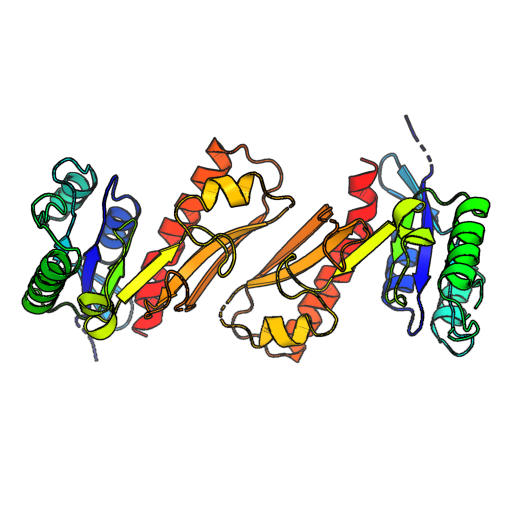unding box: 72×60×58 Å

B-factor: mean 52.93, std 22.31, range [17.65, 250.8]

CATH classification: 3.40.50.170

Secondary structure (DSSP, 8-state):
---EEEEEE-SS--HHHHHHHHHHTT-EETTEEEEEEEEE-S-TT-THHHHHGGGT---B----S-HHHHHHHHHHHHHTTT-SEEEES---PPPHHHHTT--EEEEESSSTTSS-STTHHHHHHH---EEEEEEEE--SSTT----EEEEEE-TT--HHHHHHHHHHHHHHHHHHHHHHHH-/---EEEEEEESSS-HHHHHHHHHTTTEEETTEEEEEEEEEES-TT-THHHHHHHTT--EEE--GGGSSSHHHHHHHHHHHHHTTT-SEEEES------HHHHTT--EEEEESSSTTSS-STTHHHHHHH---EEEEEEEE--SSTT----EEEEEE-TT--HHHHHHHHHHHHHHHHHHHHHHHT-

Organism: Campylobacter jejuni subsp. jejuni serotype O:2 (strain ATCC 700819 / NCTC 11168) (NCBI:txid192222)

Solvent-accessible surface area: 18029 Å² total

=== Feature glossary ===
The record interleaves many kinds of information about one protein. Here is each kind framed as the question it answers.

Q: What are the backbone torsion angles?
A: φ (phi) and ψ (psi) are the two rotatable backbone dihedrals per residue: φ is the C(i-1)–N–Cα–C torsion, ψ is the N–Cα–C–N(i+1) torsion, both in degrees on (−180°, 180°]. α-helical residues cluster near (−60°, −45°); β-strand residues near (−120°, +130°). A Ramachandran plot is simply a scatter of (φ, ψ) for every residue.

Q: What is the amino-acid chain?
A: This is the polypeptide sequence — one letter per residue, N-terminus first. Length ranges from a few dozen residues for small domains to over a thousand for large multi-domain proteins.

Q: How mobile is each atom in the crystal?
A: For experimental (PDB) structures, the B-factor (temperature factor) quantifies the positional spread of each atom in the crystal — a combination of thermal vibration and static disorder — in units of Å². High B-factors mark flexible loops or poorly resolved regions; low B-factors mark the rigid, well-ordered core.

Q: Are the domains correctly placed relative to each other?
A: Predicted Aligned Error (PAE) is an AlphaFold confidence matrix: entry (i, j) is the expected error in the position of residue j, in ångströms, when the prediction is superimposed on the true structure at residue i. Low PAE within a block of residues means that block is internally rigid and well-predicted; high PAE between two blocks means their relative placement is uncertain even if each block individually is confident.

Q: How confident is the AlphaFold model at each residue?
A: pLDDT is the predicted lDDT-Cα score: AlphaFold's confidence that the local environment of each residue (all inter-atomic distances within 15 Å) is correctly placed. It is a per-residue number between 0 and 100, with higher meaning more reliable.

Q: What family and function is it annotated with?
A: Functional annotations link the protein to curated databases. InterPro entries identify conserved domains and families by matching the sequence against member-database signatures (Pfam, PROSITE, CDD, …). Gene Ontology (GO) terms describe molecular function, biological process, and cellular component in a controlled vocabulary. CATH places the structure in a hierarchical fold classification (Class/Architecture/Topology/Homologous-superfamily). The organism is the source species.

Q: How big and how compact is the whole molecule?
A: Three whole-structure scalars: the radius of gyration (RMS distance of Cα from centroid, in Å), the count of Cα–Cα contacts (pairs closer than 8 Å and separated by more than four residues in sequence — i.e. tertiary, not local, contacts), and the bounding-box dimensions. Together they distinguish compact globular folds from extended fibres or disordered chains.

Q: What known structures does this most resemble?
A: The Foldseek neighbor list gives the closest experimentally determined structures in the PDB, ranked by structural alignment. TM-score near 1 means near-identical fold; near 0.3 means only rough topology match. This is how one finds what a novel AlphaFold prediction most resembles in the solved-structure universe.

Q: Which residues are buried vs exposed?
A: SASA measures how much of the protein is reachable by solvent. It is computed by rolling a water-sized probe over the atomic surface and summing the exposed area (Å²). Per-residue SASA distinguishes core (buried, low SASA) from surface (exposed, high SASA) residues; total SASA is a whole-molecule size measure.

Q: Which residues are in helices, strands, or loops?
A: Eight-state secondary structure (DSSP): H is the canonical α-helix, G the tighter 3₁₀-helix, I the wider π-helix; E/B are β-structure, T and S are turns and bends, and '-' is everything else. DSSP derives these from the pattern of main-chain N–H···O=C hydrogen bonds, not from the sequence.

Q: Where is each backbone atom in 3D?
A: Structure coordinates are given as an mmCIF _atom_site loop: one row per atom with element, residue name, chain id, sequence number, and x/y/z position in Å. Only the four main-chain atoms per residue are included here; side chains are omitted to keep the record compact.

Q: What if only a Cα trace is available?
A: Three-state secondary structure (P-SEA) collapses the eight DSSP classes into helix (a), strand (b), and coil (c). P-SEA assigns these from Cα geometry alone — distances and angles — without requiring backbone oxygens, so it works on any Cα trace.

Q: What do the rendered images show?
A: The six renders are orthographic views along the three Cartesian axes in both directions. Representation (cartoon, sticks, or surface) and color scheme (sequence-rainbow or by-chain) vary across proteins so the training set covers all the common visualization conventions.

Q: What does the local fold look like, residue by residue?
A: Foldseek's 3Di representation compresses backbone geometry into a per-residue letter drawn from a learned twenty-state alphabet. It captures the tertiary interaction pattern around each residue — which residues are packed against it in space, regardless of where they are in sequence.

Q: What do the diagnostic plots show?
A: The contact map is a binary N×N matrix image: pixel (i, j) is dark where Cα_i and Cα_j are within 8 Å and |i−j|>4. Because the |i−j|>4 filter removes local helical contacts, off-diagonal stripes parallel to the main diagonal indicate parallel β-sheets; stripes perpendicular to it indicate antiparallel β-sheets. The Ramachandran plot scatters every residue's (φ, ψ) pair against the sterically allowed regions. The PAE heatmap renders the predicted-aligned-error matrix.